Protein AF-A0AAJ0BRC6-F1 (afdb_monomer)

Organism: NCBI:txid1093897

Secondary structure (DSSP, 8-state):
-----------PPPPPP-------SS-HHHHHHHHHHGGGS---S--HHHHHHHHHHH-----TT-STTHHHHHHHHTT-------SSS---EEEE-GGGSSTT-TT-EEEEETTPPP-S-HHHHHHHHHHHHHHHHIIIIIS-S-TTTTSPPPEEEE--STT---EEEEPP-SSSSSGGGS-EEEE---SS--TT--SSSGGGGT--B--GGG-HHHHHHHHHHHHHHHHH---SSHHHHHHHHHHHHHHHHHHHHHHHT--TTTS--EESTTTB-GGGTT--SEESSSTT-S-EEGGGTSEE----SSGGG---SSSHHHHHHHHTHHHHHHHHHHHHHHT-SSTTTHHHHHHHHHHHHTT--TT--HHHHHHHHHHIIIIIS---HHHHHHHHHHHHHTT----GGGT-

Sequence (412 aa):
MNNTEDKNKTTQEPETPVGDHRCIFIPPQLLAAVAGSSSQQENHASAPDAVFQLQITNSTSAIDDREEISLSVKKALDSITHAQVPATGRNRQVYDLQFNKHPSAFPGVLVRSEGEPSCGDKTADALYDNMGVVYDFFEQAFGDANIFRDHHPPIGIVHYDFYYAGAWFHVPYPSDSPISRHQALICGDGWDNDPWNQGGALKTYGGCFGNFAASIEVVAHEMAHGFVNAVCGLGLGGEPGIIHEHLADVFGIMCEQFSKGQTVEEGDWLVGEDLVAPEWKGVAMRSFKAPGTAYLLKHIGIGDDPQVGHMKRFYSGTQDGGGVHINSGIPNRAFHLVATGLGDKFSWERAGRIWYAALTRGAVAPDCGLERWAMLTLRATKKTLKYGPVAVQVVWNAWKEVGIILPAEMVS

InterPro domains:
  IPR001570 Peptidase M4, C-terminal [PF02868] (234-404)
  IPR013856 Peptidase M4 domain [PF01447] (121-228)
  IPR023612 Peptidase M4 [PR00730] (220-236)
  IPR023612 Peptidase M4 [PR00730] (241-252)
  IPR023612 Peptidase M4 [PR00730] (324-340)
  IPR027268 Peptidase M4/M1, CTD superfamily [G3DSA:1.10.390.10] (236-404)
  IPR052759 Extracellular Metalloprotease M4 [PTHR43579] (56-405)

Solvent-accessible surface area (backbone atoms only — not comparable to full-atom values): 22729 Å² total; per-residue (Å²): 135,86,81,83,88,86,94,80,80,79,78,74,75,78,79,76,75,82,69,94,78,76,59,52,79,58,55,68,66,58,55,50,18,55,43,56,46,59,74,76,62,72,100,61,100,71,71,63,61,54,53,48,53,53,44,63,78,67,56,91,77,88,79,85,88,62,78,84,60,61,73,65,51,58,68,59,57,69,69,71,71,79,79,86,77,71,97,71,78,81,68,44,36,28,17,44,28,66,40,47,76,47,89,81,41,72,72,35,48,81,59,42,48,65,91,56,70,83,65,83,45,67,57,52,41,32,33,55,51,36,56,48,50,43,50,50,40,38,30,72,62,69,70,40,82,57,61,37,60,94,49,69,66,49,35,38,27,29,41,47,34,79,62,27,71,40,34,33,47,44,74,56,48,101,59,92,52,76,67,30,74,39,32,30,41,40,17,11,36,8,51,64,61,58,92,88,56,99,69,75,71,59,63,77,80,60,34,57,32,34,45,36,33,64,32,48,35,54,47,24,21,33,54,29,49,51,28,46,42,56,67,39,48,49,36,79,39,36,50,15,11,16,51,48,49,26,50,11,50,52,47,5,49,44,41,36,28,59,77,71,68,37,37,54,85,70,45,85,48,56,37,57,45,90,33,34,26,82,93,46,71,85,34,26,73,38,18,28,85,49,26,41,61,17,30,80,36,48,90,74,61,46,40,52,36,76,26,24,39,30,57,92,60,60,63,85,56,72,61,64,48,28,26,13,77,32,42,16,15,22,62,30,25,22,52,47,43,25,28,62,60,66,68,48,65,40,42,49,48,66,45,38,47,23,52,52,39,15,56,75,68,47,75,53,50,35,78,39,38,62,67,57,51,55,50,27,33,48,46,18,31,52,70,77,67,58,50,56,68,67,54,40,48,34,46,52,49,20,35,41,73,21,59,45,80,73,68,69,80,79,61,112

pLDDT: mean 76.82, std 24.53, range [24.05, 98.88]

Structure (mmCIF, N/CA/C/O backbone):
data_AF-A0AAJ0BRC6-F1
#
_entry.id   AF-A0AAJ0BRC6-F1
#
loop_
_atom_site.group_PDB
_atom_site.id
_atom_site.type_symbol
_atom_site.label_atom_id
_atom_site.label_alt_id
_atom_site.label_comp_id
_atom_site.label_asym_id
_atom_site.label_entity_id
_atom_site.label_seq_id
_atom_site.pdbx_PDB_ins_code
_atom_site.Cartn_x
_atom_site.Cartn_y
_atom_site.Cartn_z
_atom_site.occupancy
_atom_site.B_iso_or_equiv
_atom_site.auth_seq_id
_atom_site.auth_comp_id
_atom_site.auth_asym_id
_atom_site.auth_atom_id
_atom_site.pdbx_PDB_model_num
ATOM 1 N N . MET A 1 1 ? 52.469 -7.102 43.987 1.00 38.62 1 MET A N 1
ATOM 2 C CA . MET A 1 1 ? 52.133 -7.410 42.584 1.00 38.62 1 MET A CA 1
ATOM 3 C C . MET A 1 1 ? 50.678 -7.841 42.565 1.00 38.62 1 MET A C 1
ATOM 5 O O . MET A 1 1 ? 50.352 -8.868 43.142 1.00 38.62 1 MET A O 1
ATOM 9 N N . ASN A 1 2 ? 49.844 -6.948 42.030 1.00 29.97 2 ASN A N 1
ATOM 10 C CA . ASN A 1 2 ? 48.417 -7.077 41.695 1.00 29.97 2 ASN A CA 1
ATOM 11 C C . ASN A 1 2 ? 48.179 -8.303 40.781 1.00 29.97 2 ASN A C 1
ATOM 13 O O . ASN A 1 2 ? 49.133 -8.752 40.156 1.00 29.97 2 ASN A O 1
ATOM 17 N N . ASN A 1 3 ? 46.990 -8.859 40.550 1.00 28.52 3 ASN A N 1
ATOM 18 C CA . ASN A 1 3 ? 45.622 -8.620 41.007 1.00 28.52 3 ASN A CA 1
ATOM 19 C C . ASN A 1 3 ? 44.808 -9.897 40.707 1.00 28.52 3 ASN A C 1
ATOM 21 O O . ASN A 1 3 ? 45.199 -10.722 39.883 1.00 28.52 3 ASN A O 1
ATOM 25 N N . THR A 1 4 ? 43.674 -9.988 41.382 1.00 30.88 4 THR A N 1
ATOM 26 C CA . THR A 1 4 ? 42.517 -10.877 41.231 1.00 30.88 4 THR A CA 1
ATOM 27 C C . THR A 1 4 ? 41.826 -10.855 39.854 1.00 30.88 4 THR A C 1
ATOM 29 O O . THR A 1 4 ? 41.910 -9.862 39.142 1.00 30.88 4 THR A O 1
ATOM 32 N N . GLU A 1 5 ? 41.102 -11.959 39.591 1.00 32.69 5 GLU A N 1
ATOM 33 C CA . GLU A 1 5 ? 39.854 -12.127 38.804 1.00 32.69 5 GLU A CA 1
ATOM 34 C C . GLU A 1 5 ? 39.800 -11.722 37.314 1.00 32.69 5 GLU A C 1
ATOM 36 O O . GLU A 1 5 ? 39.987 -10.570 36.958 1.00 32.69 5 GLU A O 1
ATOM 41 N N . ASP A 1 6 ? 39.442 -12.677 36.439 1.00 28.42 6 ASP A N 1
ATOM 42 C CA . ASP A 1 6 ? 38.098 -12.685 35.827 1.00 28.42 6 ASP A CA 1
ATOM 43 C C . ASP A 1 6 ? 37.844 -13.969 35.006 1.00 28.42 6 ASP A C 1
ATOM 45 O O . ASP A 1 6 ? 38.426 -14.205 33.945 1.00 28.42 6 ASP A O 1
ATOM 49 N N . LYS A 1 7 ? 36.940 -14.820 35.507 1.00 31.33 7 LYS A N 1
ATOM 50 C CA . LYS A 1 7 ? 36.278 -15.888 34.745 1.00 31.33 7 LYS A CA 1
ATOM 51 C C . LYS A 1 7 ? 34.835 -15.451 34.510 1.00 31.33 7 LYS A C 1
ATOM 53 O O . LYS A 1 7 ? 33.973 -15.775 35.315 1.00 31.33 7 LYS A O 1
ATOM 58 N N . ASN A 1 8 ? 34.587 -14.730 33.421 1.00 31.11 8 ASN A N 1
ATOM 59 C CA . ASN A 1 8 ? 33.289 -14.694 32.742 1.00 31.11 8 ASN A CA 1
ATOM 60 C C . ASN A 1 8 ? 33.427 -13.948 31.409 1.00 31.11 8 ASN A C 1
ATOM 62 O O . ASN A 1 8 ? 33.223 -12.743 31.314 1.00 31.11 8 ASN A O 1
ATOM 66 N N . LYS A 1 9 ? 33.769 -14.682 30.349 1.00 28.02 9 LYS A N 1
ATOM 67 C CA . LYS A 1 9 ? 33.422 -14.283 28.983 1.00 28.02 9 LYS A CA 1
ATOM 68 C C . LYS A 1 9 ? 32.463 -15.328 28.448 1.00 28.02 9 LYS A C 1
ATOM 70 O O . LYS A 1 9 ? 32.879 -16.340 27.895 1.00 28.02 9 LYS A O 1
ATOM 75 N N . THR A 1 10 ? 31.180 -15.085 28.676 1.00 26.75 10 THR A N 1
ATOM 76 C CA . THR A 1 10 ? 30.102 -15.678 27.894 1.00 26.75 10 THR A CA 1
ATOM 77 C C . THR A 1 10 ? 30.359 -15.274 26.447 1.00 26.75 10 THR A C 1
ATOM 79 O O . THR A 1 10 ? 30.303 -14.094 26.108 1.00 26.75 10 THR A O 1
ATOM 82 N N . THR A 1 11 ? 30.748 -16.230 25.612 1.00 27.45 11 THR A N 1
ATOM 83 C CA . THR A 1 11 ? 30.767 -16.069 24.160 1.00 27.45 11 THR A CA 1
ATOM 84 C C . THR A 1 11 ? 29.338 -15.769 23.723 1.00 27.45 11 THR A C 1
ATOM 86 O O . THR A 1 11 ? 28.502 -16.669 23.721 1.00 27.45 11 THR A O 1
ATOM 89 N N . GLN A 1 12 ? 29.044 -14.499 23.433 1.00 26.03 12 GLN A N 1
ATOM 90 C CA . GLN A 1 12 ? 27.886 -14.150 22.620 1.00 26.03 12 GLN A CA 1
ATOM 91 C C . GLN A 1 12 ? 28.077 -14.860 21.281 1.00 26.03 12 GLN A C 1
ATOM 93 O O . GLN A 1 12 ? 29.095 -14.664 20.612 1.00 26.03 12 GLN A O 1
ATOM 98 N N . GLU A 1 13 ? 27.143 -15.747 20.952 1.00 24.70 13 GLU A N 1
ATOM 99 C CA . GLU A 1 13 ? 27.008 -16.256 19.594 1.00 24.70 13 GLU A CA 1
ATOM 100 C C . GLU A 1 13 ? 26.870 -15.051 18.651 1.00 24.70 13 GLU A C 1
ATOM 102 O O . GLU A 1 13 ? 26.180 -14.088 19.000 1.00 24.70 13 GLU A O 1
ATOM 107 N N . PRO A 1 14 ? 27.564 -15.048 17.503 1.00 26.09 14 PRO A N 1
ATOM 108 C CA . PRO A 1 14 ? 27.445 -13.959 16.550 1.00 26.09 14 PRO A CA 1
ATOM 109 C C . PRO A 1 14 ? 25.993 -13.880 16.076 1.00 26.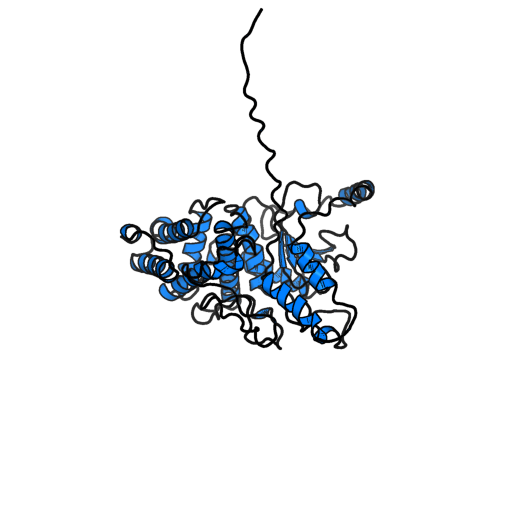09 14 PRO A C 1
ATOM 111 O O . PRO A 1 14 ? 25.428 -14.881 15.634 1.00 26.09 14 PRO A O 1
ATOM 114 N N . GLU A 1 15 ? 25.405 -12.688 16.191 1.00 25.25 15 GLU A N 1
ATOM 115 C CA . GLU A 1 15 ? 24.098 -12.375 15.622 1.00 25.25 15 GLU A CA 1
ATOM 116 C C . GLU A 1 15 ? 24.084 -12.812 14.154 1.00 25.25 15 GLU A C 1
ATOM 118 O O . GLU A 1 15 ? 24.940 -12.423 13.354 1.00 25.25 15 GLU A O 1
ATOM 123 N N . THR A 1 16 ? 23.132 -13.679 13.814 1.00 24.05 16 THR A N 1
ATOM 124 C CA . THR A 1 16 ? 22.845 -14.064 12.434 1.00 24.05 16 THR A CA 1
ATOM 125 C C . THR A 1 16 ? 22.637 -12.802 11.594 1.00 24.05 16 THR A C 1
ATOM 127 O O . THR A 1 16 ? 21.863 -11.940 12.017 1.00 24.05 16 THR A O 1
ATOM 130 N N . PRO A 1 17 ? 23.276 -12.677 10.415 1.00 24.81 17 PRO A N 1
ATOM 131 C CA . PRO A 1 17 ? 23.021 -11.561 9.516 1.00 24.81 17 PRO A CA 1
ATOM 132 C C . PRO A 1 17 ? 21.525 -11.490 9.209 1.00 24.81 17 PRO A C 1
ATOM 134 O O . PRO A 1 17 ? 20.910 -12.520 8.926 1.00 24.81 17 PRO A O 1
ATOM 137 N N . VAL A 1 18 ? 20.954 -10.285 9.272 1.00 30.22 18 VAL A N 1
ATOM 138 C CA . VAL A 1 18 ? 19.609 -9.989 8.764 1.00 30.22 18 VAL A CA 1
ATOM 139 C C . VAL A 1 18 ? 19.550 -10.536 7.338 1.00 30.22 18 VAL A C 1
ATOM 141 O O . VAL A 1 18 ? 20.338 -10.116 6.490 1.00 30.22 18 VAL A O 1
ATOM 144 N N . GLY A 1 19 ? 18.711 -11.549 7.111 1.00 29.03 19 GLY A N 1
ATOM 145 C CA . GLY A 1 19 ? 18.603 -12.203 5.813 1.00 29.03 19 GLY A CA 1
ATOM 146 C C . GLY A 1 19 ? 18.226 -11.193 4.733 1.00 29.03 19 GLY A C 1
ATOM 147 O O . GLY A 1 19 ? 17.592 -10.177 5.011 1.00 29.03 19 GLY A O 1
ATOM 148 N N . ASP A 1 20 ? 18.628 -11.471 3.495 1.00 36.22 20 ASP A N 1
ATOM 149 C CA . ASP A 1 20 ? 18.182 -10.734 2.312 1.00 36.22 20 ASP A CA 1
ATOM 150 C C . ASP A 1 20 ? 16.673 -10.983 2.116 1.00 36.22 20 ASP A C 1
ATOM 152 O O . ASP A 1 20 ? 16.245 -11.897 1.412 1.00 36.22 20 ASP A O 1
ATOM 156 N N . HIS A 1 21 ? 15.856 -10.247 2.869 1.00 44.22 21 HIS A N 1
ATOM 157 C CA . HIS A 1 21 ? 14.411 -10.416 2.966 1.00 44.22 21 HIS A CA 1
ATOM 158 C C . HIS A 1 21 ? 13.727 -9.482 1.970 1.00 44.22 21 HIS A C 1
ATOM 160 O O . HIS A 1 21 ? 13.309 -8.376 2.306 1.00 44.22 21 HIS A O 1
ATOM 166 N N . ARG A 1 22 ? 13.637 -9.936 0.719 1.00 58.59 22 ARG A N 1
ATOM 167 C CA . ARG A 1 22 ? 12.817 -9.298 -0.316 1.00 58.59 22 ARG A CA 1
ATOM 168 C C . ARG A 1 22 ? 11.353 -9.656 -0.071 1.00 58.59 22 ARG A C 1
ATOM 170 O O . ARG A 1 22 ? 11.006 -10.834 -0.146 1.00 58.59 22 ARG A O 1
ATOM 177 N N . CYS A 1 23 ? 10.518 -8.666 0.235 1.00 57.47 2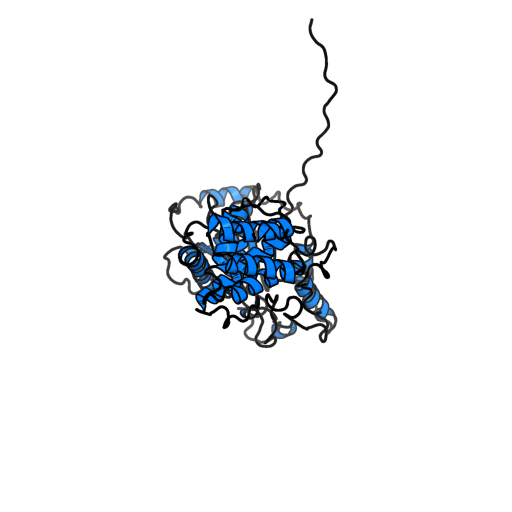3 CYS A N 1
ATOM 178 C CA . CYS A 1 23 ? 9.073 -8.841 0.144 1.00 57.47 23 CYS A CA 1
ATOM 179 C C . CYS A 1 23 ? 8.641 -8.626 -1.309 1.00 57.47 23 CYS A C 1
ATOM 181 O O . CYS A 1 23 ? 9.112 -7.681 -1.930 1.00 57.47 23 CYS A O 1
ATOM 183 N N . ILE A 1 24 ? 7.838 -9.532 -1.868 1.00 67.81 24 ILE A N 1
ATOM 184 C CA . ILE A 1 24 ? 7.427 -9.504 -3.277 1.00 67.81 24 ILE A CA 1
ATOM 185 C C . ILE A 1 24 ? 5.917 -9.305 -3.323 1.00 67.81 24 ILE A C 1
ATOM 187 O O . ILE A 1 24 ? 5.196 -10.103 -2.729 1.00 67.81 24 ILE A O 1
ATOM 191 N N . PHE A 1 25 ? 5.444 -8.320 -4.095 1.00 76.31 25 PHE A N 1
ATOM 192 C CA . PHE A 1 25 ? 4.017 -7.989 -4.217 1.00 76.31 25 PHE A CA 1
ATOM 193 C C . PHE A 1 25 ? 3.105 -9.205 -4.466 1.00 76.31 25 PHE A C 1
ATOM 195 O O . PHE A 1 25 ? 1.989 -9.296 -3.934 1.00 76.31 25 PHE A O 1
ATOM 202 N N . ILE A 1 26 ? 3.567 -10.137 -5.314 1.00 72.56 26 ILE A N 1
ATOM 203 C CA . ILE A 1 26 ? 2.852 -11.381 -5.607 1.00 72.56 26 ILE A CA 1
ATOM 204 C C . ILE A 1 26 ? 3.156 -12.421 -4.525 1.00 72.56 26 ILE A C 1
ATOM 206 O O . ILE A 1 26 ? 4.317 -12.806 -4.366 1.00 72.56 26 ILE A O 1
ATOM 210 N N . PRO A 1 27 ? 2.118 -12.984 -3.872 1.00 64.94 27 PRO A N 1
ATOM 211 C CA . PRO A 1 27 ? 2.301 -14.050 -2.898 1.00 64.94 27 PRO A CA 1
ATOM 212 C C . PRO A 1 27 ? 3.088 -15.238 -3.483 1.00 64.94 27 PRO A C 1
ATOM 214 O O . PRO A 1 27 ? 2.724 -15.745 -4.554 1.00 64.94 27 PRO A O 1
ATOM 217 N N . PRO A 1 28 ? 4.108 -15.767 -2.778 1.00 66.06 28 PRO A N 1
ATOM 218 C CA . PRO A 1 28 ? 4.937 -16.868 -3.276 1.00 66.06 28 PRO A CA 1
ATOM 219 C C . PRO A 1 28 ? 4.146 -18.118 -3.683 1.00 66.06 28 PRO A C 1
ATOM 221 O O . PRO A 1 28 ? 4.549 -18.844 -4.590 1.00 66.06 28 PRO A O 1
ATOM 224 N N . GLN A 1 29 ? 3.002 -18.378 -3.041 1.00 63.56 29 GLN A N 1
ATOM 225 C CA . GLN A 1 29 ? 2.139 -19.517 -3.365 1.00 63.56 29 GLN A CA 1
ATOM 226 C C . GLN A 1 29 ? 1.499 -19.375 -4.749 1.00 63.56 29 GLN A C 1
ATOM 228 O O . GLN A 1 29 ? 1.358 -20.376 -5.448 1.00 63.56 29 GLN A O 1
ATOM 233 N N . LEU A 1 30 ? 1.144 -18.153 -5.158 1.00 65.94 30 LEU A N 1
ATOM 234 C CA . LEU A 1 30 ? 0.564 -17.891 -6.473 1.00 65.94 30 LEU A CA 1
ATOM 235 C C . LEU A 1 30 ? 1.624 -18.059 -7.568 1.00 65.94 30 LEU A C 1
ATOM 237 O O . LEU A 1 30 ? 1.371 -18.732 -8.566 1.00 65.94 30 LEU A O 1
ATOM 241 N N . LEU A 1 31 ? 2.843 -17.557 -7.334 1.00 65.81 31 LEU A N 1
ATOM 242 C CA . LEU A 1 31 ? 3.991 -17.806 -8.216 1.00 65.81 31 LEU A CA 1
ATOM 243 C C . LEU A 1 31 ? 4.289 -19.309 -8.343 1.00 65.81 31 LEU A C 1
ATOM 245 O O . LEU A 1 31 ? 4.425 -19.820 -9.455 1.00 65.81 31 LEU A O 1
ATOM 249 N N . ALA A 1 32 ? 4.322 -20.036 -7.219 1.00 61.12 32 ALA A N 1
ATOM 250 C CA . ALA A 1 32 ? 4.544 -21.484 -7.192 1.00 61.12 32 ALA A CA 1
ATOM 251 C C . ALA A 1 32 ? 3.478 -22.259 -7.969 1.00 61.12 32 ALA A C 1
ATOM 253 O O . ALA A 1 32 ? 3.777 -23.223 -8.674 1.00 61.12 32 ALA A O 1
ATOM 254 N N . ALA A 1 33 ? 2.229 -21.838 -7.832 1.00 60.28 33 ALA A N 1
ATOM 255 C CA . ALA A 1 33 ? 1.100 -22.464 -8.475 1.00 60.28 33 ALA A CA 1
ATOM 256 C C . ALA A 1 33 ? 1.093 -22.258 -9.994 1.00 60.28 33 ALA A C 1
ATOM 258 O O . ALA A 1 33 ? 0.880 -23.215 -10.744 1.00 60.28 33 ALA A O 1
ATOM 259 N N . VAL A 1 34 ? 1.397 -21.041 -10.457 1.00 59.56 34 VAL A N 1
ATOM 260 C CA . VAL A 1 34 ? 1.564 -20.770 -11.890 1.00 59.56 34 VAL A CA 1
ATOM 261 C C . VAL A 1 34 ? 2.737 -21.582 -12.446 1.00 59.56 34 VAL A C 1
ATOM 263 O O . VAL A 1 34 ? 2.564 -22.294 -13.437 1.00 59.56 34 VAL A O 1
ATOM 266 N N . ALA A 1 35 ? 3.883 -21.589 -11.754 1.00 57.88 35 ALA A N 1
ATOM 267 C CA . ALA A 1 35 ? 5.049 -22.389 -12.129 1.00 57.88 35 ALA A CA 1
ATOM 268 C C . ALA A 1 35 ? 4.708 -23.887 -12.259 1.00 57.88 35 ALA A C 1
ATOM 270 O O . ALA A 1 35 ? 5.027 -24.523 -13.263 1.00 57.88 35 ALA A O 1
ATOM 271 N N . GLY A 1 36 ? 4.009 -24.453 -11.271 1.00 47.38 36 GLY A N 1
ATOM 272 C CA . GLY A 1 36 ? 3.630 -25.867 -11.244 1.00 47.38 36 GLY A CA 1
ATOM 273 C C . GLY A 1 36 ? 2.609 -26.269 -12.313 1.00 47.38 36 GLY A C 1
ATOM 274 O O . GLY A 1 36 ? 2.707 -27.371 -12.855 1.00 47.38 36 GLY A O 1
ATOM 275 N N . SER A 1 37 ? 1.664 -25.389 -12.662 1.00 45.56 37 SER A N 1
ATOM 276 C CA . SER A 1 37 ? 0.616 -25.672 -13.660 1.00 45.56 37 SER A CA 1
ATOM 277 C C . SER A 1 37 ? 1.165 -25.867 -15.084 1.00 45.56 37 SER A C 1
ATOM 279 O O . SER A 1 37 ? 0.683 -26.732 -15.817 1.00 45.56 37 SER A O 1
ATOM 281 N N . SER A 1 38 ? 2.250 -25.166 -15.433 1.00 42.81 38 SER A N 1
ATOM 282 C CA . SER A 1 38 ? 2.933 -25.295 -16.731 1.00 42.81 38 SER A CA 1
ATOM 283 C C . SER A 1 38 ? 3.557 -26.677 -16.976 1.00 42.81 38 SER A C 1
ATOM 285 O O . SER A 1 38 ? 3.756 -27.078 -18.118 1.00 42.81 38 SER A O 1
ATOM 287 N N . SER A 1 39 ? 3.810 -27.456 -15.918 1.00 34.75 39 SER A N 1
ATOM 288 C CA . SER A 1 39 ? 4.382 -28.804 -16.038 1.00 34.75 39 SER A CA 1
ATOM 289 C C . SER A 1 39 ? 3.381 -29.874 -16.499 1.00 34.75 39 SER A C 1
ATOM 291 O O . SER A 1 39 ? 3.796 -30.968 -16.881 1.00 34.75 39 SER A O 1
ATOM 293 N N . GLN A 1 40 ? 2.071 -29.584 -16.480 1.00 32.09 40 GLN A N 1
ATOM 294 C CA . GLN A 1 40 ? 1.029 -30.539 -16.884 1.00 32.09 40 GLN A CA 1
ATOM 295 C C . GLN A 1 40 ? 0.549 -30.368 -18.336 1.00 32.09 40 GLN A C 1
ATOM 297 O O . GLN A 1 40 ? -0.132 -31.258 -18.848 1.00 32.09 40 GLN A O 1
ATOM 302 N N . GLN A 1 41 ? 0.938 -29.291 -19.027 1.00 28.52 41 GLN A N 1
ATOM 303 C CA . GLN A 1 41 ? 0.679 -29.085 -20.457 1.00 28.52 41 GLN A CA 1
ATOM 304 C C . GLN A 1 41 ? 1.986 -29.217 -21.265 1.00 28.52 41 GLN A C 1
ATOM 306 O O . GLN A 1 41 ? 2.704 -28.256 -21.474 1.00 28.52 41 GLN A O 1
ATOM 311 N N . GLU A 1 42 ? 2.271 -30.453 -21.689 1.00 27.31 42 GLU A N 1
ATOM 312 C CA . GLU A 1 42 ? 3.143 -30.872 -22.809 1.00 27.31 42 GLU A CA 1
ATOM 313 C C . GLU A 1 42 ? 4.575 -30.287 -22.957 1.00 27.31 42 GLU A C 1
ATOM 315 O O . GLU A 1 42 ? 4.788 -29.167 -23.400 1.00 27.31 42 GLU A O 1
ATOM 320 N N . ASN A 1 43 ? 5.577 -31.155 -22.730 1.00 28.75 43 ASN A N 1
ATOM 321 C CA . ASN A 1 43 ? 6.853 -31.325 -23.464 1.00 28.75 43 ASN A CA 1
ATOM 322 C C . ASN A 1 43 ? 7.417 -30.160 -24.320 1.00 28.75 43 ASN A C 1
ATOM 324 O O . ASN A 1 43 ? 7.807 -30.376 -25.471 1.00 28.75 43 ASN A O 1
ATOM 328 N N . HIS A 1 44 ? 7.612 -28.970 -23.754 1.00 28.75 44 HIS A N 1
ATOM 329 C CA . HIS A 1 44 ? 8.470 -27.948 -24.356 1.00 28.75 44 HIS A CA 1
ATOM 330 C C . HIS A 1 44 ? 9.505 -27.435 -23.348 1.00 28.75 44 HIS A C 1
ATOM 332 O O . HIS A 1 44 ? 9.204 -27.074 -22.214 1.00 28.75 44 HIS A O 1
ATOM 338 N N . ALA A 1 45 ? 10.773 -27.482 -23.759 1.00 28.98 45 ALA A N 1
ATOM 339 C CA . ALA A 1 45 ? 11.950 -27.206 -22.947 1.00 28.98 45 ALA A CA 1
ATOM 340 C C . ALA A 1 45 ? 12.087 -25.709 -22.606 1.00 28.98 45 ALA A C 1
ATOM 342 O O . ALA A 1 45 ? 12.932 -25.030 -23.180 1.00 28.98 45 ALA A O 1
ATOM 343 N N . SER A 1 46 ? 11.253 -25.168 -21.711 1.00 36.34 46 SER A N 1
ATOM 344 C CA . SER A 1 46 ? 11.415 -23.807 -21.150 1.00 36.34 46 SER A CA 1
ATOM 345 C C . SER A 1 46 ? 10.735 -23.616 -19.776 1.00 36.34 46 SER A C 1
ATOM 347 O O . SER A 1 46 ? 10.336 -22.514 -19.429 1.00 36.34 46 SER A O 1
ATOM 349 N N . ALA A 1 47 ? 10.643 -24.674 -18.961 1.00 30.20 47 ALA A N 1
ATOM 350 C CA . ALA A 1 47 ? 10.265 -24.613 -17.540 1.00 30.20 47 ALA A CA 1
ATOM 351 C C . ALA A 1 47 ? 11.325 -24.105 -16.503 1.00 30.20 47 ALA A C 1
ATOM 353 O O . ALA A 1 47 ? 10.977 -24.076 -15.320 1.00 30.20 47 ALA A O 1
ATOM 354 N N . PRO A 1 48 ? 12.591 -23.732 -16.827 1.00 33.09 48 PRO A N 1
ATOM 355 C CA . PRO A 1 48 ? 13.566 -23.333 -15.797 1.00 33.09 48 PRO A CA 1
ATOM 356 C C . PRO A 1 48 ? 13.257 -22.030 -15.037 1.00 33.09 48 PRO A C 1
ATOM 358 O O . PRO A 1 48 ? 13.593 -21.942 -13.858 1.00 33.09 48 PRO A O 1
ATOM 361 N N . ASP A 1 49 ? 12.611 -21.035 -15.652 1.00 40.47 49 ASP A N 1
ATOM 362 C CA . ASP A 1 49 ? 12.654 -19.655 -15.128 1.00 40.47 49 ASP A CA 1
ATOM 363 C C . ASP A 1 49 ? 11.647 -19.374 -13.996 1.00 40.47 49 ASP A C 1
ATOM 365 O O . ASP A 1 49 ? 11.945 -18.643 -13.051 1.00 40.47 49 ASP A O 1
ATOM 369 N N . ALA A 1 50 ? 10.484 -20.033 -14.000 1.00 37.25 50 ALA A N 1
ATOM 370 C CA . ALA A 1 50 ? 9.536 -19.954 -12.882 1.00 37.25 50 ALA A CA 1
ATOM 371 C C . ALA A 1 50 ? 10.048 -20.717 -11.638 1.00 37.25 50 ALA A C 1
ATOM 373 O O . ALA A 1 50 ? 9.801 -20.318 -10.498 1.00 37.25 50 ALA A O 1
ATOM 374 N N . VAL A 1 51 ? 10.827 -21.786 -11.854 1.00 31.84 51 VAL A N 1
ATOM 375 C CA . VAL A 1 51 ? 11.550 -22.509 -10.794 1.00 31.84 51 VAL A CA 1
ATOM 376 C C . VAL A 1 51 ? 12.727 -21.674 -10.276 1.00 31.84 51 VAL A C 1
ATOM 378 O O . VAL A 1 51 ? 12.976 -21.674 -9.071 1.00 31.84 51 VAL A O 1
ATOM 381 N N . PHE A 1 52 ? 13.401 -20.913 -11.145 1.00 30.86 52 PHE A N 1
ATOM 382 C CA . PHE A 1 52 ? 14.470 -19.984 -10.772 1.00 30.86 52 PHE A CA 1
ATOM 383 C C . PHE A 1 52 ? 13.962 -18.846 -9.871 1.00 30.86 52 PHE A C 1
ATOM 385 O O . PHE A 1 52 ? 14.584 -18.558 -8.852 1.00 30.86 52 PHE A O 1
ATOM 392 N N . GLN A 1 53 ? 12.783 -18.277 -10.146 1.00 39.19 53 GLN A N 1
ATOM 393 C CA . GLN A 1 53 ? 12.150 -17.296 -9.249 1.00 39.19 53 GLN A CA 1
ATOM 394 C C . GLN A 1 53 ? 11.800 -17.894 -7.878 1.00 39.19 53 GLN A C 1
ATOM 396 O O . GLN A 1 53 ? 12.081 -17.290 -6.840 1.00 39.19 53 GLN A O 1
ATOM 401 N N . LEU A 1 54 ? 11.300 -19.137 -7.849 1.00 35.44 54 LEU A N 1
ATOM 402 C CA . LEU A 1 54 ? 11.104 -19.864 -6.594 1.00 35.44 54 LEU A CA 1
ATOM 403 C C . LEU A 1 54 ? 12.422 -20.097 -5.844 1.00 35.44 54 LEU A C 1
ATOM 405 O O . LEU A 1 54 ? 12.460 -20.027 -4.615 1.00 35.44 54 LEU A O 1
ATOM 409 N N . GLN A 1 55 ? 13.511 -20.377 -6.561 1.00 28.89 55 GLN A N 1
ATOM 410 C CA . GLN A 1 55 ? 14.839 -20.528 -5.971 1.00 28.89 55 GLN A CA 1
ATOM 411 C C . GLN A 1 55 ? 15.357 -19.199 -5.422 1.00 28.89 55 GLN A C 1
ATOM 413 O O . GLN A 1 55 ? 15.889 -19.203 -4.320 1.00 28.89 55 GLN A O 1
ATOM 418 N N . ILE A 1 56 ? 15.135 -18.065 -6.086 1.00 33.97 56 ILE A N 1
ATOM 419 C CA . ILE A 1 56 ? 15.501 -16.738 -5.571 1.00 33.97 56 ILE A CA 1
ATOM 420 C C . ILE A 1 56 ? 14.755 -16.418 -4.265 1.00 33.97 56 ILE A C 1
ATOM 422 O O . ILE A 1 56 ? 15.378 -15.925 -3.327 1.00 33.97 56 ILE A O 1
ATOM 426 N N . THR A 1 57 ? 13.467 -16.765 -4.157 1.00 35.31 57 THR A N 1
ATOM 427 C CA . THR A 1 57 ? 12.699 -16.593 -2.905 1.00 35.31 57 THR A CA 1
ATOM 428 C C . THR A 1 57 ? 13.113 -17.548 -1.778 1.00 35.31 57 THR A C 1
ATOM 430 O O . THR A 1 57 ? 12.874 -17.254 -0.611 1.00 35.31 57 THR A O 1
ATOM 433 N N . ASN A 1 58 ? 13.743 -18.684 -2.105 1.00 30.06 58 ASN A N 1
ATOM 434 C CA . ASN A 1 58 ? 14.102 -19.738 -1.146 1.00 30.06 58 ASN A CA 1
ATOM 435 C C . ASN A 1 58 ? 15.612 -19.846 -0.849 1.00 30.06 58 ASN A C 1
ATOM 437 O O . ASN A 1 58 ? 15.997 -20.617 0.030 1.00 30.06 58 ASN A O 1
ATOM 441 N N . SER A 1 59 ? 16.483 -19.128 -1.568 1.00 27.27 59 SER A N 1
ATOM 442 C CA . SER A 1 59 ? 17.939 -19.315 -1.476 1.00 27.27 59 SER A CA 1
ATOM 443 C C . SER A 1 59 ? 18.594 -18.288 -0.561 1.00 27.27 59 SER A C 1
ATOM 445 O O . SER A 1 59 ? 18.805 -17.140 -0.933 1.00 27.27 59 SER A O 1
ATOM 447 N N . THR A 1 60 ? 19.020 -18.748 0.612 1.00 28.53 60 THR A N 1
ATOM 448 C CA . THR A 1 60 ? 19.922 -18.041 1.533 1.00 28.53 60 THR A CA 1
ATOM 449 C C . THR A 1 60 ? 21.414 -18.251 1.223 1.00 28.53 60 THR A C 1
ATOM 451 O O . THR A 1 60 ? 22.257 -17.927 2.056 1.00 28.53 60 THR A O 1
ATOM 454 N N . SER A 1 61 ? 21.807 -18.779 0.055 1.00 32.62 61 SER A N 1
ATOM 455 C CA . SER A 1 61 ? 23.222 -19.117 -0.189 1.00 32.62 61 SER A CA 1
ATOM 456 C C . SER A 1 61 ? 23.636 -19.189 -1.666 1.00 32.62 61 SER A C 1
ATOM 458 O O . SER A 1 61 ? 23.373 -20.191 -2.327 1.00 32.62 61 SER A O 1
ATOM 460 N N . ALA A 1 62 ? 24.369 -18.181 -2.152 1.00 25.91 62 ALA A N 1
ATOM 461 C CA . ALA A 1 62 ? 25.312 -18.303 -3.275 1.00 25.91 62 ALA A CA 1
ATOM 462 C C . ALA A 1 62 ? 26.322 -17.132 -3.230 1.00 25.91 62 ALA A C 1
ATOM 464 O O . ALA A 1 62 ? 26.029 -16.035 -3.700 1.00 25.91 62 ALA A O 1
ATOM 465 N N . ILE A 1 63 ? 27.479 -17.338 -2.583 1.00 31.47 63 ILE A N 1
ATOM 466 C CA . ILE A 1 63 ? 28.486 -16.295 -2.278 1.00 31.47 63 ILE A CA 1
ATOM 467 C C . ILE A 1 63 ? 29.752 -16.369 -3.164 1.00 31.47 63 ILE A C 1
ATOM 469 O O . ILE A 1 63 ? 30.509 -15.402 -3.200 1.00 31.47 63 ILE A O 1
ATOM 473 N N . ASP A 1 64 ? 29.988 -17.426 -3.942 1.00 27.05 64 ASP A N 1
ATOM 474 C CA . ASP A 1 64 ? 31.376 -17.752 -4.324 1.00 27.05 64 ASP A CA 1
ATOM 475 C C . ASP A 1 64 ? 31.968 -17.108 -5.598 1.00 27.05 64 ASP A C 1
ATOM 477 O O . ASP A 1 64 ? 33.179 -17.187 -5.783 1.00 27.05 64 ASP A O 1
ATOM 481 N N . ASP A 1 65 ? 31.224 -16.366 -6.424 1.00 27.12 65 ASP A N 1
ATOM 482 C CA . ASP A 1 65 ? 31.770 -15.877 -7.714 1.00 27.12 65 ASP A CA 1
ATOM 483 C C . ASP A 1 65 ? 32.331 -14.426 -7.700 1.00 27.12 65 ASP A C 1
ATOM 485 O O . ASP A 1 65 ? 32.422 -13.768 -8.737 1.00 27.12 65 ASP A O 1
ATOM 489 N N . ARG A 1 66 ? 32.710 -13.867 -6.535 1.00 33.72 66 ARG A N 1
ATOM 490 C CA . ARG A 1 66 ? 32.953 -12.407 -6.366 1.00 33.72 66 ARG A CA 1
ATOM 491 C C . ARG A 1 66 ? 34.394 -11.869 -6.492 1.00 33.72 66 ARG A C 1
ATOM 493 O O . ARG A 1 66 ? 34.555 -10.649 -6.437 1.00 33.72 66 ARG A O 1
ATOM 500 N N . GLU A 1 67 ? 35.445 -12.672 -6.677 1.00 28.52 67 GLU A N 1
ATOM 501 C CA . GLU A 1 67 ? 36.825 -12.135 -6.579 1.00 28.52 67 GLU A CA 1
ATOM 502 C C . GLU A 1 67 ? 37.374 -11.414 -7.832 1.00 28.52 67 GLU A C 1
ATOM 504 O O . GLU A 1 67 ? 38.157 -10.474 -7.689 1.00 28.52 67 GLU A O 1
ATOM 509 N N . GLU A 1 68 ? 36.940 -11.733 -9.055 1.00 26.47 68 GLU A N 1
ATOM 510 C CA . GLU A 1 68 ? 37.503 -11.103 -10.274 1.00 26.47 68 GLU A CA 1
ATOM 511 C C . GLU A 1 68 ? 36.890 -9.725 -10.619 1.00 26.47 68 GLU A C 1
ATOM 513 O O . GLU A 1 68 ? 37.451 -8.946 -11.391 1.00 26.47 68 GLU A O 1
ATOM 518 N N . ILE A 1 69 ? 35.763 -9.372 -9.989 1.00 30.05 69 ILE A N 1
ATOM 519 C CA . ILE A 1 69 ? 34.953 -8.171 -10.277 1.00 30.05 69 ILE A CA 1
ATOM 520 C C . ILE A 1 69 ? 35.552 -6.888 -9.647 1.00 30.05 69 ILE A C 1
ATOM 522 O O . ILE A 1 69 ? 35.265 -5.769 -10.076 1.00 30.05 69 ILE A O 1
ATOM 526 N N . SER A 1 70 ? 36.447 -7.019 -8.664 1.00 32.12 70 SER A N 1
ATOM 527 C CA . SER A 1 70 ? 36.865 -5.927 -7.766 1.00 32.12 70 SER A CA 1
ATOM 528 C C . SER A 1 70 ? 37.703 -4.808 -8.417 1.00 32.12 70 SER A C 1
ATOM 530 O O . SER A 1 70 ? 37.587 -3.636 -8.042 1.00 32.12 70 SER A O 1
ATOM 532 N N . LEU A 1 71 ? 38.536 -5.107 -9.423 1.00 26.73 71 LEU A N 1
ATOM 533 C CA . LEU A 1 71 ? 39.491 -4.113 -9.946 1.00 26.73 71 LEU A CA 1
ATOM 534 C C . LEU A 1 71 ? 38.895 -3.165 -11.001 1.00 26.73 71 LEU A C 1
ATOM 536 O O . LEU A 1 71 ? 39.300 -2.005 -11.100 1.00 26.73 71 LEU A O 1
ATOM 540 N N . SER A 1 72 ? 37.922 -3.646 -11.772 1.00 32.97 72 SER A N 1
ATOM 541 C CA . SER A 1 72 ? 37.257 -2.901 -12.852 1.00 32.97 72 SER A CA 1
ATOM 542 C C . SER A 1 72 ? 36.191 -1.940 -12.311 1.00 32.97 72 SER A C 1
ATOM 544 O O . SER A 1 72 ? 35.987 -0.859 -12.861 1.00 32.97 72 SER A O 1
ATOM 546 N N . VAL A 1 73 ? 35.581 -2.303 -11.177 1.00 34.59 73 VAL A N 1
ATOM 547 C CA . VAL A 1 73 ? 34.551 -1.541 -10.452 1.00 34.59 73 VAL A CA 1
ATOM 548 C C . VAL A 1 73 ? 35.077 -0.199 -9.937 1.00 34.59 73 VAL A C 1
ATOM 550 O O . VAL A 1 73 ? 34.397 0.819 -10.062 1.00 34.59 73 VAL A O 1
ATOM 553 N N . LYS A 1 74 ? 36.321 -0.148 -9.446 1.00 30.22 74 LYS A N 1
ATOM 554 C CA . LYS A 1 74 ? 36.926 1.098 -8.939 1.00 30.22 74 LYS A CA 1
ATOM 555 C C . LYS A 1 74 ? 37.017 2.203 -9.993 1.00 30.22 74 LYS A C 1
ATOM 557 O O . LYS A 1 74 ? 36.773 3.358 -9.673 1.00 30.22 74 LYS A O 1
ATOM 562 N N . LYS A 1 75 ? 37.329 1.861 -11.249 1.00 32.25 75 LYS A N 1
ATOM 563 C CA . LYS A 1 75 ? 37.508 2.858 -12.320 1.00 32.25 75 LYS A CA 1
ATOM 564 C C . LYS A 1 75 ? 36.198 3.465 -12.824 1.00 32.25 75 LYS A C 1
ATOM 566 O O . LYS A 1 75 ? 36.224 4.595 -13.293 1.00 32.25 75 LYS A O 1
ATOM 571 N N . ALA A 1 76 ? 35.083 2.739 -12.735 1.00 34.97 76 ALA A N 1
ATOM 572 C CA . ALA A 1 76 ? 33.767 3.241 -13.142 1.00 34.97 76 ALA A CA 1
ATOM 573 C C . ALA A 1 76 ? 33.096 4.095 -12.045 1.00 34.97 76 ALA A C 1
ATOM 575 O O . ALA A 1 76 ? 32.355 5.030 -12.348 1.00 34.97 76 ALA A O 1
ATOM 576 N N . LEU A 1 77 ? 33.400 3.817 -10.772 1.00 33.62 77 LEU A N 1
ATOM 577 C CA . LEU A 1 77 ? 32.901 4.570 -9.615 1.00 33.62 77 LEU A CA 1
ATOM 578 C C . LEU A 1 77 ? 33.435 6.009 -9.551 1.00 33.62 77 LEU A C 1
ATOM 580 O O . LEU A 1 77 ? 32.691 6.909 -9.165 1.00 33.62 77 LEU A O 1
ATOM 584 N N . ASP A 1 78 ? 34.674 6.251 -9.988 1.00 31.19 78 ASP A N 1
ATOM 585 C CA . ASP A 1 78 ? 35.270 7.596 -9.978 1.00 31.19 78 ASP A CA 1
ATOM 586 C C . ASP A 1 78 ? 34.575 8.567 -10.961 1.00 31.19 78 ASP A C 1
ATOM 588 O O . ASP A 1 78 ? 34.597 9.783 -10.759 1.00 31.19 78 ASP A O 1
ATOM 592 N N . SER A 1 79 ? 33.881 8.047 -11.984 1.00 34.34 79 SER A N 1
ATOM 593 C CA . SER A 1 79 ? 33.105 8.848 -12.945 1.00 34.34 79 SER A CA 1
ATOM 594 C C . SER A 1 79 ? 31.678 9.206 -12.503 1.00 34.34 79 SER A C 1
ATOM 596 O O . SER A 1 79 ? 31.044 10.018 -13.170 1.00 34.34 79 SER A O 1
ATOM 598 N N . ILE A 1 80 ? 31.173 8.680 -11.377 1.00 38.91 80 ILE A N 1
ATOM 599 C CA . ILE A 1 80 ? 29.833 9.010 -10.826 1.00 38.91 80 ILE A CA 1
ATOM 600 C C . ILE A 1 80 ? 29.913 10.228 -9.879 1.00 38.91 80 ILE A C 1
ATOM 602 O O . ILE A 1 80 ? 29.094 10.444 -8.987 1.00 38.91 80 ILE A O 1
ATOM 606 N N . THR A 1 81 ? 30.917 11.084 -10.059 1.00 35.50 81 THR A N 1
ATOM 607 C CA . THR A 1 81 ? 30.999 12.346 -9.329 1.00 35.50 81 THR A CA 1
ATOM 608 C C . THR A 1 81 ? 30.235 13.445 -10.074 1.00 35.50 81 THR A C 1
ATOM 610 O O . THR A 1 81 ? 30.633 13.888 -11.144 1.00 35.50 81 THR A O 1
ATOM 613 N N . HIS A 1 82 ? 29.156 13.909 -9.428 1.00 36.38 82 HIS A N 1
ATOM 614 C CA . HIS A 1 82 ? 28.430 15.175 -9.645 1.00 36.38 82 HIS A CA 1
ATOM 615 C C . HIS A 1 82 ? 27.204 15.163 -10.575 1.00 36.38 82 HIS A C 1
ATOM 617 O O . HIS A 1 82 ? 27.187 15.813 -11.615 1.00 36.38 82 HIS A O 1
ATOM 623 N N . ALA A 1 83 ? 26.092 14.621 -10.074 1.00 33.25 83 ALA A N 1
ATOM 624 C CA . ALA A 1 83 ? 24.844 15.386 -10.094 1.00 33.25 83 ALA A CA 1
ATOM 625 C C . ALA A 1 83 ? 24.613 15.909 -8.668 1.00 33.25 83 ALA A C 1
ATOM 627 O O . ALA A 1 83 ? 24.568 15.130 -7.716 1.00 33.25 83 ALA A O 1
ATOM 628 N N . GLN A 1 84 ? 24.572 17.231 -8.488 1.00 33.28 84 GLN A N 1
ATOM 629 C CA . GLN A 1 84 ? 24.252 17.835 -7.195 1.00 33.28 84 GLN A CA 1
ATOM 630 C C . GLN A 1 84 ? 22.797 17.508 -6.855 1.00 33.28 84 GLN A C 1
ATOM 632 O O . GLN A 1 84 ? 21.889 18.097 -7.427 1.00 33.28 84 GLN A O 1
ATOM 637 N N . VAL A 1 85 ? 22.596 16.562 -5.937 1.00 41.84 85 VAL A N 1
ATOM 638 C CA . VAL A 1 85 ? 21.293 16.219 -5.359 1.00 41.84 85 VAL A CA 1
ATOM 639 C C . VAL A 1 85 ? 20.839 17.384 -4.475 1.00 41.84 85 VAL A C 1
ATOM 641 O O . VAL A 1 85 ? 21.488 17.652 -3.458 1.00 41.84 85 VAL A O 1
ATOM 644 N N . PRO A 1 86 ? 19.760 18.112 -4.808 1.00 34.91 86 PRO A N 1
ATOM 645 C CA . PRO A 1 86 ? 19.182 19.066 -3.878 1.00 34.91 86 PRO A CA 1
ATOM 646 C C . PRO A 1 86 ? 18.570 18.293 -2.705 1.00 34.91 86 PRO A C 1
ATOM 648 O O . PRO A 1 86 ? 17.788 17.368 -2.902 1.00 34.91 86 PRO A O 1
ATOM 651 N N . ALA A 1 87 ? 18.891 18.688 -1.473 1.00 39.47 87 ALA A N 1
ATOM 652 C CA . ALA A 1 87 ? 18.416 18.045 -0.243 1.00 39.47 87 ALA A CA 1
ATOM 653 C C . ALA A 1 87 ? 16.918 18.293 0.069 1.00 39.47 87 ALA A C 1
ATOM 655 O O . ALA A 1 87 ? 16.477 18.066 1.193 1.00 39.47 87 ALA A O 1
ATOM 656 N N . THR A 1 88 ? 16.137 18.808 -0.888 1.00 41.28 88 THR A N 1
ATOM 657 C CA . THR A 1 88 ? 14.735 19.206 -0.696 1.00 41.28 88 THR A CA 1
ATOM 658 C C . THR A 1 88 ? 13.913 18.946 -1.960 1.00 41.28 88 THR A C 1
ATOM 660 O O . THR A 1 88 ? 14.249 19.478 -3.018 1.00 41.28 88 THR A O 1
ATOM 663 N N . GLY A 1 89 ? 12.819 18.187 -1.841 1.00 57.22 89 GLY A N 1
ATOM 664 C CA . GLY A 1 89 ? 11.913 17.832 -2.942 1.00 57.22 89 GLY A CA 1
ATOM 665 C C . GLY A 1 89 ? 11.806 16.317 -3.155 1.00 57.22 89 GLY A C 1
ATOM 666 O O . GLY A 1 89 ? 12.560 15.552 -2.563 1.00 57.22 89 GLY A O 1
ATOM 667 N N . ARG A 1 90 ? 10.864 15.883 -4.003 1.00 76.81 90 ARG A N 1
ATOM 668 C CA . ARG A 1 90 ? 10.588 14.459 -4.297 1.00 76.81 90 ARG A CA 1
ATOM 669 C C . ARG A 1 90 ? 11.786 13.722 -4.916 1.00 76.81 90 ARG A C 1
ATOM 671 O O . ARG A 1 90 ? 11.901 12.519 -4.732 1.00 76.81 90 ARG A O 1
ATOM 678 N N . ASN A 1 91 ? 12.669 14.455 -5.605 1.00 84.25 91 ASN A N 1
ATOM 679 C CA . ASN A 1 91 ? 13.924 13.996 -6.218 1.00 84.25 91 ASN A CA 1
ATOM 680 C C . ASN A 1 91 ? 13.834 12.597 -6.858 1.00 84.25 91 ASN A C 1
ATOM 682 O O . ASN A 1 91 ? 14.649 11.718 -6.574 1.00 84.25 91 ASN A O 1
ATOM 686 N N . ARG A 1 92 ? 12.819 12.383 -7.700 1.00 92.12 92 ARG A N 1
ATOM 687 C CA . ARG A 1 92 ? 12.585 11.100 -8.366 1.00 92.12 92 ARG A CA 1
ATOM 688 C C . ARG A 1 92 ? 13.662 10.845 -9.409 1.00 92.12 92 ARG A C 1
ATOM 690 O O . ARG A 1 92 ? 14.011 11.732 -10.186 1.00 92.12 92 ARG A O 1
ATOM 697 N N . GLN A 1 93 ? 14.154 9.616 -9.448 1.00 93.25 93 GLN A N 1
ATOM 698 C CA . GLN A 1 93 ? 15.102 9.148 -10.452 1.00 93.25 93 GLN A CA 1
ATOM 699 C C . GLN A 1 93 ? 14.675 7.757 -10.895 1.00 93.25 93 GLN A C 1
ATOM 701 O O . GLN A 1 93 ? 14.443 6.905 -10.043 1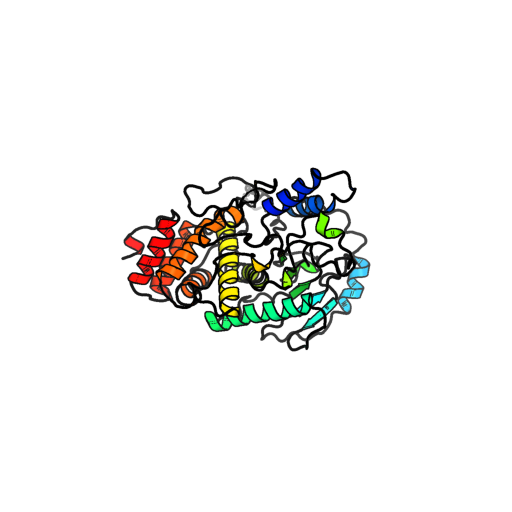.00 93.25 93 GLN A O 1
ATOM 706 N N . VAL A 1 94 ? 14.569 7.534 -12.202 1.00 95.06 94 VAL A N 1
ATOM 707 C CA . VAL A 1 94 ? 14.202 6.244 -12.789 1.00 95.06 94 VAL A CA 1
ATOM 708 C C . VAL A 1 94 ? 15.333 5.742 -13.674 1.00 95.06 94 VAL A C 1
ATOM 710 O O . VAL A 1 94 ? 15.822 6.458 -14.553 1.00 95.06 94 VAL A O 1
ATOM 713 N N . TYR A 1 95 ? 15.736 4.502 -13.423 1.00 93.00 95 TYR A N 1
ATOM 714 C CA . TYR A 1 95 ? 16.792 3.790 -14.121 1.00 93.00 95 TYR A CA 1
ATOM 715 C C . TYR A 1 95 ? 16.216 2.615 -14.916 1.00 93.00 95 TYR A C 1
ATOM 717 O O . TYR A 1 95 ? 15.332 1.905 -14.443 1.00 93.00 95 TYR A O 1
ATOM 725 N N . ASP A 1 96 ? 16.756 2.396 -16.109 1.00 91.62 96 ASP A N 1
ATOM 726 C CA . ASP A 1 96 ? 16.518 1.212 -16.933 1.00 91.62 96 ASP A CA 1
ATOM 727 C C . ASP A 1 96 ? 17.640 0.193 -16.681 1.00 91.62 96 ASP A C 1
ATOM 729 O O . ASP A 1 96 ? 18.808 0.456 -16.996 1.00 91.62 96 ASP A O 1
ATOM 733 N N . LEU A 1 97 ? 17.300 -0.963 -16.092 1.00 86.88 97 LEU A N 1
ATOM 734 C CA . LEU A 1 97 ? 18.262 -2.040 -15.819 1.00 86.88 97 LEU A CA 1
ATOM 735 C C . LEU A 1 97 ? 18.530 -2.929 -17.045 1.00 86.88 97 LEU A C 1
ATOM 737 O O . LEU A 1 97 ? 19.400 -3.802 -17.007 1.00 86.88 97 LEU A O 1
ATOM 741 N N . GLN A 1 98 ? 17.821 -2.695 -18.150 1.00 85.06 98 GLN A N 1
ATOM 742 C CA . GLN A 1 98 ? 18.018 -3.349 -19.438 1.00 85.06 98 GLN A CA 1
ATOM 743 C C . GLN A 1 98 ? 17.958 -4.875 -19.347 1.00 85.06 98 GLN A C 1
ATOM 745 O O . GLN A 1 98 ? 18.750 -5.574 -19.988 1.00 85.06 98 GLN A O 1
ATOM 750 N N . PHE A 1 99 ? 17.008 -5.390 -18.564 1.00 81.50 99 PHE A N 1
ATOM 751 C CA . PHE A 1 99 ? 16.768 -6.816 -18.342 1.00 81.50 99 PHE A CA 1
ATOM 752 C C . PHE A 1 99 ? 17.988 -7.546 -17.780 1.00 81.50 99 PHE A C 1
ATOM 754 O O . PHE A 1 99 ? 18.317 -8.649 -18.216 1.00 81.50 99 PHE A O 1
ATOM 761 N N . ASN A 1 100 ? 18.730 -6.877 -16.893 1.00 73.00 100 ASN A N 1
ATOM 762 C CA . ASN A 1 100 ? 19.924 -7.407 -16.238 1.00 73.00 100 ASN A CA 1
ATOM 763 C C . ASN A 1 100 ? 20.973 -7.996 -17.212 1.00 73.00 100 ASN A C 1
ATOM 765 O O . ASN A 1 100 ? 21.799 -8.828 -16.836 1.00 73.00 100 ASN A O 1
ATOM 769 N N . LYS A 1 101 ? 20.989 -7.545 -18.480 1.00 68.12 101 LYS A N 1
ATOM 770 C CA . LYS A 1 101 ? 21.922 -8.026 -19.523 1.00 68.12 101 LYS A CA 1
ATOM 771 C C . LYS A 1 101 ? 23.392 -7.857 -19.141 1.00 68.12 101 LYS A C 1
ATOM 773 O O . LYS A 1 101 ? 24.269 -8.518 -19.696 1.00 68.12 101 LYS A O 1
ATOM 778 N N . HIS A 1 102 ? 23.664 -6.958 -18.203 1.00 66.00 102 HIS A N 1
ATOM 779 C CA . HIS A 1 102 ? 24.985 -6.673 -17.685 1.00 66.00 102 HIS A CA 1
ATOM 780 C C . HIS A 1 102 ? 24.918 -6.720 -16.151 1.00 66.00 102 HIS A C 1
ATOM 782 O O . HIS A 1 102 ? 24.446 -5.764 -15.551 1.00 66.00 102 HIS A O 1
ATOM 788 N N . PRO A 1 103 ? 25.410 -7.784 -15.490 1.00 53.22 103 PRO A N 1
ATOM 789 C CA . PRO A 1 103 ? 25.309 -7.946 -14.030 1.00 53.22 103 PRO A CA 1
ATOM 790 C C . PRO A 1 103 ? 25.960 -6.818 -13.208 1.00 53.22 103 PRO A C 1
ATOM 792 O O . PRO A 1 103 ? 25.661 -6.639 -12.031 1.00 53.22 103 PRO A O 1
ATOM 795 N N . SER A 1 104 ? 26.853 -6.035 -13.822 1.00 60.34 104 SER A N 1
ATOM 796 C CA . SER A 1 104 ? 27.454 -4.829 -13.241 1.00 60.34 104 SER A CA 1
ATOM 797 C C . SER A 1 104 ? 26.644 -3.549 -13.478 1.00 60.34 104 SER A C 1
ATOM 799 O O . SER A 1 104 ? 27.119 -2.473 -13.128 1.00 60.34 104 SER A O 1
ATOM 801 N N . ALA A 1 105 ? 25.482 -3.626 -14.131 1.00 64.75 105 ALA A N 1
ATOM 802 C CA . ALA A 1 105 ? 24.726 -2.457 -14.565 1.00 64.75 105 ALA A CA 1
ATOM 803 C C . ALA A 1 105 ? 23.940 -1.789 -13.450 1.00 64.75 105 ALA A C 1
ATOM 805 O O . ALA A 1 105 ? 23.534 -0.660 -13.664 1.00 64.75 105 ALA A O 1
ATOM 806 N N . PHE A 1 106 ? 23.741 -2.415 -12.285 1.00 72.25 106 PHE A N 1
ATOM 807 C CA . PHE A 1 106 ? 22.956 -1.809 -11.207 1.00 72.25 106 PHE A CA 1
ATOM 808 C C . PHE A 1 106 ? 23.485 -0.405 -10.824 1.00 72.25 106 PHE A C 1
ATOM 810 O O . PHE A 1 106 ? 24.683 -0.276 -10.551 1.00 72.25 106 PHE A O 1
ATOM 817 N N . PRO A 1 107 ? 22.633 0.639 -10.733 1.00 79.31 107 PRO A N 1
ATOM 818 C CA . PRO A 1 107 ? 21.160 0.617 -10.812 1.00 79.31 107 PRO A CA 1
ATOM 819 C C . PRO A 1 107 ? 20.553 0.644 -12.225 1.00 79.31 107 PRO A C 1
ATOM 821 O O . PRO A 1 107 ? 19.344 0.534 -12.365 1.00 79.31 107 PRO A O 1
ATOM 824 N N . GLY A 1 108 ? 21.365 0.782 -13.262 1.00 85.88 108 GLY A N 1
ATOM 825 C CA . GLY A 1 108 ? 20.968 0.834 -14.663 1.00 85.88 108 GLY A CA 1
ATOM 826 C C . GLY A 1 108 ? 21.456 2.116 -15.325 1.00 85.88 108 GLY A C 1
ATOM 827 O O . GLY A 1 108 ? 22.300 2.845 -14.793 1.00 85.88 108 GLY A O 1
ATOM 828 N N . VAL A 1 109 ? 20.888 2.419 -16.486 1.00 89.81 109 VAL A N 1
ATOM 829 C CA . VAL A 1 109 ? 21.044 3.724 -17.136 1.00 89.81 109 VAL A CA 1
ATOM 830 C C . VAL A 1 109 ? 19.980 4.663 -16.578 1.00 89.81 109 VAL A C 1
ATOM 832 O O . VAL A 1 109 ? 18.802 4.330 -16.605 1.00 89.81 109 VAL A O 1
ATOM 835 N N . LEU A 1 110 ? 20.374 5.836 -16.074 1.00 92.56 110 LEU A N 1
ATOM 836 C CA . LEU A 1 110 ? 19.417 6.872 -15.676 1.00 92.56 110 LEU A CA 1
ATOM 837 C C . LEU A 1 110 ? 18.667 7.356 -16.922 1.00 92.56 110 LEU A C 1
ATOM 839 O O . LEU A 1 110 ? 19.291 7.904 -17.830 1.00 92.56 110 LEU A O 1
ATOM 843 N N . VAL A 1 111 ? 17.351 7.148 -16.959 1.00 95.00 111 VAL A N 1
ATOM 844 C CA . VAL A 1 111 ? 16.505 7.503 -18.111 1.00 95.00 111 VAL A CA 1
ATOM 845 C C . VAL A 1 111 ? 15.608 8.704 -17.840 1.00 95.00 111 VAL A C 1
ATOM 847 O O . VAL A 1 111 ? 15.229 9.389 -18.789 1.00 95.00 111 VAL A O 1
ATOM 850 N N . ARG A 1 112 ? 15.284 8.991 -16.570 1.00 95.06 112 ARG A N 1
ATOM 851 C CA . ARG A 1 112 ? 14.474 10.160 -16.198 1.00 95.06 112 ARG A CA 1
ATOM 852 C C . ARG A 1 112 ? 14.732 10.621 -14.765 1.00 95.06 112 ARG A C 1
ATOM 854 O O . ARG A 1 112 ? 14.757 9.807 -13.844 1.00 95.06 112 ARG A O 1
ATOM 861 N N . SER A 1 113 ? 14.869 11.927 -14.574 1.00 94.31 113 SER A N 1
ATOM 862 C CA . SER A 1 113 ? 15.092 12.581 -13.277 1.00 94.31 113 SER A CA 1
ATOM 863 C C . SER A 1 113 ? 14.014 13.617 -12.946 1.00 94.31 113 SER A C 1
ATOM 865 O O . SER A 1 113 ? 13.153 13.956 -13.761 1.00 94.31 113 SER A O 1
ATOM 867 N N . GLU A 1 114 ? 14.030 14.130 -11.716 1.00 93.44 114 GLU A N 1
ATOM 868 C CA . GLU A 1 114 ? 13.088 15.147 -11.246 1.00 93.44 114 GLU A CA 1
ATOM 869 C C . GLU A 1 114 ? 13.048 16.365 -12.190 1.00 93.44 114 GLU A C 1
ATOM 871 O O . GLU A 1 114 ? 14.070 16.989 -12.467 1.00 93.44 114 GLU A O 1
ATOM 876 N N . GLY A 1 115 ? 11.856 16.705 -12.687 1.00 91.12 115 GLY A N 1
ATOM 877 C CA . GLY A 1 115 ? 11.633 17.818 -13.615 1.00 91.12 115 GLY A CA 1
ATOM 878 C C . GLY A 1 115 ? 11.943 17.540 -15.093 1.00 91.12 115 GLY A C 1
ATOM 879 O O . GLY A 1 115 ? 11.625 18.387 -15.930 1.00 91.12 115 GLY A O 1
ATOM 880 N N . GLU A 1 116 ? 12.519 16.388 -15.444 1.00 92.31 116 GLU A N 1
ATOM 881 C CA . GLU A 1 116 ? 12.782 16.036 -16.843 1.00 92.31 116 GLU A CA 1
ATOM 882 C C . GLU A 1 116 ? 11.498 15.620 -17.589 1.00 92.31 116 GLU A C 1
ATOM 884 O O . GLU A 1 116 ? 10.585 15.024 -16.997 1.00 92.31 116 GLU A O 1
ATOM 889 N N . PRO A 1 117 ? 11.403 15.924 -18.901 1.00 93.81 117 PRO A N 1
ATOM 890 C CA . PRO A 1 117 ? 10.289 15.466 -19.726 1.00 93.81 117 PRO A CA 1
ATOM 891 C C . PRO A 1 117 ? 10.257 13.931 -19.830 1.00 93.81 117 PRO A C 1
ATOM 893 O O . PRO A 1 117 ? 11.206 13.248 -19.455 1.00 93.81 117 PRO A O 1
ATOM 896 N N . SER A 1 118 ? 9.154 13.398 -20.367 1.00 96.00 118 SER A N 1
ATOM 897 C CA . SER A 1 118 ? 9.022 11.973 -20.710 1.00 96.00 118 SER A CA 1
ATOM 898 C C . SER A 1 118 ? 10.231 11.482 -21.516 1.00 96.00 118 SER A C 1
ATOM 900 O O . SER A 1 118 ? 10.677 12.149 -22.456 1.00 96.00 118 SER A O 1
ATOM 902 N N . CYS A 1 119 ? 10.752 10.316 -21.132 1.00 92.44 119 CYS A N 1
ATOM 903 C CA . CYS A 1 119 ? 11.918 9.697 -21.766 1.00 92.44 119 CYS A CA 1
ATOM 904 C C . CYS A 1 119 ? 11.546 8.850 -22.997 1.00 92.44 119 CYS A C 1
ATOM 906 O O . CYS A 1 119 ? 12.423 8.428 -23.750 1.00 92.44 119 CYS A O 1
ATOM 908 N N . GLY A 1 120 ? 10.246 8.633 -23.232 1.00 93.31 120 GLY A N 1
ATOM 909 C CA . GLY A 1 120 ? 9.709 7.857 -24.350 1.00 93.31 120 GLY A CA 1
ATOM 910 C C . GLY A 1 120 ? 9.558 6.363 -24.055 1.00 93.31 120 GLY A C 1
ATOM 911 O O . GLY A 1 120 ? 8.864 5.670 -24.803 1.00 93.31 120 GLY A O 1
ATOM 912 N N . ASP A 1 121 ? 10.148 5.878 -22.962 1.00 92.25 121 ASP A N 1
ATOM 913 C CA . ASP A 1 121 ? 9.878 4.553 -22.420 1.00 92.25 121 ASP A CA 1
ATOM 914 C C . ASP A 1 121 ? 8.621 4.590 -21.541 1.00 92.25 121 ASP A C 1
ATOM 916 O O . ASP A 1 121 ? 8.566 5.284 -20.525 1.00 92.25 121 ASP A O 1
ATOM 920 N N . LYS A 1 122 ? 7.598 3.821 -21.927 1.00 92.38 122 LYS A N 1
ATOM 921 C CA . LYS A 1 122 ? 6.304 3.813 -21.234 1.00 92.38 122 LYS A CA 1
ATOM 922 C C . LYS A 1 122 ? 6.385 3.246 -19.818 1.00 92.38 122 LYS A C 1
ATOM 924 O O . LYS A 1 122 ? 5.646 3.721 -18.963 1.00 92.38 122 LYS A O 1
ATOM 929 N N . THR A 1 123 ? 7.228 2.242 -19.575 1.00 90.06 123 THR A N 1
ATOM 930 C CA . THR A 1 123 ? 7.395 1.640 -18.246 1.00 90.06 123 THR A CA 1
ATOM 931 C C . THR A 1 123 ? 8.098 2.633 -17.328 1.00 90.06 123 THR A C 1
ATOM 933 O O . THR A 1 123 ? 7.620 2.893 -16.224 1.00 90.06 123 THR A O 1
ATOM 936 N N . ALA A 1 124 ? 9.193 3.238 -17.799 1.00 94.31 124 ALA A N 1
ATOM 937 C CA . ALA A 1 124 ? 9.934 4.231 -17.025 1.00 94.31 124 ALA A CA 1
ATOM 938 C C . ALA A 1 124 ? 9.096 5.485 -16.739 1.00 94.31 124 ALA A C 1
ATOM 940 O O . ALA A 1 124 ? 9.100 5.995 -15.616 1.00 94.31 124 ALA A O 1
ATOM 941 N N . ASP A 1 125 ? 8.346 5.965 -17.734 1.00 95.44 125 ASP A N 1
ATOM 942 C CA . ASP A 1 125 ? 7.480 7.126 -17.567 1.00 95.44 125 ASP A CA 1
ATOM 943 C C . ASP A 1 125 ? 6.326 6.847 -16.598 1.00 95.44 125 ASP A C 1
ATOM 945 O O . ASP A 1 125 ? 6.053 7.682 -15.736 1.00 95.44 125 ASP A O 1
ATOM 949 N N . ALA A 1 126 ? 5.709 5.662 -16.677 1.00 95.56 126 ALA A N 1
ATOM 950 C CA . ALA A 1 126 ? 4.665 5.256 -15.742 1.00 95.56 126 ALA A CA 1
ATOM 951 C C . ALA A 1 126 ? 5.192 5.146 -14.305 1.00 95.56 126 ALA A C 1
ATOM 953 O O . ALA A 1 126 ? 4.548 5.659 -13.389 1.00 95.56 126 ALA A O 1
ATOM 954 N N . LEU A 1 127 ? 6.382 4.561 -14.101 1.00 96.62 127 LEU A N 1
ATOM 955 C CA . LEU A 1 127 ? 6.997 4.496 -12.774 1.00 96.62 127 LEU A CA 1
ATOM 956 C C . LEU A 1 127 ? 7.219 5.897 -12.200 1.00 96.62 127 LEU A C 1
ATOM 958 O O . LEU A 1 127 ? 6.843 6.176 -11.063 1.00 96.62 127 LEU A O 1
ATOM 962 N N . TYR A 1 128 ? 7.811 6.789 -12.996 1.00 97.38 128 TYR A N 1
ATOM 963 C CA . TYR A 1 128 ? 8.108 8.159 -12.586 1.00 97.38 128 TYR A CA 1
ATOM 964 C C . TYR A 1 128 ? 6.849 8.934 -12.169 1.00 97.38 128 TYR A C 1
ATOM 966 O O . TYR A 1 128 ? 6.844 9.651 -11.155 1.00 97.38 128 TYR A O 1
ATOM 974 N N . ASP A 1 129 ? 5.787 8.807 -12.964 1.00 97.12 129 ASP A N 1
ATOM 975 C CA . ASP A 1 129 ? 4.523 9.494 -12.733 1.00 97.12 129 ASP A CA 1
ATOM 976 C C . ASP A 1 129 ? 3.813 8.907 -11.498 1.00 97.12 129 ASP A C 1
ATOM 978 O O . ASP A 1 129 ? 3.426 9.666 -10.605 1.00 97.12 129 ASP A O 1
ATOM 982 N N . ASN A 1 130 ? 3.755 7.574 -11.365 1.00 97.44 130 ASN A N 1
ATOM 983 C CA . ASN A 1 130 ? 3.164 6.890 -10.210 1.00 97.44 130 ASN A CA 1
ATOM 984 C C . ASN A 1 130 ? 3.908 7.197 -8.901 1.00 97.44 130 ASN A C 1
ATOM 986 O O . ASN A 1 130 ? 3.268 7.512 -7.899 1.00 97.44 130 ASN A O 1
ATOM 990 N N . MET A 1 131 ? 5.247 7.223 -8.901 1.00 96.69 131 MET A N 1
ATOM 991 C CA . MET A 1 131 ? 6.024 7.690 -7.741 1.00 96.69 131 MET A CA 1
ATOM 992 C C . MET A 1 131 ? 5.622 9.117 -7.343 1.00 96.69 131 MET A C 1
ATOM 994 O O . MET A 1 131 ? 5.521 9.439 -6.160 1.00 96.69 131 MET A O 1
ATOM 998 N N . GLY A 1 132 ? 5.367 9.982 -8.331 1.00 96.19 132 GLY A N 1
ATOM 999 C CA . GLY A 1 132 ? 4.864 11.337 -8.114 1.00 96.19 132 GLY A CA 1
ATOM 1000 C C . GLY A 1 132 ? 3.523 11.362 -7.385 1.00 96.19 132 GLY A C 1
ATOM 1001 O O . GLY A 1 132 ? 3.392 12.094 -6.402 1.00 96.19 132 GLY A O 1
ATOM 1002 N N . VAL A 1 133 ? 2.578 10.528 -7.824 1.00 97.19 133 VAL A N 1
ATOM 1003 C CA . VAL A 1 133 ? 1.248 10.388 -7.212 1.00 97.19 133 VAL A CA 1
ATOM 1004 C C . VAL A 1 133 ? 1.345 9.914 -5.762 1.00 97.19 133 VAL A C 1
ATOM 1006 O O . VAL A 1 133 ? 0.619 10.428 -4.913 1.00 97.19 133 VAL A O 1
ATOM 1009 N N . VAL A 1 134 ? 2.273 9.007 -5.437 1.00 97.38 134 VAL A N 1
ATOM 1010 C CA . VAL A 1 134 ? 2.498 8.572 -4.047 1.00 97.38 134 VAL A CA 1
ATOM 1011 C C . VAL A 1 134 ? 2.918 9.748 -3.168 1.00 97.38 134 VAL A C 1
ATOM 1013 O O . VAL A 1 134 ? 2.336 9.965 -2.104 1.00 97.38 134 VAL A O 1
ATOM 1016 N N . TYR A 1 135 ? 3.882 10.559 -3.611 1.00 95.69 135 TYR A N 1
ATOM 1017 C CA . TYR A 1 135 ? 4.266 11.758 -2.864 1.00 95.69 135 TYR A CA 1
ATOM 1018 C C . TYR A 1 135 ? 3.108 12.756 -2.725 1.00 95.69 135 TYR A C 1
ATOM 1020 O O . TYR A 1 135 ? 2.896 13.282 -1.632 1.00 95.69 135 TYR A O 1
ATOM 1028 N N . ASP A 1 136 ? 2.349 12.997 -3.801 1.00 96.31 136 ASP A N 1
ATOM 1029 C CA . ASP A 1 136 ? 1.155 13.852 -3.769 1.00 96.31 136 ASP A CA 1
ATOM 1030 C C . ASP A 1 136 ? 0.137 13.362 -2.743 1.00 96.31 136 ASP A C 1
ATOM 1032 O O . ASP A 1 136 ? -0.395 14.157 -1.969 1.00 96.31 136 ASP A O 1
ATOM 1036 N N . PHE A 1 137 ? -0.110 12.055 -2.709 1.00 98.06 137 PHE A N 1
ATOM 1037 C CA . PHE A 1 137 ? -1.036 11.440 -1.777 1.00 98.06 137 PHE A CA 1
ATOM 1038 C C . PHE A 1 137 ? -0.622 11.697 -0.324 1.00 98.06 137 PHE A C 1
ATOM 1040 O O . PHE A 1 137 ? -1.422 12.222 0.451 1.00 98.06 137 PHE A O 1
ATOM 1047 N N . PHE A 1 138 ? 0.621 11.398 0.062 1.00 97.50 138 PHE A N 1
ATOM 1048 C CA . PHE A 1 138 ? 1.072 11.611 1.443 1.00 97.50 138 PHE A CA 1
ATOM 1049 C C . PHE A 1 138 ? 1.078 13.092 1.846 1.00 97.50 138 PHE A C 1
ATOM 1051 O O . PHE A 1 138 ? 0.662 13.442 2.959 1.00 97.50 138 PHE A O 1
ATOM 1058 N N . GLU A 1 139 ? 1.484 13.976 0.937 1.00 95.81 139 GLU A N 1
ATOM 1059 C CA . GLU A 1 139 ? 1.488 15.417 1.168 1.00 95.81 139 GLU A CA 1
ATOM 1060 C C . GLU A 1 139 ? 0.061 15.961 1.336 1.00 95.81 139 GLU A C 1
ATOM 1062 O O . GLU A 1 139 ? -0.232 16.646 2.316 1.00 95.81 139 GLU A O 1
ATOM 1067 N N . GLN A 1 140 ? -0.863 15.614 0.439 1.00 97.00 140 GLN A N 1
ATOM 1068 C CA . GLN A 1 140 ? -2.225 16.152 0.447 1.00 97.00 140 GLN A CA 1
ATOM 1069 C C . GLN A 1 140 ? -3.118 15.491 1.507 1.00 97.00 140 GLN A C 1
ATOM 1071 O O . GLN A 1 140 ? -3.8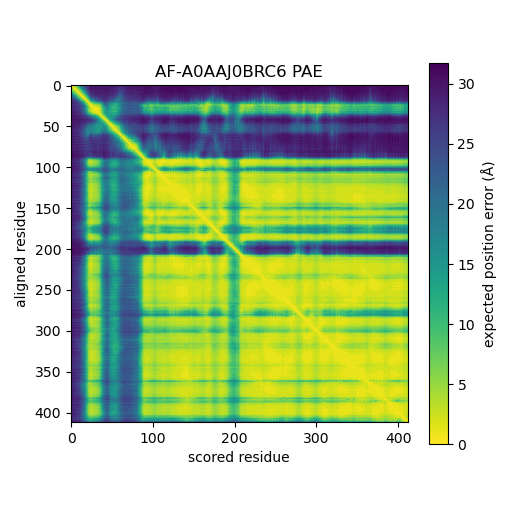90 16.174 2.187 1.00 97.00 140 GLN A O 1
ATOM 1076 N N . ALA A 1 141 ? -3.010 14.173 1.696 1.00 97.38 141 ALA A N 1
ATOM 1077 C CA . ALA A 1 141 ? -3.817 13.445 2.671 1.00 97.38 141 ALA A CA 1
ATOM 1078 C C . ALA A 1 141 ? -3.312 13.648 4.105 1.00 97.38 141 ALA A C 1
ATOM 1080 O O . ALA A 1 141 ? -4.111 13.869 5.023 1.00 97.38 141 ALA A O 1
ATOM 1081 N N . PHE A 1 142 ? -1.995 13.612 4.323 1.00 96.75 142 PHE A N 1
ATOM 1082 C CA . PHE A 1 142 ? -1.414 13.576 5.669 1.00 96.75 142 PHE A CA 1
ATOM 1083 C C . PHE A 1 142 ? -0.569 14.798 6.027 1.00 96.75 142 PHE A C 1
ATOM 1085 O O . PHE A 1 142 ? -0.258 14.977 7.208 1.00 96.75 142 PHE A O 1
ATOM 1092 N N . GLY A 1 143 ? -0.265 15.674 5.066 1.00 95.88 143 GLY A N 1
ATOM 1093 C CA . GLY A 1 143 ? 0.657 16.790 5.273 1.00 95.88 143 GLY A CA 1
ATOM 1094 C C . GLY A 1 143 ? 2.108 16.331 5.414 1.00 95.88 143 GLY A C 1
ATOM 1095 O O . GLY A 1 143 ? 2.888 17.021 6.069 1.00 95.88 143 GLY A O 1
ATOM 1096 N N . ASP A 1 144 ? 2.454 15.153 4.882 1.00 93.44 144 ASP A N 1
ATOM 1097 C CA . ASP A 1 144 ? 3.788 14.564 4.995 1.00 93.44 144 ASP A CA 1
ATOM 1098 C C . ASP A 1 144 ? 4.516 14.579 3.651 1.00 93.44 144 ASP A C 1
ATOM 1100 O O . ASP A 1 144 ? 4.356 13.686 2.826 1.00 93.44 144 ASP A O 1
ATOM 1104 N N . ALA A 1 145 ? 5.339 15.605 3.442 1.00 89.12 145 ALA A N 1
ATOM 1105 C CA . ALA A 1 145 ? 6.201 15.710 2.268 1.00 89.12 145 ALA A CA 1
ATOM 1106 C C . ALA A 1 145 ? 7.538 14.952 2.424 1.00 89.12 145 ALA A C 1
ATOM 1108 O O . ALA A 1 145 ? 8.344 14.956 1.496 1.00 89.12 145 ALA A O 1
ATOM 1109 N N . ASN A 1 146 ? 7.809 14.328 3.582 1.00 87.88 146 ASN A N 1
ATOM 1110 C CA . ASN A 1 146 ? 9.074 13.644 3.863 1.00 87.88 146 ASN A CA 1
ATOM 1111 C C . ASN A 1 146 ? 8.867 12.203 4.358 1.00 87.88 146 ASN A C 1
ATOM 1113 O O . ASN A 1 146 ? 9.324 11.829 5.443 1.00 87.88 146 ASN A O 1
ATOM 1117 N N . ILE A 1 147 ? 8.191 11.377 3.561 1.00 89.69 147 ILE A N 1
ATOM 1118 C CA . ILE A 1 147 ? 7.837 10.002 3.946 1.00 89.69 147 ILE A CA 1
ATOM 1119 C C . ILE A 1 147 ? 9.062 9.118 4.234 1.00 89.69 147 ILE A C 1
ATOM 1121 O O . ILE A 1 147 ? 9.016 8.288 5.130 1.00 89.69 147 ILE A O 1
ATOM 1125 N N . PHE A 1 148 ? 10.208 9.351 3.596 1.00 87.81 148 PHE A N 1
ATOM 1126 C CA . PHE A 1 148 ? 11.417 8.547 3.835 1.00 87.81 148 PHE A CA 1
ATOM 1127 C C . PHE A 1 148 ? 12.297 9.063 4.989 1.00 87.81 148 PHE A C 1
ATOM 1129 O O . PHE A 1 148 ? 13.316 8.454 5.306 1.00 87.81 148 PHE A O 1
ATOM 1136 N N . ARG A 1 149 ? 11.864 10.117 5.699 1.00 85.56 149 ARG A N 1
ATOM 1137 C CA . ARG A 1 149 ? 12.539 10.667 6.889 1.00 85.56 149 ARG A CA 1
ATOM 1138 C C . ARG A 1 149 ? 13.975 11.106 6.573 1.00 85.56 149 ARG A C 1
ATOM 1140 O O . ARG A 1 149 ? 14.163 11.952 5.707 1.00 85.56 149 ARG A O 1
ATOM 1147 N N . ASP A 1 150 ? 14.960 10.579 7.297 1.00 77.50 150 ASP A N 1
ATOM 1148 C CA . ASP A 1 150 ? 16.383 10.863 7.074 1.00 77.50 150 ASP A CA 1
ATOM 1149 C C . ASP A 1 150 ? 17.009 9.904 6.047 1.00 77.50 150 ASP A C 1
ATOM 1151 O O . ASP A 1 150 ? 18.190 10.025 5.716 1.00 77.50 150 ASP A O 1
ATOM 1155 N N . HIS A 1 151 ? 16.238 8.939 5.534 1.00 75.44 151 HIS A N 1
ATOM 1156 C CA . HIS A 1 151 ? 16.696 8.079 4.456 1.00 75.44 151 HIS A CA 1
ATOM 1157 C C . HIS A 1 151 ? 16.585 8.795 3.108 1.00 75.44 151 HIS A C 1
ATOM 1159 O O . HIS A 1 151 ? 15.694 9.614 2.877 1.00 75.44 151 HIS A O 1
ATOM 1165 N N . HIS A 1 152 ? 17.488 8.450 2.192 1.00 77.38 152 HIS A N 1
ATOM 1166 C CA . HIS A 1 152 ? 17.408 8.931 0.819 1.00 77.38 152 HIS A CA 1
ATOM 1167 C C . HIS A 1 152 ? 16.109 8.449 0.154 1.00 77.38 152 HIS A C 1
ATOM 1169 O O . HIS A 1 152 ? 15.747 7.284 0.342 1.00 77.38 152 HIS A O 1
ATOM 1175 N N . PRO A 1 153 ? 15.442 9.308 -0.644 1.00 84.25 153 PRO A N 1
ATOM 1176 C CA . PRO A 1 153 ? 14.351 8.889 -1.515 1.00 84.25 153 PRO A CA 1
ATOM 1177 C C . PRO A 1 153 ? 14.733 7.657 -2.346 1.00 84.25 153 PRO A C 1
ATOM 1179 O O . PRO A 1 153 ? 15.894 7.552 -2.764 1.00 84.25 153 PRO A O 1
ATOM 1182 N N . PRO A 1 154 ? 13.790 6.737 -2.607 1.00 88.50 154 PRO A N 1
ATOM 1183 C CA . PRO A 1 154 ? 14.070 5.583 -3.432 1.00 88.50 154 PRO A CA 1
ATOM 1184 C C . PRO A 1 154 ? 14.319 5.994 -4.880 1.00 88.50 154 PRO A C 1
ATOM 1186 O O . PRO A 1 154 ? 13.618 6.845 -5.432 1.00 88.50 154 PRO A O 1
ATOM 1189 N N . ILE A 1 155 ? 15.278 5.328 -5.514 1.00 90.94 155 ILE A N 1
ATOM 1190 C CA . ILE A 1 155 ? 15.365 5.305 -6.974 1.00 90.94 155 ILE A CA 1
ATOM 1191 C C . ILE A 1 155 ? 14.341 4.305 -7.525 1.00 90.94 155 ILE A C 1
ATOM 1193 O O . ILE A 1 155 ? 14.077 3.275 -6.910 1.00 90.94 155 ILE A O 1
ATOM 1197 N N . GLY A 1 156 ? 13.760 4.592 -8.682 1.00 93.69 156 GLY A N 1
ATOM 1198 C CA . GLY A 1 156 ? 12.953 3.646 -9.444 1.00 93.69 156 GLY A CA 1
ATOM 1199 C C . GLY A 1 156 ? 13.825 2.858 -10.415 1.00 93.69 156 GLY A C 1
ATOM 1200 O O . GLY A 1 156 ? 14.712 3.428 -11.049 1.00 93.69 156 GLY A O 1
ATOM 1201 N N . ILE A 1 157 ? 13.581 1.559 -10.542 1.00 92.19 157 ILE A N 1
ATOM 1202 C CA . ILE A 1 157 ? 14.279 0.668 -11.470 1.00 92.19 157 ILE A CA 1
ATOM 1203 C C . ILE A 1 157 ? 13.235 -0.119 -12.256 1.00 92.19 157 ILE A C 1
ATOM 1205 O O . ILE A 1 157 ? 12.426 -0.840 -11.672 1.00 92.19 157 ILE A O 1
ATOM 1209 N N . VAL A 1 158 ? 13.275 0.013 -13.579 1.00 91.38 158 VAL A N 1
ATOM 1210 C CA . VAL A 1 158 ? 12.410 -0.706 -14.523 1.00 91.38 158 VAL A CA 1
ATOM 1211 C C . VAL A 1 158 ? 13.206 -1.726 -15.328 1.00 91.38 158 VAL A C 1
ATOM 1213 O O . VAL A 1 158 ? 14.441 -1.724 -15.294 1.00 91.38 158 VAL A O 1
ATOM 1216 N N . HIS A 1 159 ? 12.497 -2.600 -16.049 1.00 86.06 159 HIS A N 1
ATOM 1217 C CA . HIS A 1 159 ? 13.096 -3.656 -16.868 1.00 86.06 159 HIS A CA 1
ATOM 1218 C C . HIS A 1 159 ? 14.078 -4.506 -16.058 1.00 86.06 159 HIS A C 1
ATOM 1220 O O . HIS A 1 159 ? 15.198 -4.768 -16.498 1.00 86.06 159 HIS A O 1
ATOM 1226 N N . TYR A 1 160 ? 13.682 -4.877 -14.833 1.00 82.69 160 TYR A N 1
ATOM 1227 C CA . TYR A 1 160 ? 14.576 -5.544 -13.891 1.00 82.69 160 TYR A CA 1
ATOM 1228 C C . TYR A 1 160 ? 15.176 -6.831 -14.471 1.00 82.69 160 TYR A C 1
ATOM 1230 O O . TYR A 1 160 ? 16.392 -7.002 -14.467 1.00 82.69 160 TYR A O 1
ATOM 1238 N N . ASP A 1 161 ? 14.333 -7.708 -15.010 1.00 75.94 161 ASP A N 1
ATOM 1239 C CA . ASP A 1 161 ? 14.742 -8.944 -15.673 1.00 75.94 161 ASP A CA 1
ATOM 1240 C C . ASP A 1 161 ? 13.685 -9.348 -16.712 1.00 75.94 161 ASP A C 1
ATOM 1242 O O . ASP A 1 161 ? 12.558 -8.838 -16.709 1.00 75.94 161 ASP A O 1
ATOM 1246 N N . PHE A 1 162 ? 14.043 -10.255 -17.615 1.00 72.06 162 PHE A N 1
ATOM 1247 C CA . PHE A 1 162 ? 13.116 -10.798 -18.601 1.00 72.06 162 PHE A CA 1
ATOM 1248 C C . PHE A 1 162 ? 11.973 -11.539 -17.910 1.00 72.06 162 PHE A C 1
ATOM 1250 O O . PHE A 1 162 ? 12.204 -12.399 -17.062 1.00 72.06 162 PHE A O 1
ATOM 1257 N N . TYR A 1 163 ? 10.733 -11.230 -18.300 1.00 69.44 163 TYR A N 1
ATOM 1258 C CA . TYR A 1 163 ? 9.534 -11.919 -17.803 1.00 69.44 163 TYR A CA 1
ATOM 1259 C C . TYR A 1 163 ? 9.396 -11.891 -16.278 1.00 69.44 163 TYR A C 1
ATOM 1261 O O . TYR A 1 163 ? 8.787 -12.783 -15.679 1.00 69.44 163 TYR A O 1
ATOM 1269 N N . TYR A 1 164 ? 9.977 -10.880 -15.631 1.00 74.94 164 TYR A N 1
ATOM 1270 C CA . TYR A 1 164 ? 9.903 -10.762 -14.190 1.00 74.94 164 TYR A CA 1
ATOM 1271 C C . TYR A 1 164 ? 8.493 -10.327 -13.778 1.00 74.94 164 TYR A C 1
ATOM 1273 O O . TYR A 1 164 ? 8.097 -9.176 -13.966 1.00 74.94 164 TYR A O 1
ATOM 1281 N N . ALA A 1 165 ? 7.719 -11.271 -13.242 1.00 75.62 165 ALA A N 1
ATOM 1282 C CA . ALA A 1 165 ? 6.385 -11.033 -12.708 1.00 75.62 165 ALA A CA 1
ATOM 1283 C C . ALA A 1 165 ? 6.471 -10.688 -11.217 1.00 75.62 165 ALA A C 1
ATOM 1285 O O . ALA A 1 165 ? 6.143 -11.502 -10.354 1.00 75.62 165 ALA A O 1
ATOM 1286 N N . GLY A 1 166 ? 6.951 -9.483 -10.920 1.00 80.56 166 GLY A N 1
ATOM 1287 C CA . GLY A 1 166 ? 7.003 -8.983 -9.557 1.00 80.56 166 GLY A CA 1
ATOM 1288 C C . GLY A 1 166 ? 7.447 -7.531 -9.462 1.00 80.56 166 GLY A C 1
ATOM 1289 O O . GLY A 1 166 ? 8.018 -6.951 -10.389 1.00 80.56 166 GLY A O 1
ATOM 1290 N N . ALA A 1 167 ? 7.224 -6.972 -8.283 1.00 87.44 167 ALA A N 1
ATOM 1291 C CA . ALA A 1 167 ? 7.886 -5.775 -7.800 1.00 87.44 167 ALA A CA 1
ATOM 1292 C C . ALA A 1 167 ? 8.311 -6.008 -6.349 1.00 87.44 167 ALA A C 1
ATOM 1294 O O . ALA A 1 167 ? 7.774 -6.903 -5.688 1.00 87.44 167 ALA A O 1
ATOM 1295 N N . TRP A 1 168 ? 9.318 -5.261 -5.909 1.00 86.62 168 TRP A N 1
ATOM 1296 C CA . TRP A 1 168 ? 9.730 -5.225 -4.511 1.00 86.62 168 TRP A CA 1
ATOM 1297 C C . TRP A 1 168 ? 10.405 -3.898 -4.164 1.00 86.62 168 TRP A C 1
ATOM 1299 O O . TRP A 1 168 ? 11.021 -3.237 -5.013 1.00 86.62 168 TRP A O 1
ATOM 1309 N N . PHE A 1 169 ? 10.383 -3.564 -2.879 1.00 87.75 169 PHE A N 1
ATOM 1310 C CA . PHE A 1 169 ? 11.164 -2.477 -2.311 1.00 87.75 169 PHE A CA 1
ATOM 1311 C C . PHE A 1 169 ? 12.462 -2.979 -1.676 1.00 87.75 169 PHE A C 1
ATOM 1313 O O . PHE A 1 169 ? 12.478 -3.831 -0.788 1.00 87.75 169 PHE A O 1
ATOM 1320 N N . HIS A 1 170 ? 13.580 -2.407 -2.103 1.00 83.88 170 HIS A N 1
ATOM 1321 C CA . HIS A 1 170 ? 14.884 -2.648 -1.516 1.00 83.88 170 HIS A CA 1
ATOM 1322 C C . HIS A 1 170 ? 15.192 -1.613 -0.429 1.00 83.88 170 HIS A C 1
ATOM 1324 O O . HIS A 1 170 ? 15.224 -0.406 -0.683 1.00 83.88 170 HIS A O 1
ATOM 1330 N N . VAL A 1 171 ? 15.477 -2.106 0.778 1.00 78.50 171 VAL A N 1
ATOM 1331 C CA . VAL A 1 171 ? 16.008 -1.312 1.889 1.00 78.50 171 VAL A CA 1
ATOM 1332 C C . VAL A 1 171 ? 17.531 -1.510 1.972 1.00 78.50 171 VAL A C 1
ATOM 1334 O O . VAL A 1 171 ? 17.984 -2.657 1.982 1.00 78.50 171 VAL A O 1
ATOM 1337 N N . PRO A 1 172 ? 18.327 -0.425 2.082 1.00 74.38 172 PRO A N 1
ATOM 1338 C CA . PRO A 1 172 ? 19.773 -0.500 2.261 1.00 74.38 172 PRO A CA 1
ATOM 1339 C C . PRO A 1 172 ? 20.188 -1.395 3.429 1.00 74.38 172 PRO A C 1
ATOM 1341 O O . PRO A 1 172 ? 19.593 -1.347 4.506 1.00 74.38 172 PRO A O 1
ATOM 1344 N N . TYR A 1 173 ? 21.282 -2.131 3.249 1.00 71.19 173 TYR A N 1
ATOM 1345 C CA . TYR A 1 173 ? 21.921 -2.916 4.304 1.00 71.19 173 TYR A CA 1
ATOM 1346 C C . TYR A 1 173 ? 23.449 -2.761 4.237 1.00 71.19 173 TYR A C 1
ATOM 1348 O O . TYR A 1 173 ? 23.988 -2.465 3.169 1.00 71.19 173 TYR A O 1
ATOM 1356 N N . PRO A 1 174 ? 24.194 -2.934 5.346 1.00 72.31 174 PRO A N 1
ATOM 1357 C CA . PRO A 1 174 ? 25.649 -2.792 5.332 1.00 72.31 174 PRO A CA 1
ATOM 1358 C C . PRO A 1 174 ? 26.314 -3.819 4.400 1.00 72.31 174 PRO A C 1
ATOM 1360 O O . PRO A 1 174 ? 26.466 -4.990 4.741 1.00 72.31 174 PRO A O 1
ATOM 1363 N N . SER A 1 175 ? 26.698 -3.383 3.200 1.00 72.00 175 SER A N 1
ATOM 1364 C CA . SER A 1 175 ? 27.405 -4.193 2.207 1.00 72.00 175 SER A CA 1
ATOM 1365 C C . SER A 1 175 ? 28.153 -3.302 1.212 1.00 72.00 175 SER A C 1
ATOM 1367 O O . SER A 1 175 ? 27.821 -2.130 1.018 1.00 72.00 175 SER A O 1
ATOM 1369 N N . ASP A 1 176 ? 29.176 -3.870 0.573 1.00 70.38 176 ASP A N 1
ATOM 1370 C CA . ASP A 1 176 ? 29.937 -3.218 -0.495 1.00 70.38 176 ASP A CA 1
ATOM 1371 C C . ASP A 1 176 ? 29.206 -3.232 -1.848 1.00 70.38 176 ASP A C 1
ATOM 1373 O O . ASP A 1 176 ? 29.674 -2.616 -2.808 1.00 70.38 176 ASP A O 1
ATOM 1377 N N . SER A 1 177 ? 28.059 -3.915 -1.932 1.00 64.62 177 SER A N 1
ATOM 1378 C CA . SER A 1 177 ? 27.248 -3.989 -3.144 1.00 64.62 177 SER A CA 1
ATOM 1379 C C . SER A 1 177 ? 26.690 -2.612 -3.545 1.00 64.62 177 SER A C 1
ATOM 1381 O O . SER A 1 177 ? 26.220 -1.866 -2.689 1.00 64.62 177 SER A O 1
ATOM 1383 N N . PRO A 1 178 ? 26.664 -2.246 -4.840 1.00 62.56 178 PRO A N 1
ATOM 1384 C CA . PRO A 1 178 ? 26.028 -1.005 -5.285 1.00 62.56 178 PRO A CA 1
ATOM 1385 C C . PRO A 1 178 ? 24.542 -0.895 -4.900 1.00 62.56 178 PRO A C 1
ATOM 1387 O O . PRO A 1 178 ? 24.084 0.203 -4.573 1.00 62.56 178 PRO A O 1
ATOM 1390 N N . ILE A 1 179 ? 23.811 -2.022 -4.889 1.00 64.62 179 ILE A N 1
ATOM 1391 C CA . ILE A 1 179 ? 22.388 -2.054 -4.512 1.00 64.62 179 ILE A CA 1
ATOM 1392 C C . ILE A 1 179 ? 22.172 -1.676 -3.052 1.00 64.62 179 ILE A C 1
ATOM 1394 O O . ILE A 1 179 ? 21.294 -0.878 -2.756 1.00 64.62 179 ILE A O 1
ATOM 1398 N N . SER A 1 180 ? 23.066 -2.099 -2.160 1.00 66.44 180 SER A N 1
ATOM 1399 C CA . SER A 1 180 ? 22.877 -1.997 -0.715 1.00 66.44 180 SER A CA 1
ATOM 1400 C C . SER A 1 180 ? 23.023 -0.579 -0.152 1.00 66.44 180 SER A C 1
ATOM 1402 O O . SER A 1 180 ? 22.933 -0.388 1.058 1.00 66.44 180 SER A O 1
ATOM 1404 N N . ARG A 1 181 ? 23.281 0.417 -1.009 1.00 70.00 181 ARG A N 1
ATOM 1405 C CA . ARG A 1 181 ? 23.482 1.826 -0.635 1.00 70.00 181 ARG A CA 1
ATOM 1406 C C . ARG A 1 181 ? 22.261 2.709 -0.881 1.00 70.00 181 ARG A C 1
ATOM 1408 O O . ARG A 1 181 ? 22.229 3.820 -0.360 1.00 70.00 181 ARG A O 1
ATOM 1415 N N . HIS A 1 182 ? 21.284 2.246 -1.658 1.00 73.38 182 HIS A N 1
ATOM 1416 C CA . HIS A 1 182 ? 20.138 3.056 -2.072 1.00 73.38 182 HIS A CA 1
ATOM 1417 C C . HIS A 1 182 ? 18.843 2.368 -1.679 1.00 73.38 182 HIS A C 1
ATOM 1419 O O . HIS A 1 182 ? 18.739 1.153 -1.780 1.00 73.38 182 HIS A O 1
ATOM 1425 N N . GLN A 1 183 ? 17.845 3.137 -1.248 1.00 84.69 183 GLN A N 1
ATOM 1426 C CA . GLN A 1 183 ? 16.483 2.627 -1.331 1.00 84.69 183 GLN A CA 1
ATOM 1427 C C . GLN A 1 183 ? 16.126 2.508 -2.808 1.00 84.69 183 GLN A C 1
ATOM 1429 O O . GLN A 1 183 ? 16.476 3.393 -3.592 1.00 84.69 183 GLN A O 1
ATOM 1434 N N . ALA A 1 184 ? 15.465 1.426 -3.197 1.00 87.50 184 ALA A N 1
ATOM 1435 C CA . ALA A 1 184 ? 15.074 1.251 -4.585 1.00 87.50 184 ALA A CA 1
ATOM 1436 C C . ALA A 1 184 ? 13.719 0.560 -4.699 1.00 87.50 184 ALA A C 1
ATOM 1438 O O . ALA A 1 184 ? 13.467 -0.435 -4.030 1.00 87.50 184 ALA A O 1
ATOM 1439 N N . LEU A 1 185 ? 12.870 1.089 -5.571 1.00 91.25 185 LEU A N 1
ATOM 1440 C CA . LEU A 1 185 ? 11.679 0.421 -6.065 1.00 91.25 185 LEU A CA 1
ATOM 1441 C C . LEU A 1 185 ? 12.058 -0.317 -7.345 1.00 91.25 185 LEU A C 1
ATOM 1443 O O . LEU A 1 185 ? 12.468 0.317 -8.315 1.00 91.25 185 LEU A O 1
ATOM 1447 N N . ILE A 1 186 ? 11.943 -1.640 -7.342 1.00 88.25 186 ILE A N 1
ATOM 1448 C CA . ILE A 1 186 ? 12.305 -2.485 -8.476 1.00 88.25 186 ILE A CA 1
ATOM 1449 C C . ILE A 1 186 ? 11.038 -3.081 -9.074 1.00 88.25 186 ILE A C 1
ATOM 1451 O O . ILE A 1 186 ? 10.296 -3.775 -8.381 1.00 88.25 186 ILE A O 1
ATOM 1455 N N . CYS A 1 187 ? 10.817 -2.841 -10.364 1.00 89.75 187 CYS A N 1
ATOM 1456 C CA . CYS A 1 187 ? 9.639 -3.301 -11.088 1.00 89.75 187 CYS A CA 1
ATOM 1457 C C . CYS A 1 187 ? 10.030 -4.173 -12.285 1.00 89.75 187 CYS A C 1
ATOM 1459 O O . CYS A 1 187 ? 10.873 -3.805 -13.110 1.00 89.75 187 CYS A O 1
ATOM 1461 N N . GLY A 1 188 ? 9.382 -5.329 -12.387 1.00 85.38 188 GLY A N 1
ATOM 1462 C CA . GLY A 1 188 ? 9.381 -6.144 -13.591 1.00 85.38 188 GLY A CA 1
ATOM 1463 C C . GLY A 1 188 ? 8.295 -5.733 -14.577 1.00 85.38 188 GLY A C 1
ATOM 1464 O O . GLY A 1 188 ? 7.301 -5.094 -14.223 1.00 85.38 188 GLY A O 1
ATOM 1465 N N . ASP A 1 189 ? 8.472 -6.151 -15.825 1.00 81.00 189 ASP A N 1
ATOM 1466 C CA . ASP A 1 189 ? 7.521 -5.857 -16.900 1.00 81.00 189 ASP A CA 1
ATOM 1467 C C . ASP A 1 189 ? 6.337 -6.837 -16.944 1.00 81.00 189 ASP A C 1
ATOM 1469 O O . ASP A 1 189 ? 5.403 -6.640 -17.724 1.00 81.00 189 ASP A O 1
ATOM 1473 N N . GLY A 1 190 ? 6.355 -7.882 -16.111 1.00 74.94 190 GLY A N 1
ATOM 1474 C CA . GLY A 1 190 ? 5.381 -8.966 -16.165 1.00 74.94 190 GLY A CA 1
ATOM 1475 C C . GLY A 1 190 ? 5.603 -9.907 -17.348 1.00 74.94 190 GLY A C 1
ATOM 1476 O O . GLY A 1 190 ? 6.646 -9.897 -18.004 1.00 74.94 190 GLY A O 1
ATOM 1477 N N . TRP A 1 191 ? 4.617 -10.764 -17.607 1.00 67.56 191 TRP A N 1
ATOM 1478 C CA . TRP A 1 191 ? 4.693 -11.784 -18.662 1.00 67.56 191 TRP A CA 1
ATOM 1479 C C . TRP A 1 191 ? 4.135 -11.314 -20.007 1.00 67.56 191 TRP A C 1
ATOM 1481 O O . TRP A 1 191 ? 4.511 -11.862 -21.042 1.00 67.56 191 TRP A O 1
ATOM 1491 N N . ASP A 1 192 ? 3.297 -10.277 -20.004 1.00 59.06 192 ASP A N 1
ATOM 1492 C CA . ASP A 1 192 ? 2.579 -9.822 -21.202 1.00 59.06 192 ASP A CA 1
ATOM 1493 C C . ASP A 1 192 ? 3.311 -8.760 -22.028 1.00 59.06 192 ASP A C 1
ATOM 1495 O O . ASP A 1 192 ? 2.913 -8.473 -23.158 1.00 59.06 192 ASP A O 1
ATOM 1499 N N . ASN A 1 193 ? 4.383 -8.174 -21.496 1.00 53.44 193 ASN A N 1
ATOM 1500 C CA . ASN A 1 193 ? 5.070 -7.042 -22.118 1.00 53.44 193 ASN A CA 1
ATOM 1501 C C . ASN A 1 193 ? 6.396 -7.441 -22.772 1.00 53.44 193 ASN A C 1
ATOM 1503 O O . ASN A 1 193 ? 7.419 -6.826 -22.497 1.00 53.44 193 ASN A O 1
ATOM 1507 N N . ASP A 1 194 ? 6.397 -8.449 -23.649 1.00 53.47 194 ASP A N 1
ATOM 1508 C CA . ASP A 1 194 ? 7.582 -8.774 -24.455 1.00 53.47 194 ASP A CA 1
ATOM 1509 C C . ASP A 1 194 ? 7.771 -7.755 -25.605 1.00 53.47 194 ASP A C 1
ATOM 1511 O O . ASP A 1 194 ? 6.991 -7.766 -26.566 1.00 53.47 194 ASP A O 1
ATOM 1515 N N . PRO A 1 195 ? 8.814 -6.897 -25.587 1.00 50.44 195 PRO A N 1
ATOM 1516 C CA . PRO A 1 195 ? 9.082 -5.982 -26.695 1.00 50.44 195 PRO A CA 1
ATOM 1517 C C . PRO A 1 195 ? 9.642 -6.689 -27.946 1.00 50.44 195 PRO A C 1
ATOM 1519 O O . PRO A 1 195 ? 9.692 -6.084 -29.020 1.00 50.44 195 PRO A O 1
ATOM 1522 N N . TRP A 1 196 ? 10.051 -7.959 -27.844 1.00 48.59 196 TRP A N 1
ATOM 1523 C CA . TRP A 1 196 ? 10.699 -8.738 -28.905 1.00 48.59 196 TRP A CA 1
ATOM 1524 C C . TRP A 1 196 ? 9.763 -9.725 -29.612 1.00 48.59 196 TRP A C 1
ATOM 1526 O O . TRP A 1 196 ? 10.140 -10.273 -30.651 1.00 48.59 196 TRP A O 1
ATOM 1536 N N . ASN A 1 197 ? 8.536 -9.920 -29.119 1.00 47.97 197 ASN A N 1
ATOM 1537 C CA . ASN A 1 197 ? 7.594 -10.887 -29.679 1.00 47.97 197 ASN A CA 1
ATOM 1538 C C . ASN A 1 197 ? 6.225 -10.265 -29.978 1.00 47.97 197 ASN A C 1
ATOM 1540 O O . ASN A 1 197 ? 5.261 -10.402 -29.232 1.00 47.97 197 ASN A O 1
ATOM 1544 N N . GLN A 1 198 ? 6.104 -9.659 -31.163 1.00 45.53 198 GLN A N 1
ATOM 1545 C CA . GLN A 1 198 ? 4.811 -9.220 -31.716 1.00 45.53 198 GLN A CA 1
ATOM 1546 C C . GLN A 1 198 ? 3.931 -10.391 -32.216 1.00 45.53 198 GLN A C 1
ATOM 1548 O O . GLN A 1 198 ? 2.921 -10.171 -32.884 1.00 45.53 198 GLN A O 1
ATOM 1553 N N . GLY A 1 199 ? 4.312 -11.643 -31.927 1.00 44.69 199 GLY A N 1
ATOM 1554 C CA . GLY A 1 199 ? 3.753 -12.858 -32.514 1.00 44.69 199 GLY A CA 1
ATOM 1555 C C . GLY A 1 199 ? 3.495 -13.981 -31.507 1.00 44.69 199 GLY A C 1
ATOM 1556 O O . GLY A 1 199 ? 3.968 -15.094 -31.693 1.00 44.69 199 GLY A O 1
ATOM 1557 N N . GLY A 1 200 ? 2.711 -13.716 -30.460 1.00 43.41 200 GLY A N 1
ATOM 1558 C CA . GLY A 1 200 ? 1.779 -14.693 -29.870 1.00 43.41 200 GLY A CA 1
ATOM 1559 C C . GLY A 1 200 ? 2.315 -15.928 -29.123 1.00 43.41 200 GLY A C 1
ATOM 1560 O O . GLY A 1 200 ? 1.491 -16.666 -28.592 1.00 43.41 200 GLY A O 1
ATOM 1561 N N . ALA A 1 201 ? 3.625 -16.175 -29.028 1.00 38.47 201 ALA A N 1
ATOM 1562 C CA . ALA A 1 201 ? 4.132 -17.428 -28.441 1.00 38.47 201 ALA A CA 1
ATOM 1563 C C . ALA A 1 201 ? 4.185 -17.462 -26.893 1.00 38.47 201 ALA A C 1
ATOM 1565 O O . ALA A 1 201 ? 4.217 -18.548 -26.318 1.00 38.47 201 ALA A O 1
ATOM 1566 N N . LEU A 1 202 ? 4.143 -16.315 -26.200 1.00 43.22 202 LEU A N 1
ATOM 1567 C CA . LEU A 1 202 ? 4.159 -16.252 -24.722 1.00 43.22 202 LEU A CA 1
ATOM 1568 C C . LEU A 1 202 ? 2.776 -16.206 -24.063 1.00 43.22 202 LEU A C 1
ATOM 1570 O O . LEU A 1 202 ? 2.671 -16.424 -22.859 1.00 43.22 202 LEU A O 1
ATOM 1574 N N . LYS A 1 203 ? 1.700 -16.097 -24.858 1.00 44.00 203 LYS A N 1
ATOM 1575 C CA . LYS A 1 203 ? 0.333 -16.385 -24.382 1.00 44.00 203 LYS A CA 1
ATOM 1576 C C . LYS A 1 203 ? 0.193 -17.807 -23.811 1.00 44.00 203 LYS A C 1
ATOM 1578 O O . LYS A 1 203 ? -0.759 -18.095 -23.095 1.00 44.00 203 LYS A O 1
ATOM 1583 N N . THR A 1 204 ? 1.142 -18.691 -24.119 1.00 40.22 204 THR A N 1
ATOM 1584 C CA . THR A 1 204 ? 1.144 -20.116 -23.766 1.00 40.22 204 THR A CA 1
ATOM 1585 C C . THR A 1 204 ? 1.467 -20.394 -22.289 1.00 40.22 204 THR A C 1
ATOM 1587 O O . THR A 1 204 ? 1.082 -21.447 -21.798 1.00 40.22 204 THR A O 1
ATOM 1590 N N . TYR A 1 205 ? 2.091 -19.457 -21.555 1.00 40.47 205 TYR A N 1
ATOM 1591 C CA . TYR A 1 205 ? 2.310 -19.563 -20.094 1.00 40.47 205 TYR A CA 1
ATOM 1592 C C . TYR A 1 205 ? 1.262 -18.803 -19.264 1.00 40.47 205 TYR A C 1
ATOM 1594 O O . TYR A 1 205 ? 1.444 -18.573 -18.072 1.00 40.47 205 TYR A O 1
ATOM 1602 N N . GLY A 1 206 ? 0.148 -18.417 -19.891 1.00 45.66 206 GLY A N 1
ATOM 1603 C CA . GLY A 1 206 ? -1.014 -17.865 -19.201 1.00 45.66 206 GLY A CA 1
ATOM 1604 C C . GLY A 1 206 ? -1.014 -16.355 -19.000 1.00 45.66 206 GLY A C 1
ATOM 1605 O O . GLY A 1 206 ? -2.056 -15.870 -18.573 1.00 45.66 206 GLY A O 1
ATOM 1606 N N . GLY A 1 207 ? 0.077 -15.642 -19.335 1.00 54.88 207 GLY A N 1
ATOM 1607 C CA . GLY A 1 207 ? 0.107 -14.176 -19.418 1.00 54.88 207 GLY A CA 1
ATOM 1608 C C . GLY A 1 207 ? -0.678 -13.514 -18.293 1.00 54.88 207 GLY A C 1
ATOM 1609 O O . GLY A 1 207 ? -1.701 -12.904 -18.542 1.00 54.88 207 GLY A O 1
ATOM 1610 N N . CYS A 1 208 ? -0.350 -13.835 -17.038 1.00 64.00 208 CYS A N 1
ATOM 1611 C CA . CYS A 1 208 ? -1.263 -13.540 -15.930 1.00 64.00 208 CYS A CA 1
ATOM 1612 C C . CYS A 1 208 ? -1.107 -12.116 -15.393 1.00 64.00 208 CYS A C 1
ATOM 1614 O O . CYS A 1 208 ? -2.046 -11.603 -14.790 1.00 64.00 208 CYS A O 1
ATOM 1616 N N . PHE A 1 209 ? 0.069 -11.506 -15.579 1.00 72.94 209 PHE A N 1
ATOM 1617 C CA . PHE A 1 209 ? 0.438 -10.230 -14.971 1.00 72.94 209 PHE A CA 1
ATOM 1618 C C . PHE A 1 209 ? 1.049 -9.276 -15.995 1.00 72.94 209 PHE A C 1
ATOM 1620 O O . PHE A 1 209 ? 1.982 -9.638 -16.724 1.00 72.94 209 PHE A O 1
ATOM 1627 N N . GLY A 1 210 ? 0.532 -8.050 -15.993 1.00 77.81 210 GLY A N 1
ATOM 1628 C CA . GLY A 1 210 ? 1.017 -6.929 -16.780 1.00 77.81 210 GLY A CA 1
ATOM 1629 C C . GLY A 1 210 ? 2.198 -6.201 -16.134 1.00 77.81 210 GLY A C 1
ATOM 1630 O O . GLY A 1 210 ? 2.962 -6.755 -15.347 1.00 77.81 210 GLY A O 1
ATOM 1631 N N . ASN A 1 211 ? 2.350 -4.928 -16.494 1.00 84.75 211 ASN A N 1
ATOM 1632 C CA . ASN A 1 211 ? 3.476 -4.096 -16.082 1.00 84.75 211 ASN A CA 1
ATOM 1633 C C . ASN A 1 211 ? 3.317 -3.609 -14.633 1.00 84.75 211 ASN A C 1
ATOM 1635 O O . ASN A 1 211 ? 2.409 -2.830 -14.341 1.00 84.75 211 ASN A O 1
ATOM 1639 N N . PHE A 1 212 ? 4.239 -3.989 -13.748 1.00 89.06 212 PHE A N 1
ATOM 1640 C CA . PHE A 1 212 ? 4.173 -3.631 -12.329 1.00 89.06 212 PHE A CA 1
ATOM 1641 C C . PHE A 1 212 ? 4.443 -2.147 -12.074 1.00 89.06 212 PHE A C 1
ATOM 1643 O O . PHE A 1 212 ? 3.875 -1.578 -11.148 1.00 89.06 212 PHE A O 1
ATOM 1650 N N . ALA A 1 213 ? 5.255 -1.497 -12.911 1.00 90.81 213 ALA A N 1
ATOM 1651 C CA . ALA A 1 213 ? 5.495 -0.058 -12.815 1.00 90.81 213 ALA A CA 1
ATOM 1652 C C . ALA A 1 213 ? 4.267 0.778 -13.215 1.00 90.81 213 ALA A C 1
ATOM 1654 O O . ALA A 1 213 ? 4.151 1.941 -12.824 1.00 90.81 213 ALA A O 1
ATOM 1655 N N . ALA A 1 214 ? 3.353 0.198 -14.002 1.00 89.94 214 ALA A N 1
ATOM 1656 C CA . ALA A 1 214 ? 2.160 0.884 -14.486 1.00 89.94 214 ALA A CA 1
ATOM 1657 C C . ALA A 1 214 ? 0.998 0.878 -13.481 1.00 89.94 214 ALA A C 1
ATOM 1659 O O . ALA A 1 214 ? 0.116 1.730 -13.588 1.00 89.94 214 ALA A O 1
ATOM 1660 N N . SER A 1 215 ? 1.001 -0.024 -12.495 1.00 92.00 215 SER A N 1
ATOM 1661 C CA . SER A 1 215 ? -0.003 -0.032 -11.430 1.00 92.00 215 SER A CA 1
ATOM 1662 C C . SER A 1 215 ? 0.377 0.958 -10.328 1.00 92.00 215 SER A C 1
ATOM 1664 O O . SER A 1 215 ? 1.374 0.776 -9.627 1.00 92.00 215 SER A O 1
ATOM 1666 N N . ILE A 1 216 ? -0.439 2.006 -10.156 1.00 94.69 216 ILE A N 1
ATOM 1667 C CA . ILE A 1 216 ? -0.271 2.965 -9.055 1.00 94.69 216 ILE A CA 1
ATOM 1668 C C . ILE A 1 216 ? -0.338 2.268 -7.696 1.00 94.69 216 ILE A C 1
ATOM 1670 O O . ILE A 1 216 ? 0.412 2.619 -6.791 1.00 94.69 216 ILE A O 1
ATOM 1674 N N . GLU A 1 217 ? -1.195 1.258 -7.565 1.00 93.81 217 GLU A N 1
ATOM 1675 C CA . GLU A 1 217 ? -1.364 0.526 -6.319 1.00 93.81 217 GLU A CA 1
ATOM 1676 C C . GLU A 1 217 ? -0.104 -0.275 -5.962 1.00 93.81 217 GLU A C 1
ATOM 1678 O O . GLU A 1 217 ? 0.369 -0.1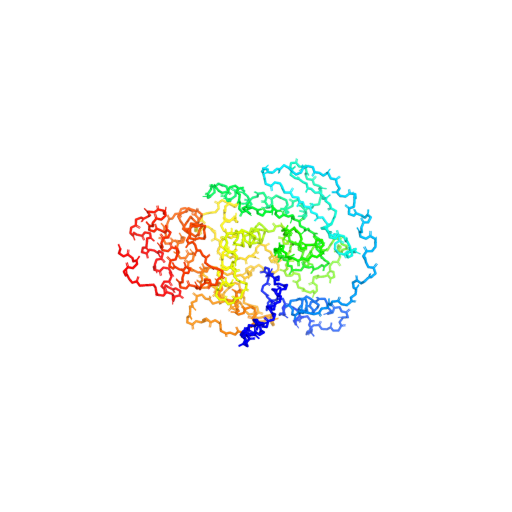87 -4.830 1.00 93.81 217 GLU A O 1
ATOM 1683 N N . VAL A 1 218 ? 0.503 -0.968 -6.936 1.00 92.44 218 VAL A N 1
ATOM 1684 C CA . VAL A 1 218 ? 1.785 -1.670 -6.749 1.00 92.44 218 VAL A CA 1
ATOM 1685 C C . VAL A 1 218 ? 2.876 -0.678 -6.355 1.00 92.44 218 VAL A C 1
ATOM 1687 O O . VAL A 1 218 ? 3.556 -0.872 -5.352 1.00 92.44 218 VAL A O 1
ATOM 1690 N N . VAL A 1 219 ? 3.029 0.423 -7.096 1.00 95.88 219 VAL A N 1
ATOM 1691 C CA . VAL A 1 219 ? 4.055 1.438 -6.801 1.00 95.88 219 VAL A CA 1
ATOM 1692 C C . VAL A 1 219 ? 3.864 2.035 -5.401 1.00 95.88 219 VAL A C 1
ATOM 1694 O O . VAL A 1 219 ? 4.837 2.209 -4.664 1.00 95.88 219 VAL A O 1
ATOM 1697 N N . ALA A 1 220 ? 2.621 2.313 -5.007 1.00 96.94 220 ALA A N 1
ATOM 1698 C CA . ALA A 1 220 ? 2.283 2.829 -3.687 1.00 96.94 220 ALA A CA 1
ATOM 1699 C C . ALA A 1 220 ? 2.533 1.809 -2.566 1.00 96.94 220 ALA A C 1
ATOM 1701 O O . ALA A 1 220 ? 3.090 2.189 -1.535 1.00 96.94 220 ALA A O 1
ATOM 1702 N N . HIS A 1 221 ? 2.177 0.538 -2.773 1.00 96.25 221 HIS A N 1
ATOM 1703 C CA . HIS A 1 221 ? 2.458 -0.562 -1.849 1.00 96.25 221 HIS A CA 1
ATOM 1704 C C . HIS A 1 221 ? 3.966 -0.690 -1.605 1.00 96.25 221 HIS A C 1
ATOM 1706 O O . HIS A 1 221 ? 4.428 -0.637 -0.465 1.00 96.25 221 HIS A O 1
ATOM 1712 N N . GLU A 1 222 ? 4.760 -0.743 -2.673 1.00 94.12 222 GLU A N 1
ATOM 1713 C CA . GLU A 1 222 ? 6.203 -0.905 -2.538 1.00 94.12 222 GLU A CA 1
ATOM 1714 C C . GLU A 1 222 ? 6.871 0.319 -1.896 1.00 94.12 222 GLU A C 1
ATOM 1716 O O . GLU A 1 222 ? 7.680 0.190 -0.978 1.00 94.12 222 GLU A O 1
ATOM 1721 N N . MET A 1 223 ? 6.502 1.542 -2.290 1.00 95.31 223 MET A N 1
ATOM 1722 C CA . MET A 1 223 ? 7.007 2.747 -1.617 1.00 95.31 223 MET A CA 1
ATOM 1723 C C . MET A 1 223 ? 6.598 2.803 -0.138 1.00 95.31 223 MET A C 1
ATOM 1725 O O . MET A 1 223 ? 7.341 3.342 0.692 1.00 95.31 223 MET A O 1
ATOM 1729 N N . ALA A 1 224 ? 5.445 2.232 0.217 1.00 95.56 224 ALA A N 1
ATOM 1730 C CA . ALA A 1 224 ? 4.994 2.157 1.595 1.00 95.56 224 ALA A CA 1
ATOM 1731 C C . ALA A 1 224 ? 5.858 1.223 2.459 1.00 95.56 224 ALA A C 1
ATOM 1733 O O . ALA A 1 224 ? 6.025 1.527 3.641 1.00 95.56 224 ALA A O 1
ATOM 1734 N N . HIS A 1 225 ? 6.507 0.188 1.908 1.00 93.12 225 HIS A N 1
ATOM 1735 C CA . HIS A 1 225 ? 7.540 -0.557 2.645 1.00 93.12 225 HIS A CA 1
ATOM 1736 C C . HIS A 1 225 ? 8.676 0.358 3.105 1.00 93.12 225 HIS A C 1
ATOM 1738 O O . HIS A 1 225 ? 9.060 0.353 4.278 1.00 93.12 225 HIS A O 1
ATOM 1744 N N . GLY A 1 226 ? 9.179 1.207 2.204 1.00 90.69 226 GLY A N 1
ATOM 1745 C CA . GLY A 1 226 ? 10.205 2.195 2.534 1.00 90.69 226 GLY A CA 1
ATOM 1746 C C . GLY A 1 226 ? 9.753 3.173 3.617 1.00 90.69 226 GLY A C 1
ATOM 1747 O O . GLY A 1 226 ? 10.508 3.454 4.550 1.00 90.69 226 GLY A O 1
ATOM 1748 N N . PHE A 1 227 ? 8.502 3.636 3.543 1.00 93.69 227 PHE A N 1
ATOM 1749 C CA . PHE A 1 227 ? 7.894 4.494 4.562 1.00 93.69 227 PHE A CA 1
ATOM 1750 C C . PHE A 1 227 ? 7.795 3.805 5.932 1.00 93.69 227 PHE A C 1
ATOM 1752 O O . PHE A 1 227 ? 8.245 4.351 6.941 1.00 93.69 227 PHE A O 1
ATOM 1759 N N . VAL A 1 228 ? 7.231 2.597 5.986 1.00 93.19 228 VAL A N 1
ATOM 1760 C CA . VAL A 1 228 ? 7.060 1.828 7.229 1.00 93.19 228 VAL A CA 1
ATOM 1761 C C . VAL A 1 228 ? 8.416 1.530 7.864 1.00 93.19 228 VAL A C 1
ATOM 1763 O O . VAL A 1 228 ? 8.593 1.735 9.072 1.00 93.19 228 VAL A O 1
ATOM 1766 N N . ASN A 1 229 ? 9.394 1.129 7.050 1.00 90.00 229 ASN A N 1
ATOM 1767 C CA . ASN A 1 229 ? 10.760 0.906 7.497 1.00 90.00 229 ASN A CA 1
ATOM 1768 C C . ASN A 1 229 ? 11.387 2.186 8.074 1.00 90.00 229 ASN A C 1
ATOM 1770 O O . ASN A 1 229 ? 11.905 2.153 9.188 1.00 90.00 229 ASN A O 1
ATOM 1774 N N . ALA A 1 230 ? 11.269 3.319 7.373 1.00 89.25 230 ALA A N 1
ATOM 1775 C CA . ALA A 1 230 ? 11.792 4.610 7.825 1.00 89.25 230 ALA A CA 1
ATOM 1776 C C . ALA A 1 230 ? 11.157 5.104 9.138 1.00 89.25 230 ALA A C 1
ATOM 1778 O O . ALA A 1 230 ? 11.788 5.839 9.897 1.00 89.25 230 ALA A O 1
ATOM 1779 N N . VAL A 1 231 ? 9.903 4.731 9.416 1.00 91.44 231 VAL A N 1
ATOM 1780 C CA . VAL A 1 231 ? 9.197 5.157 10.633 1.00 91.44 231 VAL A CA 1
ATOM 1781 C C . VAL A 1 231 ? 9.482 4.254 11.830 1.00 91.44 231 VAL A C 1
ATOM 1783 O O . VAL A 1 231 ? 9.635 4.763 12.941 1.00 91.44 231 VAL A O 1
ATOM 1786 N N . CYS A 1 232 ? 9.488 2.933 11.645 1.00 88.62 232 CYS A N 1
ATOM 1787 C CA . CYS A 1 232 ? 9.496 2.006 12.782 1.00 88.62 232 CYS A CA 1
ATOM 1788 C C . CYS A 1 232 ? 10.277 0.704 12.585 1.00 88.62 232 CYS A C 1
ATOM 1790 O O . CYS A 1 232 ? 10.445 -0.020 13.564 1.00 88.62 232 CYS A O 1
ATOM 1792 N N . GLY A 1 233 ? 10.764 0.408 11.375 1.00 87.81 233 GLY A N 1
ATOM 1793 C CA . GLY A 1 233 ? 11.584 -0.781 11.119 1.00 87.81 233 GLY A CA 1
ATOM 1794 C C . GLY A 1 233 ? 10.923 -2.094 11.555 1.00 87.81 233 GLY A C 1
ATOM 1795 O O . GLY A 1 233 ? 11.583 -2.918 12.184 1.00 87.81 233 GLY A O 1
ATOM 1796 N N . LEU A 1 234 ? 9.618 -2.263 11.293 1.00 88.38 234 LEU A N 1
ATOM 1797 C CA . LEU A 1 234 ? 8.893 -3.501 11.606 1.00 88.38 234 LEU A CA 1
ATOM 1798 C C . LEU A 1 234 ? 9.608 -4.717 11.012 1.00 88.38 234 LEU A C 1
ATOM 1800 O O . LEU A 1 234 ? 9.967 -4.716 9.833 1.00 88.38 234 LEU A O 1
ATOM 1804 N N . GLY A 1 235 ? 9.763 -5.766 11.823 1.00 84.62 235 GLY A N 1
ATOM 1805 C CA . GLY A 1 235 ? 10.298 -7.041 11.358 1.00 84.62 235 GLY A CA 1
ATOM 1806 C C . GLY A 1 235 ? 9.483 -7.603 10.189 1.00 84.62 235 GLY A C 1
ATOM 1807 O O . GLY A 1 235 ? 8.275 -7.408 10.117 1.00 84.62 235 GLY A O 1
ATOM 1808 N N . LEU A 1 236 ? 10.141 -8.325 9.282 1.00 83.19 236 LEU A N 1
ATOM 1809 C CA . LEU A 1 236 ? 9.540 -8.844 8.041 1.00 83.19 236 LEU A CA 1
ATOM 1810 C C . LEU A 1 236 ? 8.938 -10.254 8.183 1.00 83.19 236 LEU A C 1
ATOM 1812 O O . LEU A 1 236 ? 8.654 -10.919 7.193 1.00 83.19 236 LEU A O 1
ATOM 1816 N N . GLY A 1 237 ? 8.759 -10.740 9.412 1.00 86.75 237 GLY A N 1
ATOM 1817 C CA . GLY A 1 237 ? 8.207 -12.064 9.687 1.00 86.75 237 GLY A CA 1
ATOM 1818 C C . GLY A 1 237 ? 7.286 -12.068 10.900 1.00 86.75 237 GLY A C 1
ATOM 1819 O O . GLY A 1 237 ? 7.348 -11.173 11.744 1.00 86.75 237 GLY A O 1
ATOM 1820 N N . GLY A 1 238 ? 6.424 -13.080 10.986 1.00 91.69 238 GLY A N 1
ATOM 1821 C CA . GLY A 1 238 ? 5.410 -13.211 12.031 1.00 91.69 238 GLY A CA 1
ATOM 1822 C C . GLY A 1 238 ? 4.430 -12.034 12.049 1.00 91.69 238 GLY A C 1
ATOM 1823 O O . GLY A 1 238 ? 4.162 -11.412 11.026 1.00 91.69 238 GLY A O 1
ATOM 1824 N N . GLU A 1 239 ? 3.891 -11.707 13.225 1.00 96.25 239 GLU A N 1
ATOM 1825 C CA . GLU A 1 239 ? 2.952 -10.584 13.381 1.00 96.25 239 GLU A CA 1
ATOM 1826 C C . GLU A 1 239 ? 3.501 -9.206 12.966 1.00 96.25 239 GLU A C 1
ATOM 1828 O O . GLU A 1 239 ? 2.746 -8.469 12.328 1.00 96.25 239 GLU A O 1
ATOM 1833 N N . PRO A 1 240 ? 4.774 -8.850 13.233 1.00 95.44 240 PRO A N 1
ATOM 1834 C CA . PRO A 1 240 ? 5.354 -7.619 12.697 1.00 95.44 240 PRO A CA 1
ATOM 1835 C C . PRO A 1 240 ? 5.305 -7.559 11.169 1.00 95.44 240 PRO A C 1
ATOM 1837 O O . PRO A 1 240 ? 4.898 -6.539 10.614 1.00 95.44 240 PRO A O 1
ATOM 1840 N N . GLY A 1 241 ? 5.624 -8.674 10.500 1.00 93.19 241 GLY A N 1
ATOM 1841 C CA . GLY A 1 241 ? 5.569 -8.776 9.041 1.00 93.19 241 GLY A CA 1
ATOM 1842 C C . GLY A 1 241 ? 4.141 -8.679 8.509 1.00 93.19 241 GLY A C 1
ATOM 1843 O O . GLY A 1 241 ? 3.895 -7.991 7.527 1.00 93.19 241 GLY A O 1
ATOM 1844 N N . ILE A 1 242 ? 3.170 -9.268 9.217 1.00 96.94 242 ILE A N 1
ATOM 1845 C CA . ILE A 1 242 ? 1.739 -9.128 8.900 1.00 96.94 242 ILE A CA 1
ATOM 1846 C C . ILE A 1 242 ? 1.311 -7.654 8.925 1.00 96.94 242 ILE A C 1
ATOM 1848 O O . ILE A 1 242 ? 0.553 -7.214 8.062 1.00 96.94 242 ILE A O 1
ATOM 1852 N N . ILE A 1 243 ? 1.771 -6.884 9.918 1.00 98.06 243 ILE A N 1
ATOM 1853 C CA . ILE A 1 243 ? 1.465 -5.450 10.024 1.00 98.06 243 ILE A CA 1
ATOM 1854 C C . ILE A 1 243 ? 2.196 -4.658 8.940 1.00 98.06 243 ILE A C 1
ATOM 1856 O O . ILE A 1 243 ? 1.629 -3.700 8.417 1.00 98.06 243 ILE A O 1
ATOM 1860 N N . HIS A 1 244 ? 3.424 -5.048 8.601 1.00 95.12 244 HIS A N 1
ATOM 1861 C CA . HIS A 1 244 ? 4.193 -4.424 7.532 1.00 95.12 244 HIS A CA 1
ATOM 1862 C C . HIS A 1 244 ? 3.456 -4.550 6.188 1.00 95.12 244 HIS A C 1
ATOM 1864 O O . HIS A 1 244 ? 3.134 -3.524 5.590 1.00 95.12 244 HIS A O 1
ATOM 1870 N N . GLU A 1 245 ? 3.084 -5.769 5.787 1.00 95.44 245 GLU A N 1
ATOM 1871 C CA . GLU A 1 245 ? 2.290 -6.031 4.575 1.00 95.44 245 GLU A CA 1
ATOM 1872 C C . GLU A 1 245 ? 0.958 -5.290 4.580 1.00 95.44 245 GLU A C 1
ATOM 1874 O O . GLU A 1 245 ? 0.578 -4.624 3.621 1.00 95.44 245 GLU A O 1
ATOM 1879 N N . HIS A 1 246 ? 0.251 -5.358 5.706 1.00 98.06 246 HIS A N 1
ATOM 1880 C CA . HIS A 1 246 ? -1.012 -4.661 5.884 1.00 98.06 246 HIS A CA 1
ATOM 1881 C C . HIS A 1 246 ? -0.894 -3.149 5.665 1.00 98.06 246 HIS A C 1
ATOM 1883 O O . HIS A 1 246 ? -1.764 -2.537 5.051 1.00 98.06 246 HIS A O 1
ATOM 1889 N N . LEU A 1 247 ? 0.154 -2.521 6.202 1.00 98.44 247 LEU A N 1
ATOM 1890 C CA . LEU A 1 247 ? 0.374 -1.090 6.031 1.00 98.44 247 LEU A CA 1
ATOM 1891 C C . LEU A 1 247 ? 0.704 -0.752 4.577 1.00 98.44 247 LEU A C 1
ATOM 1893 O O . LEU A 1 247 ? 0.186 0.247 4.079 1.00 98.44 247 LEU A O 1
ATOM 1897 N N . ALA A 1 248 ? 1.505 -1.582 3.905 1.00 97.06 248 ALA A N 1
ATOM 1898 C CA . ALA A 1 248 ? 1.800 -1.428 2.486 1.00 97.06 248 ALA A CA 1
ATOM 1899 C C . ALA A 1 248 ? 0.519 -1.495 1.637 1.00 97.06 248 ALA A C 1
ATOM 1901 O O . ALA A 1 248 ? 0.222 -0.561 0.895 1.00 97.06 248 ALA A O 1
ATOM 1902 N N . ASP A 1 249 ? -0.316 -2.513 1.855 1.00 98.19 249 ASP A N 1
ATOM 1903 C CA . ASP A 1 249 ? -1.631 -2.654 1.223 1.00 98.19 249 ASP A CA 1
ATOM 1904 C C . ASP A 1 249 ? -2.568 -1.459 1.516 1.00 98.19 249 ASP A C 1
ATOM 1906 O O . ASP A 1 249 ? -3.229 -0.938 0.619 1.00 98.19 249 ASP A O 1
ATOM 1910 N N . VAL A 1 250 ? -2.628 -0.988 2.770 1.00 98.75 250 VAL A N 1
ATOM 1911 C CA . VAL A 1 250 ? -3.484 0.145 3.171 1.00 98.75 250 VAL A CA 1
ATOM 1912 C C . VAL A 1 250 ? -3.098 1.425 2.433 1.00 98.75 250 VAL A C 1
ATOM 1914 O O . VAL A 1 250 ? -3.977 2.137 1.944 1.00 98.75 250 VAL A O 1
ATOM 1917 N N . PHE A 1 251 ? -1.803 1.744 2.359 1.00 98.50 251 PHE A N 1
ATOM 1918 C CA . PHE A 1 251 ? -1.346 2.923 1.623 1.00 98.50 251 PHE A CA 1
ATOM 1919 C C . PHE A 1 251 ? -1.489 2.742 0.107 1.00 98.50 251 PHE A C 1
ATOM 1921 O O . PHE A 1 251 ? -1.827 3.720 -0.558 1.00 98.50 251 PHE A O 1
ATOM 1928 N N . GLY A 1 252 ? -1.328 1.516 -0.404 1.00 97.44 252 GLY A N 1
ATOM 1929 C CA . GLY A 1 252 ? -1.604 1.137 -1.792 1.00 97.44 252 GLY A CA 1
ATOM 1930 C C . GLY A 1 252 ? -3.025 1.495 -2.226 1.00 97.44 252 GLY A C 1
ATOM 1931 O O . GLY A 1 252 ? -3.210 2.405 -3.037 1.00 97.44 252 GLY A O 1
ATOM 1932 N N . ILE A 1 253 ? -4.027 0.873 -1.595 1.00 97.44 253 ILE A N 1
ATOM 1933 C CA . ILE A 1 253 ? -5.451 1.113 -1.888 1.00 97.44 253 ILE A CA 1
ATOM 1934 C C . ILE A 1 253 ? -5.834 2.583 -1.703 1.00 97.44 253 ILE A C 1
ATOM 1936 O O . ILE A 1 253 ? -6.571 3.146 -2.512 1.00 97.44 253 ILE A O 1
ATOM 1940 N N . MET A 1 254 ? -5.365 3.244 -0.636 1.00 98.50 254 MET A N 1
ATOM 1941 C CA . MET A 1 254 ? -5.703 4.658 -0.439 1.00 98.50 254 MET A CA 1
ATOM 1942 C C . MET A 1 254 ? -5.118 5.545 -1.542 1.00 98.50 254 MET A C 1
ATOM 1944 O O . MET A 1 254 ? -5.780 6.495 -1.958 1.00 98.50 254 MET A O 1
ATOM 1948 N N . CYS A 1 255 ? -3.899 5.260 -2.007 1.00 98.25 255 CYS A N 1
ATOM 1949 C CA . CYS A 1 255 ? -3.253 6.018 -3.075 1.00 98.25 255 CYS A CA 1
ATOM 1950 C C . CYS A 1 255 ? -3.946 5.791 -4.422 1.00 98.25 255 CYS A C 1
ATOM 1952 O O . CYS A 1 255 ? -4.175 6.742 -5.172 1.00 98.25 255 CYS A O 1
ATOM 1954 N N . GLU A 1 256 ? -4.363 4.558 -4.697 1.00 96.88 256 GLU A N 1
ATOM 1955 C CA . GLU A 1 256 ? -5.173 4.248 -5.865 1.00 96.88 256 GLU A CA 1
ATOM 1956 C C . GLU A 1 256 ? -6.502 5.013 -5.848 1.00 96.88 256 GLU A C 1
ATOM 1958 O O . GLU A 1 256 ? -6.787 5.758 -6.792 1.00 96.88 256 GLU A O 1
ATOM 1963 N N . GLN A 1 257 ? -7.278 4.887 -4.763 1.00 98.06 257 GLN A N 1
ATOM 1964 C CA . GLN A 1 257 ? -8.553 5.587 -4.603 1.00 98.06 257 GLN A CA 1
ATOM 1965 C C . GLN A 1 257 ? -8.362 7.105 -4.710 1.00 98.06 257 GLN A C 1
ATOM 1967 O O . GLN A 1 257 ? -9.184 7.794 -5.314 1.00 98.06 257 GLN A O 1
ATOM 1972 N N . PHE A 1 258 ? -7.257 7.635 -4.177 1.00 98.50 258 PHE A N 1
ATOM 1973 C CA . PHE A 1 258 ? -6.880 9.039 -4.316 1.00 98.50 258 PHE A CA 1
ATOM 1974 C C . PHE A 1 258 ? -6.633 9.426 -5.776 1.00 98.50 258 PHE A C 1
ATOM 1976 O O . PHE A 1 258 ? -7.188 10.424 -6.237 1.00 98.50 258 PHE A O 1
ATOM 1983 N N . SER A 1 259 ? -5.866 8.629 -6.525 1.00 97.69 259 SER A N 1
ATOM 1984 C CA . SER A 1 259 ? -5.561 8.919 -7.931 1.00 97.69 259 SER A CA 1
ATOM 1985 C C . SER A 1 259 ? -6.802 8.831 -8.830 1.00 97.69 259 SER A C 1
ATOM 1987 O O . SER A 1 259 ? -6.972 9.646 -9.738 1.00 97.69 259 SER A O 1
ATOM 1989 N N . LYS A 1 260 ? -7.708 7.887 -8.535 1.00 96.62 260 LYS A N 1
ATOM 1990 C CA . LYS A 1 260 ? -8.974 7.673 -9.251 1.00 96.62 260 LYS A CA 1
ATOM 1991 C C . LYS A 1 260 ? -10.106 8.587 -8.748 1.00 96.62 260 LYS A C 1
ATOM 1993 O O . LYS A 1 260 ? -11.169 8.635 -9.364 1.00 96.62 260 LYS A O 1
ATOM 1998 N N . GLY A 1 261 ? -9.903 9.319 -7.648 1.00 97.50 261 GLY A N 1
ATOM 1999 C CA . GLY A 1 261 ? -10.919 10.167 -7.014 1.00 97.50 261 GLY A CA 1
ATOM 2000 C C . GLY A 1 261 ? -12.111 9.397 -6.429 1.00 97.50 261 GLY A C 1
ATOM 2001 O O . GLY A 1 261 ? -13.199 9.964 -6.323 1.00 97.50 261 GLY A O 1
ATOM 2002 N N . GLN A 1 262 ? -11.915 8.127 -6.072 1.00 98.19 262 GLN A N 1
ATOM 2003 C CA . GLN A 1 262 ? -12.959 7.208 -5.615 1.00 98.19 262 GLN A CA 1
ATOM 2004 C C . GLN A 1 262 ? -13.318 7.428 -4.145 1.00 98.19 262 GLN A C 1
ATOM 2006 O O . GLN A 1 262 ? -12.443 7.628 -3.298 1.00 98.19 262 GLN A O 1
ATOM 2011 N N . THR A 1 263 ? -14.610 7.349 -3.822 1.00 98.62 263 THR A N 1
ATOM 2012 C CA . THR A 1 263 ? -15.067 7.280 -2.426 1.00 98.62 263 THR A CA 1
ATOM 2013 C C . THR A 1 263 ? -14.829 5.902 -1.806 1.00 98.62 263 THR A C 1
ATOM 2015 O O . THR A 1 263 ? -14.523 4.926 -2.493 1.00 98.62 263 THR A O 1
ATOM 2018 N N . VAL A 1 264 ? -15.030 5.802 -0.488 1.00 98.12 264 VAL A N 1
ATOM 2019 C CA . VAL A 1 264 ? -15.012 4.527 0.253 1.00 98.12 264 VAL A CA 1
ATOM 2020 C C . VAL A 1 264 ? -15.958 3.486 -0.364 1.00 98.12 264 VAL A C 1
ATOM 2022 O O . VAL A 1 264 ? -15.649 2.296 -0.354 1.00 98.12 264 VAL A O 1
ATOM 2025 N N . GLU A 1 265 ? -17.109 3.910 -0.881 1.00 97.00 265 GLU A N 1
ATOM 2026 C CA . GLU A 1 265 ? -18.120 3.042 -1.493 1.00 97.00 265 GLU A CA 1
ATOM 2027 C C . GLU A 1 265 ? -17.815 2.675 -2.948 1.00 97.00 265 GLU A C 1
ATOM 2029 O O . GLU A 1 265 ? -18.283 1.636 -3.413 1.00 97.00 265 GLU A O 1
ATOM 2034 N N . GLU A 1 266 ? -17.087 3.532 -3.667 1.00 97.25 266 GLU A N 1
ATOM 2035 C CA . GLU A 1 266 ? -16.746 3.342 -5.082 1.00 97.25 266 GLU A CA 1
ATOM 2036 C C . GLU A 1 266 ? -15.503 2.471 -5.282 1.00 97.25 266 GLU A C 1
ATOM 2038 O O . GLU A 1 266 ? -15.410 1.794 -6.304 1.00 97.25 266 GLU A O 1
ATOM 2043 N N . GLY A 1 267 ? -14.565 2.480 -4.328 1.00 94.25 267 GLY A N 1
ATOM 2044 C CA . GLY A 1 267 ? -13.400 1.595 -4.352 1.00 94.25 267 GLY A CA 1
ATOM 2045 C C . GLY A 1 267 ? -13.808 0.119 -4.305 1.00 94.25 267 GLY A C 1
ATOM 2046 O O . GLY A 1 267 ? -14.713 -0.267 -3.560 1.00 94.25 267 GLY A O 1
ATOM 2047 N N . ASP A 1 268 ? -13.140 -0.727 -5.086 1.00 93.19 268 ASP A N 1
ATOM 2048 C CA . ASP A 1 268 ? -13.409 -2.172 -5.124 1.00 93.19 268 ASP A CA 1
ATOM 2049 C C . ASP A 1 268 ? -12.875 -2.923 -3.891 1.00 93.19 268 ASP A C 1
ATOM 2051 O O . ASP A 1 268 ? -13.413 -3.981 -3.540 1.00 93.19 268 ASP A O 1
ATOM 2055 N N . TRP A 1 269 ? -11.891 -2.339 -3.195 1.00 97.00 269 TRP A N 1
ATOM 2056 C CA . TRP A 1 269 ? -11.194 -2.932 -2.053 1.00 97.00 269 TRP A CA 1
ATOM 2057 C C . TRP A 1 269 ? -10.464 -4.236 -2.411 1.00 97.00 269 TRP A C 1
ATOM 2059 O O . TRP A 1 269 ? -10.367 -5.158 -1.584 1.00 97.00 269 TRP A O 1
ATOM 2069 N N . LEU A 1 270 ? -9.996 -4.315 -3.654 1.00 95.31 270 LEU A N 1
ATOM 2070 C CA . LEU A 1 270 ? -9.120 -5.345 -4.185 1.00 95.31 270 LEU A CA 1
ATOM 2071 C C . LEU A 1 270 ? -7.684 -4.819 -4.235 1.00 95.31 270 LEU A C 1
ATOM 2073 O O . LEU A 1 270 ? -7.458 -3.626 -4.098 1.00 95.31 270 LEU A O 1
ATOM 2077 N N . VAL A 1 271 ? -6.734 -5.748 -4.311 1.00 92.12 271 VAL A N 1
ATOM 2078 C CA . VAL A 1 271 ? -5.313 -5.435 -4.476 1.00 92.12 271 VAL A CA 1
ATOM 2079 C C . VAL A 1 271 ? -4.790 -6.174 -5.693 1.00 92.12 271 VAL A C 1
ATOM 2081 O O . VAL A 1 271 ? -4.861 -7.406 -5.736 1.00 92.12 271 VAL A O 1
ATOM 2084 N N . GLY A 1 272 ? -4.233 -5.457 -6.658 1.00 87.44 272 GLY A N 1
ATOM 2085 C CA . GLY A 1 272 ? -3.599 -5.969 -7.866 1.00 87.44 272 GLY A CA 1
ATOM 2086 C C . GLY A 1 272 ? -4.569 -6.404 -8.965 1.00 87.44 272 GLY A C 1
ATOM 2087 O O . GLY A 1 272 ? -4.167 -7.148 -9.857 1.00 87.44 272 GLY A O 1
ATOM 2088 N N . GLU A 1 273 ? -5.834 -5.993 -8.932 1.00 86.31 273 GLU A N 1
ATOM 2089 C CA . GLU A 1 273 ? -6.822 -6.285 -9.981 1.00 86.31 273 GLU A CA 1
ATOM 2090 C C . GLU A 1 273 ? -6.499 -5.590 -11.312 1.00 86.31 273 GLU A C 1
ATOM 2092 O O . GLU A 1 273 ? -6.741 -6.161 -12.372 1.00 86.31 273 GLU A O 1
ATOM 2097 N N . ASP A 1 274 ? -5.873 -4.412 -11.279 1.00 82.44 274 ASP A N 1
ATOM 2098 C CA . ASP A 1 274 ? -5.386 -3.729 -12.485 1.00 82.44 274 ASP A CA 1
ATOM 2099 C C . ASP A 1 274 ? -4.093 -4.354 -13.053 1.00 82.44 274 ASP A C 1
ATOM 2101 O O . ASP A 1 274 ? -3.674 -4.034 -14.169 1.00 82.44 274 ASP A O 1
ATOM 2105 N N . LEU A 1 275 ? -3.449 -5.255 -12.301 1.00 80.75 275 LEU A N 1
ATOM 2106 C CA . LEU A 1 275 ? -2.232 -5.948 -12.726 1.00 80.75 275 LEU A CA 1
ATOM 2107 C C . LEU A 1 275 ? -2.536 -7.239 -13.495 1.00 80.75 275 LEU A C 1
ATOM 2109 O O . LEU A 1 275 ? -1.682 -7.702 -14.254 1.00 80.75 275 LEU A O 1
ATOM 2113 N N . VAL A 1 276 ? -3.716 -7.840 -13.309 1.00 74.12 276 VAL A N 1
ATOM 2114 C CA . VAL A 1 276 ? -4.042 -9.087 -14.005 1.00 74.12 276 VAL A CA 1
ATOM 2115 C C . VAL A 1 276 ? -4.383 -8.845 -15.466 1.00 74.12 276 VAL A C 1
ATOM 2117 O O . VAL A 1 276 ? -5.014 -7.853 -15.833 1.00 74.12 276 VAL A O 1
ATOM 2120 N N . ALA A 1 277 ? -3.994 -9.784 -16.320 1.00 65.81 277 ALA A N 1
ATOM 2121 C CA . ALA A 1 277 ? -4.316 -9.684 -17.733 1.00 65.81 277 ALA A CA 1
ATOM 2122 C C . ALA A 1 277 ? -5.831 -9.762 -17.991 1.00 65.81 277 ALA A C 1
ATOM 2124 O O . ALA A 1 277 ? -6.571 -10.357 -17.197 1.00 65.81 277 ALA A O 1
ATOM 2125 N N . PRO A 1 278 ? -6.323 -9.219 -19.122 1.00 64.75 278 PRO A N 1
ATOM 2126 C CA . PRO A 1 278 ? -7.751 -9.191 -19.447 1.00 64.75 278 PRO A CA 1
ATOM 2127 C C . PRO A 1 278 ? -8.450 -10.557 -19.382 1.00 64.75 278 PRO A C 1
ATOM 2129 O O . PRO A 1 278 ? -9.635 -10.636 -19.053 1.00 64.75 278 PRO A O 1
ATOM 2132 N N . GLU A 1 279 ? -7.729 -11.635 -19.689 1.00 63.88 279 GLU A N 1
ATOM 2133 C CA . GLU A 1 279 ? -8.191 -13.022 -19.630 1.00 63.88 279 GLU A CA 1
ATOM 2134 C C . GLU A 1 279 ? -8.509 -13.499 -18.197 1.00 63.88 279 GLU A C 1
ATOM 2136 O O . GLU A 1 279 ? -9.297 -14.428 -18.021 1.00 63.88 279 GLU A O 1
ATOM 2141 N N . TRP A 1 280 ? -7.973 -12.820 -17.181 1.00 67.19 280 TRP A N 1
ATOM 2142 C CA . TRP A 1 280 ? -8.159 -13.091 -15.753 1.00 67.19 280 TRP A CA 1
ATOM 2143 C C . TRP A 1 280 ? -9.093 -12.074 -15.082 1.00 67.19 280 TRP A C 1
ATOM 2145 O O . TRP A 1 280 ? -9.057 -11.881 -13.870 1.00 67.19 280 TRP A O 1
ATOM 2155 N N . LYS A 1 281 ? -9.965 -11.414 -15.856 1.00 65.25 281 LYS A N 1
ATOM 2156 C CA . LYS A 1 281 ? -10.899 -10.405 -15.337 1.00 65.25 281 LYS A CA 1
ATOM 2157 C C . LYS A 1 281 ? -11.686 -10.912 -14.119 1.00 65.25 281 LYS A C 1
ATOM 2159 O O . LYS A 1 281 ? -12.400 -11.911 -14.198 1.00 65.25 281 LYS A O 1
ATOM 2164 N N . GLY A 1 282 ? -11.623 -10.153 -13.025 1.00 66.25 282 GLY A N 1
ATOM 2165 C CA . GLY A 1 282 ? -12.264 -10.491 -11.748 1.00 66.25 282 GLY A CA 1
ATOM 2166 C C . GLY A 1 282 ? -11.356 -11.236 -10.766 1.00 66.25 282 GLY A C 1
ATOM 2167 O O . GLY A 1 282 ? -11.827 -11.615 -9.697 1.00 66.25 282 GLY A O 1
ATOM 2168 N N . VAL A 1 283 ? -10.086 -11.437 -11.121 1.00 78.06 283 VAL A N 1
ATOM 2169 C CA . VAL A 1 283 ? -9.020 -11.905 -10.231 1.00 78.06 283 VAL A CA 1
ATOM 2170 C C . VAL A 1 283 ? -8.280 -10.698 -9.667 1.00 78.06 283 VAL A C 1
ATOM 2172 O O . VAL A 1 283 ? -7.958 -9.765 -10.393 1.00 78.06 283 VAL A O 1
ATOM 2175 N N . ALA A 1 284 ? -7.994 -10.745 -8.374 1.00 87.12 284 ALA A N 1
ATOM 2176 C CA . ALA A 1 284 ? -7.079 -9.848 -7.683 1.00 87.12 284 ALA A CA 1
ATOM 2177 C C . ALA A 1 284 ? -6.122 -10.685 -6.826 1.00 87.12 284 ALA A C 1
ATOM 2179 O O . ALA A 1 284 ? -6.319 -11.891 -6.675 1.00 87.12 284 ALA A O 1
ATOM 2180 N N . MET A 1 285 ? -5.100 -10.070 -6.239 1.00 86.75 285 MET A N 1
ATOM 2181 C CA . MET A 1 285 ? -4.149 -10.761 -5.367 1.00 86.75 285 MET A CA 1
ATOM 2182 C C . MET A 1 285 ? -4.720 -10.912 -3.966 1.00 86.75 285 MET A C 1
ATOM 2184 O O . MET A 1 285 ? -4.535 -11.953 -3.335 1.00 86.75 285 MET A O 1
ATOM 2188 N N . ARG A 1 286 ? -5.390 -9.864 -3.474 1.00 93.50 286 ARG A N 1
ATOM 2189 C CA . ARG A 1 286 ? -5.939 -9.782 -2.115 1.00 93.50 286 ARG A CA 1
ATOM 2190 C C . ARG A 1 286 ? -7.275 -9.041 -2.123 1.00 93.50 286 ARG A C 1
ATOM 2192 O O . ARG A 1 286 ? -7.600 -8.320 -3.064 1.00 93.50 286 ARG A O 1
ATOM 2199 N N . SER A 1 287 ? -8.068 -9.233 -1.071 1.00 96.25 287 SER A N 1
ATOM 2200 C CA . SER A 1 287 ? -9.315 -8.490 -0.860 1.00 96.25 287 SER A CA 1
ATOM 2201 C C . SER A 1 287 ? -9.395 -7.996 0.573 1.00 96.25 287 SER A C 1
ATOM 2203 O O . SER A 1 287 ? -9.337 -8.781 1.517 1.00 96.25 287 SER A O 1
ATOM 2205 N N . PHE A 1 288 ? -9.610 -6.695 0.751 1.00 98.38 288 PHE A N 1
ATOM 2206 C CA . PHE A 1 288 ? -9.871 -6.115 2.069 1.00 98.38 288 PHE A CA 1
ATOM 2207 C C . PHE A 1 288 ? -11.270 -6.477 2.567 1.00 98.38 288 PHE A C 1
ATOM 2209 O O . PHE A 1 288 ? -11.482 -6.700 3.758 1.00 98.38 288 PHE A O 1
ATOM 2216 N N . LYS A 1 289 ? -12.248 -6.544 1.660 1.00 96.69 289 LYS A N 1
ATOM 2217 C CA . LYS A 1 289 ? -13.654 -6.794 2.007 1.00 96.69 289 LYS A CA 1
ATOM 2218 C C . LYS A 1 289 ? -13.897 -8.224 2.446 1.00 96.69 289 LYS A C 1
ATOM 2220 O O . LYS A 1 289 ? -14.608 -8.464 3.427 1.00 96.69 289 LYS A O 1
ATOM 2225 N N . ALA A 1 290 ? -13.303 -9.163 1.724 1.00 96.75 290 ALA A N 1
ATOM 2226 C CA . ALA A 1 290 ? -13.444 -10.583 1.975 1.00 96.75 290 ALA A CA 1
ATOM 2227 C C . ALA A 1 290 ? -12.111 -11.301 1.700 1.00 96.75 290 ALA A C 1
ATOM 2229 O O . ALA A 1 290 ? -11.971 -11.954 0.670 1.00 96.75 290 ALA A O 1
ATOM 2230 N N . PRO A 1 291 ? -11.125 -11.208 2.614 1.00 97.69 291 PRO A N 1
ATOM 2231 C CA . PRO A 1 291 ? -9.872 -11.942 2.459 1.00 97.69 291 PRO A CA 1
ATOM 2232 C C . PRO A 1 291 ? -10.135 -13.445 2.289 1.00 97.69 291 PRO A C 1
ATOM 2234 O O . PRO A 1 291 ? -10.915 -14.026 3.059 1.00 97.69 291 PRO A O 1
ATOM 2237 N N . GLY A 1 292 ? -9.501 -14.058 1.289 1.00 95.19 292 GLY A N 1
ATOM 2238 C CA . GLY A 1 292 ? -9.743 -15.441 0.875 1.00 95.19 292 GLY A CA 1
ATOM 2239 C C . GLY A 1 292 ? -10.708 -15.577 -0.309 1.00 95.19 292 GLY A C 1
ATOM 2240 O O . GLY A 1 292 ? -11.160 -16.684 -0.600 1.00 95.19 292 GLY A O 1
ATOM 2241 N N . THR A 1 293 ? -11.087 -14.471 -0.960 1.00 94.00 293 THR A N 1
ATOM 2242 C CA . THR A 1 293 ? -11.982 -14.475 -2.130 1.00 94.00 293 THR A CA 1
ATOM 2243 C C . THR A 1 293 ? -11.453 -13.675 -3.316 1.00 94.00 293 THR A C 1
ATOM 2245 O O . THR A 1 293 ? -12.205 -13.477 -4.268 1.00 94.00 293 THR A O 1
ATOM 2248 N N . ALA A 1 294 ? -10.210 -13.186 -3.273 1.00 90.56 294 ALA A N 1
ATOM 2249 C CA . ALA A 1 294 ? -9.643 -12.383 -4.359 1.00 90.56 294 ALA A CA 1
ATOM 2250 C C . ALA A 1 294 ? -9.518 -13.179 -5.669 1.00 90.56 294 ALA A C 1
ATOM 2252 O O . ALA A 1 294 ? -9.645 -12.625 -6.759 1.00 90.56 294 ALA A O 1
ATOM 2253 N N . TYR A 1 295 ? -9.329 -14.497 -5.560 1.00 85.56 295 TYR A N 1
ATOM 2254 C CA . TYR A 1 295 ? -9.286 -15.411 -6.692 1.00 85.56 295 TYR A CA 1
ATOM 2255 C C . TYR A 1 295 ? -9.719 -16.828 -6.306 1.00 85.56 295 TYR A C 1
ATOM 2257 O O . TYR A 1 295 ? -9.490 -17.284 -5.186 1.00 85.56 295 TYR A O 1
ATOM 2265 N N . LEU A 1 296 ? -10.342 -17.533 -7.256 1.00 85.19 296 LEU A N 1
ATOM 2266 C CA . LEU A 1 296 ? -10.821 -18.914 -7.103 1.00 85.19 296 LEU A CA 1
ATOM 2267 C C . LEU A 1 296 ? -10.318 -19.788 -8.263 1.00 85.19 296 LEU A C 1
ATOM 2269 O O . LEU A 1 296 ? -11.075 -20.163 -9.164 1.00 85.19 296 LEU A O 1
ATOM 2273 N N . LEU A 1 297 ? -9.017 -20.076 -8.284 1.00 76.44 297 LEU A N 1
ATOM 2274 C CA . LEU A 1 297 ? -8.318 -20.696 -9.416 1.00 76.44 297 LEU A CA 1
ATOM 2275 C C . LEU A 1 297 ? -7.967 -22.168 -9.167 1.00 76.44 297 LEU A C 1
ATOM 2277 O O . LEU A 1 297 ? -7.253 -22.798 -9.951 1.00 76.44 297 LEU A O 1
ATOM 2281 N N . LYS A 1 298 ? -8.511 -22.783 -8.110 1.00 79.12 298 LYS A N 1
ATOM 2282 C CA . LYS A 1 298 ? -8.330 -24.218 -7.843 1.00 79.12 298 LYS A CA 1
ATOM 2283 C C . LYS A 1 298 ? -8.827 -25.106 -8.983 1.00 79.12 298 LYS A C 1
ATOM 2285 O O . LYS A 1 298 ? -8.258 -26.167 -9.222 1.00 79.12 298 LYS A O 1
ATOM 2290 N N . HIS A 1 299 ? -9.860 -24.672 -9.702 1.00 73.19 299 HIS A N 1
ATOM 2291 C CA . HIS A 1 299 ? -10.445 -25.421 -10.816 1.00 73.19 299 HIS A CA 1
ATOM 2292 C C . HIS A 1 299 ? -9.499 -25.581 -12.022 1.00 73.19 299 HIS A C 1
ATOM 2294 O O . HIS A 1 299 ? -9.691 -26.503 -12.810 1.00 73.19 299 HIS A O 1
ATOM 2300 N N . ILE A 1 300 ? -8.463 -24.741 -12.126 1.00 63.97 300 ILE A N 1
ATOM 2301 C CA . ILE A 1 300 ? -7.390 -24.829 -13.132 1.00 63.97 300 ILE A CA 1
ATOM 2302 C C . ILE A 1 300 ? -6.030 -25.203 -12.519 1.00 63.97 300 ILE A C 1
ATOM 2304 O O . ILE A 1 300 ? -4.993 -25.036 -13.150 1.00 63.97 300 ILE A O 1
ATOM 2308 N N . GLY A 1 301 ? -6.016 -25.716 -11.284 1.00 65.12 301 GLY A N 1
ATOM 2309 C CA . GLY A 1 301 ? -4.807 -26.246 -10.647 1.00 65.12 301 GLY A CA 1
ATOM 2310 C C . GLY A 1 301 ? -3.878 -25.213 -10.002 1.00 65.12 301 GLY A C 1
ATOM 2311 O O . GLY A 1 301 ? -2.840 -25.614 -9.484 1.00 65.12 301 GLY A O 1
ATOM 2312 N N . ILE A 1 302 ? -4.247 -23.925 -9.973 1.00 69.00 302 ILE A N 1
ATOM 2313 C CA . ILE A 1 302 ? -3.437 -22.863 -9.347 1.00 69.00 302 ILE A CA 1
ATOM 2314 C C . ILE A 1 302 ? -3.747 -22.729 -7.840 1.00 69.00 302 ILE A C 1
ATOM 2316 O O . ILE A 1 302 ? -2.877 -22.463 -7.021 1.00 69.00 302 ILE A O 1
ATOM 2320 N N . GLY A 1 303 ? -4.986 -22.996 -7.434 1.00 77.25 303 GLY A N 1
ATOM 2321 C CA . GLY A 1 303 ? -5.429 -22.820 -6.045 1.00 77.25 303 GLY A CA 1
ATOM 2322 C C . GLY A 1 303 ? -6.244 -21.545 -5.847 1.00 77.25 303 GLY A C 1
ATOM 2323 O O . GLY A 1 303 ? -6.415 -20.751 -6.765 1.00 77.25 303 GLY A O 1
ATOM 2324 N N . ASP A 1 304 ? -6.819 -21.399 -4.661 1.00 87.19 304 ASP A N 1
ATOM 2325 C CA . ASP A 1 304 ? -7.665 -20.257 -4.302 1.00 87.19 304 ASP A CA 1
ATOM 2326 C C . ASP A 1 304 ? -6.897 -19.314 -3.371 1.00 87.19 304 ASP A C 1
ATOM 2328 O O . ASP A 1 304 ? -5.894 -19.720 -2.778 1.00 87.19 304 ASP A O 1
ATOM 2332 N N . ASP A 1 305 ? -7.391 -18.085 -3.223 1.00 90.94 305 ASP A N 1
ATOM 2333 C CA . ASP A 1 305 ? -6.838 -17.086 -2.308 1.00 90.94 305 ASP A CA 1
ATOM 2334 C C . ASP A 1 305 ? -6.693 -17.660 -0.880 1.00 90.94 305 ASP A C 1
ATOM 2336 O O . ASP A 1 305 ? -7.698 -18.004 -0.243 1.00 90.94 305 ASP A O 1
ATOM 2340 N N . PRO A 1 306 ? -5.456 -17.796 -0.355 1.00 92.06 306 PRO A N 1
ATOM 2341 C CA . PRO A 1 306 ? -5.221 -18.389 0.952 1.00 92.06 306 PRO A CA 1
ATOM 2342 C C . PRO A 1 306 ? -5.497 -17.417 2.103 1.00 92.06 306 PRO A C 1
ATOM 2344 O O . PRO A 1 306 ? -5.460 -17.859 3.256 1.00 92.06 306 PRO A O 1
ATOM 2347 N N . GLN A 1 307 ? -5.735 -16.124 1.836 1.00 96.00 307 GLN A N 1
ATOM 2348 C CA . GLN A 1 307 ? -5.854 -15.117 2.881 1.00 96.00 307 GLN A CA 1
ATOM 2349 C C . GLN A 1 307 ? -6.960 -15.430 3.887 1.00 96.00 307 GLN A C 1
ATOM 2351 O O . GLN A 1 307 ? -8.001 -16.030 3.596 1.00 96.00 307 GLN A O 1
ATOM 2356 N N . VAL A 1 308 ? -6.742 -14.970 5.116 1.00 97.75 308 VAL A N 1
ATOM 2357 C CA . VAL A 1 308 ? -7.703 -15.118 6.206 1.00 97.75 308 VAL A CA 1
ATOM 2358 C C . VAL A 1 308 ? -8.101 -13.754 6.749 1.00 97.75 308 VAL A C 1
ATOM 2360 O O . VAL A 1 308 ? -7.266 -12.892 6.971 1.00 97.75 308 VAL A O 1
ATOM 2363 N N . GLY A 1 309 ? -9.403 -13.551 6.972 1.00 98.12 309 GLY A N 1
ATOM 2364 C CA . GLY A 1 309 ? -9.955 -12.282 7.471 1.00 98.12 309 GLY A CA 1
ATOM 2365 C C . GLY A 1 309 ? -10.340 -12.280 8.954 1.00 98.12 309 GLY A C 1
ATOM 2366 O O . GLY A 1 309 ? -11.027 -11.366 9.408 1.00 98.12 309 GLY A O 1
ATOM 2367 N N . HIS A 1 310 ? -9.989 -13.327 9.709 1.00 98.62 310 HIS A N 1
ATOM 2368 C CA . HIS A 1 310 ? -10.292 -13.416 11.141 1.00 98.62 310 HIS A CA 1
ATOM 2369 C C . HIS A 1 310 ? -9.273 -14.294 11.885 1.00 98.62 310 HIS A C 1
ATOM 2371 O O . HIS A 1 310 ? -8.959 -15.395 11.435 1.00 98.62 310 HIS A O 1
ATOM 2377 N N . MET A 1 311 ? -8.882 -13.885 13.099 1.00 98.31 311 MET A N 1
ATOM 2378 C CA . MET A 1 311 ? -7.978 -14.616 14.010 1.00 98.31 311 MET A CA 1
ATOM 2379 C C . MET A 1 311 ? -8.327 -16.099 14.256 1.00 98.31 311 MET A C 1
ATOM 2381 O O . MET A 1 311 ? -7.448 -16.894 14.560 1.00 98.31 311 MET A O 1
ATOM 2385 N N . LYS A 1 312 ? -9.589 -16.530 14.102 1.00 98.06 312 LYS A N 1
ATOM 2386 C CA . LYS A 1 312 ? -9.977 -17.950 14.245 1.00 98.06 312 LYS A CA 1
ATOM 2387 C C . LYS A 1 312 ? -9.391 -18.848 13.156 1.00 98.06 312 LYS A C 1
ATOM 2389 O O . LYS A 1 312 ? -9.351 -20.060 13.327 1.00 98.06 312 LYS A O 1
ATOM 2394 N N . ARG A 1 313 ? -9.010 -18.255 12.026 1.00 97.56 313 ARG A N 1
ATOM 2395 C CA . ARG A 1 313 ? -8.386 -18.929 10.887 1.00 97.56 313 ARG A CA 1
ATOM 2396 C C . ARG A 1 313 ? -6.911 -18.546 10.753 1.00 97.56 313 ARG A C 1
ATOM 2398 O O . ARG A 1 313 ? -6.347 -18.793 9.699 1.00 97.56 313 ARG A O 1
ATOM 2405 N N . PHE A 1 314 ? -6.315 -17.941 11.784 1.00 97.75 314 PHE A N 1
ATOM 2406 C CA . PHE A 1 314 ? -4.926 -17.495 11.755 1.00 97.75 314 PHE A CA 1
ATOM 2407 C C . PHE A 1 314 ? -4.002 -18.630 11.304 1.00 97.75 314 PHE A C 1
ATOM 2409 O O . PHE A 1 314 ? -4.035 -19.733 11.856 1.00 97.75 314 PHE A O 1
ATOM 2416 N N . TYR A 1 315 ? -3.197 -18.360 10.284 1.00 96.50 315 TYR A N 1
ATOM 2417 C CA . TYR A 1 315 ? -2.208 -19.297 9.787 1.00 96.50 315 TYR A CA 1
ATOM 2418 C C . TYR A 1 315 ? -0.969 -19.262 10.685 1.00 96.50 315 TYR A C 1
ATOM 2420 O O . TYR A 1 315 ? -0.359 -18.214 10.862 1.00 96.50 315 TYR A O 1
ATOM 2428 N N . SER A 1 316 ? -0.589 -20.415 11.237 1.00 94.81 316 SER A N 1
ATOM 2429 C CA . SER A 1 316 ? 0.520 -20.556 12.192 1.00 94.81 316 SER A CA 1
ATOM 2430 C C . SER A 1 316 ? 1.696 -21.379 11.649 1.00 94.81 316 SER A C 1
ATOM 2432 O O . SER A 1 316 ? 2.469 -21.938 12.428 1.00 94.81 316 SER A O 1
ATOM 2434 N N . GLY A 1 317 ? 1.781 -21.557 10.328 1.00 90.69 317 GLY A N 1
ATOM 2435 C CA . GLY A 1 317 ? 2.893 -22.264 9.691 1.00 90.69 317 GLY A CA 1
ATOM 2436 C C . GLY A 1 317 ? 4.111 -21.362 9.478 1.00 90.69 317 GLY A C 1
ATOM 2437 O O . GLY A 1 317 ? 4.084 -20.176 9.785 1.00 90.69 317 GLY A O 1
ATOM 2438 N N . THR A 1 318 ? 5.191 -21.926 8.938 1.00 86.25 318 THR A N 1
ATOM 2439 C CA . THR A 1 318 ? 6.473 -21.219 8.743 1.00 86.25 318 THR A CA 1
ATOM 2440 C C . THR A 1 318 ? 6.666 -20.643 7.344 1.00 86.25 318 THR A C 1
ATOM 2442 O O . THR A 1 318 ? 7.552 -19.817 7.144 1.00 86.25 318 THR A O 1
ATOM 2445 N N . GLN A 1 319 ? 5.864 -21.077 6.366 1.00 83.94 319 GLN A N 1
ATOM 2446 C CA . GLN A 1 319 ? 5.927 -20.535 5.004 1.00 83.94 319 GLN A CA 1
ATOM 2447 C C . GLN A 1 319 ? 5.617 -19.038 5.007 1.00 83.94 319 GLN A C 1
ATOM 2449 O O . GLN A 1 319 ? 4.931 -18.560 5.913 1.00 83.94 319 GLN A O 1
ATOM 2454 N N . ASP A 1 320 ? 6.076 -18.328 3.975 1.00 81.56 320 ASP A N 1
ATOM 2455 C CA . ASP A 1 320 ? 5.730 -16.918 3.771 1.00 81.56 320 ASP A CA 1
ATOM 2456 C C . ASP A 1 320 ? 6.095 -16.037 4.981 1.00 81.56 320 ASP A C 1
ATOM 2458 O O . ASP A 1 320 ? 5.275 -15.291 5.506 1.00 81.56 320 ASP A O 1
ATOM 2462 N N . GLY A 1 321 ? 7.294 -16.243 5.539 1.00 83.00 321 GLY A N 1
ATOM 2463 C CA . GLY A 1 321 ? 7.758 -15.504 6.718 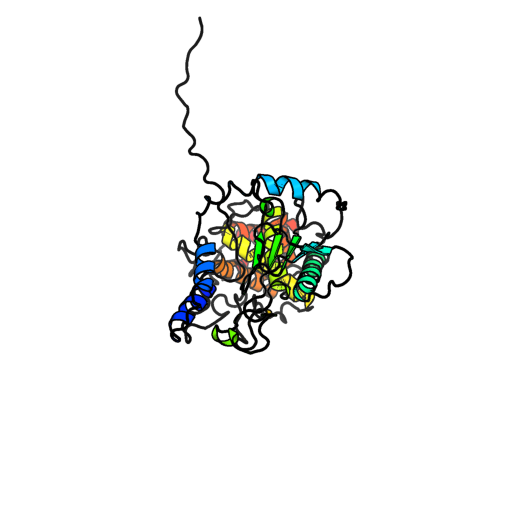1.00 83.00 321 GLY A CA 1
ATOM 2464 C C . GLY A 1 321 ? 6.887 -15.686 7.969 1.00 83.00 321 GLY A C 1
ATOM 2465 O O . GLY A 1 321 ? 6.897 -14.826 8.842 1.00 83.00 321 GLY A O 1
ATOM 2466 N N . GLY A 1 322 ? 6.114 -16.773 8.076 1.00 87.69 322 GLY A N 1
ATOM 2467 C CA . GLY A 1 322 ? 5.078 -16.923 9.108 1.00 87.69 322 GLY A CA 1
ATOM 2468 C C . GLY A 1 322 ? 3.677 -16.490 8.651 1.00 87.69 322 GLY A C 1
ATOM 2469 O O . GLY A 1 3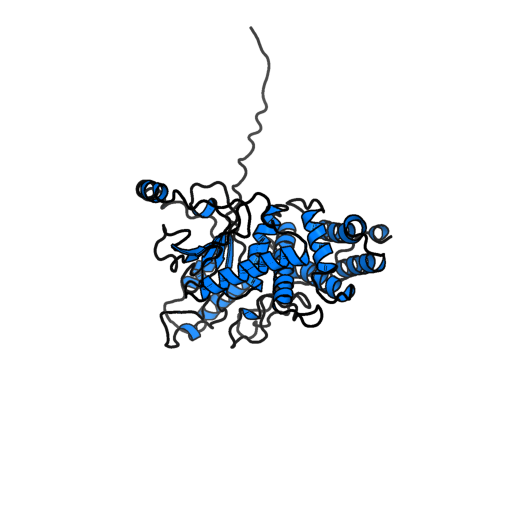22 ? 2.837 -16.142 9.481 1.00 87.69 322 GLY A O 1
ATOM 2470 N N . GLY A 1 323 ? 3.423 -16.509 7.340 1.00 89.19 323 GLY A N 1
ATOM 2471 C CA . GLY A 1 323 ? 2.157 -16.144 6.708 1.00 89.19 323 GLY A CA 1
ATOM 2472 C C . GLY A 1 323 ? 1.889 -14.650 6.692 1.00 89.19 323 GLY A C 1
ATOM 2473 O O . GLY A 1 323 ? 0.765 -14.255 7.003 1.00 89.19 323 GLY A O 1
ATOM 2474 N N . VAL A 1 324 ? 2.892 -13.829 6.378 1.00 91.94 324 VAL A N 1
ATOM 2475 C CA . VAL A 1 324 ? 2.753 -12.366 6.374 1.00 91.94 324 VAL A CA 1
ATOM 2476 C C . VAL A 1 324 ? 1.690 -11.902 5.375 1.00 91.94 324 VAL A C 1
ATOM 2478 O O . VAL A 1 324 ? 0.784 -11.169 5.770 1.00 91.94 324 VAL A O 1
ATOM 2481 N N . HIS A 1 325 ? 1.682 -12.441 4.151 1.00 91.38 325 HIS A N 1
ATOM 2482 C CA . HIS A 1 325 ? 0.679 -12.117 3.132 1.00 91.38 325 HIS A CA 1
ATOM 2483 C C . HIS A 1 325 ? -0.654 -12.839 3.376 1.00 91.38 325 HIS A C 1
ATOM 2485 O O . HIS A 1 325 ? -1.720 -12.340 3.015 1.00 91.38 325 HIS A O 1
ATOM 2491 N N . ILE A 1 326 ? -0.619 -14.022 4.001 1.00 93.19 326 ILE A N 1
ATOM 2492 C CA . ILE A 1 326 ? -1.823 -14.811 4.318 1.00 93.19 326 ILE A CA 1
ATOM 2493 C C . ILE A 1 326 ? -2.647 -14.124 5.415 1.00 93.19 326 ILE A C 1
ATOM 2495 O O . ILE A 1 326 ? -3.865 -13.960 5.301 1.00 93.19 326 ILE A O 1
ATOM 2499 N N . ASN A 1 327 ? -1.985 -13.742 6.504 1.00 97.62 327 ASN A N 1
ATOM 2500 C CA . ASN A 1 327 ? -2.633 -13.190 7.684 1.00 97.62 327 ASN A CA 1
ATOM 2501 C C . ASN A 1 327 ? -2.841 -11.668 7.592 1.00 97.62 327 ASN A C 1
ATOM 2503 O O . ASN A 1 327 ? -3.620 -11.149 8.394 1.00 97.62 327 ASN A O 1
ATOM 2507 N N . SER A 1 328 ? -2.232 -10.952 6.629 1.00 97.75 328 SER A N 1
ATOM 2508 C CA . SER A 1 328 ? -2.482 -9.510 6.401 1.00 97.75 328 SER A CA 1
ATOM 2509 C C . SER A 1 328 ? -3.946 -9.208 6.070 1.00 97.75 328 SER A C 1
ATOM 2511 O O . SER A 1 328 ? -4.447 -8.131 6.393 1.00 97.75 328 SER A O 1
ATOM 2513 N N . GLY A 1 329 ? -4.693 -10.201 5.575 1.00 98.50 329 GLY A N 1
ATOM 2514 C CA . GLY A 1 329 ? -6.146 -10.136 5.422 1.00 98.50 329 GLY A CA 1
ATOM 2515 C C . GLY A 1 329 ? -6.900 -9.749 6.707 1.00 98.50 329 GLY A C 1
ATOM 2516 O O . GLY A 1 329 ? -7.918 -9.059 6.640 1.00 98.50 329 GLY A O 1
ATOM 2517 N N . ILE A 1 330 ? -6.405 -10.132 7.891 1.00 98.88 330 ILE A N 1
ATOM 2518 C CA . ILE A 1 330 ? -7.039 -9.834 9.188 1.00 98.88 330 ILE A CA 1
ATOM 2519 C C . ILE A 1 330 ? -7.062 -8.317 9.439 1.00 98.88 330 ILE A C 1
ATOM 2521 O O . ILE A 1 330 ? -8.155 -7.754 9.569 1.00 98.88 330 ILE A O 1
ATOM 2525 N N . PRO A 1 331 ? -5.911 -7.622 9.508 1.00 98.81 331 PRO A N 1
ATOM 2526 C CA . PRO A 1 331 ? -5.910 -6.178 9.674 1.00 98.81 331 PRO A CA 1
ATOM 2527 C C . PRO A 1 331 ? -6.393 -5.422 8.418 1.00 98.81 331 PRO A C 1
ATOM 2529 O O . PRO A 1 331 ? -7.009 -4.369 8.584 1.00 98.81 331 PRO A O 1
ATOM 2532 N N . ASN A 1 332 ? -6.245 -5.956 7.194 1.00 98.88 332 ASN A N 1
ATOM 2533 C CA . ASN A 1 332 ? -6.836 -5.362 5.978 1.00 98.88 332 ASN A CA 1
ATOM 2534 C C . ASN A 1 332 ? -8.363 -5.245 6.111 1.00 98.88 332 ASN A C 1
ATOM 2536 O O . ASN A 1 332 ? -8.935 -4.161 5.961 1.00 98.88 332 ASN A O 1
ATOM 2540 N N . ARG A 1 333 ? -9.030 -6.335 6.515 1.00 98.81 333 ARG A N 1
ATOM 2541 C CA . ARG A 1 333 ? -10.475 -6.325 6.784 1.00 98.81 333 ARG A CA 1
ATOM 2542 C C . ARG A 1 333 ? -10.849 -5.357 7.901 1.00 98.81 333 ARG A C 1
ATOM 2544 O O . ARG A 1 333 ? -11.867 -4.675 7.790 1.00 98.81 333 ARG A O 1
ATOM 2551 N N . ALA A 1 334 ? -10.036 -5.247 8.952 1.00 98.88 334 ALA A N 1
ATOM 2552 C CA . ALA A 1 334 ? -10.272 -4.265 10.009 1.00 98.88 334 ALA A CA 1
ATOM 2553 C C . ALA A 1 334 ? -10.217 -2.823 9.474 1.00 98.88 334 ALA A C 1
ATOM 2555 O O . ALA A 1 334 ? -11.099 -2.031 9.802 1.00 98.88 334 ALA A O 1
ATOM 2556 N N . PHE A 1 335 ? -9.243 -2.484 8.621 1.00 98.88 335 PHE A N 1
ATOM 2557 C CA . PHE A 1 335 ? -9.152 -1.150 8.019 1.00 98.88 335 PHE A CA 1
ATOM 2558 C C . PHE A 1 335 ? -10.373 -0.816 7.160 1.00 98.88 335 PHE A C 1
ATOM 2560 O O . PHE A 1 335 ? -10.970 0.243 7.357 1.00 98.88 335 PHE A O 1
ATOM 2567 N N . HIS A 1 336 ? -10.811 -1.727 6.283 1.00 98.81 336 HIS A N 1
ATOM 2568 C CA . HIS A 1 336 ? -12.033 -1.512 5.501 1.00 98.81 336 HIS A CA 1
ATOM 2569 C C . HIS A 1 336 ? -13.246 -1.291 6.414 1.00 98.81 336 HIS A C 1
ATOM 2571 O O . HIS A 1 336 ? -14.010 -0.347 6.201 1.00 98.81 336 HIS A O 1
ATOM 2577 N N . LEU A 1 337 ? -13.429 -2.116 7.449 1.00 98.88 337 LEU A N 1
ATOM 2578 C CA . LEU A 1 337 ? -14.541 -1.954 8.390 1.00 98.88 337 LEU A CA 1
ATOM 2579 C C . LEU A 1 337 ? -14.509 -0.586 9.087 1.00 98.88 337 LEU A C 1
ATOM 2581 O O . LEU A 1 337 ? -15.567 0.006 9.306 1.00 98.88 337 LEU A O 1
ATOM 2585 N N . VAL A 1 338 ? -13.321 -0.059 9.401 1.00 98.81 338 VAL A N 1
ATOM 2586 C CA . VAL A 1 338 ? -13.179 1.304 9.930 1.00 98.81 338 VAL A CA 1
ATOM 2587 C C . VAL A 1 338 ? -13.522 2.353 8.877 1.00 98.81 338 VAL A C 1
ATOM 2589 O O . VAL A 1 338 ? -14.316 3.242 9.176 1.00 98.81 338 VAL A O 1
ATOM 2592 N N . ALA A 1 339 ? -12.969 2.258 7.667 1.00 98.69 339 ALA A N 1
ATOM 2593 C CA . ALA A 1 339 ? -13.228 3.211 6.588 1.00 98.69 339 ALA A CA 1
ATOM 2594 C C . ALA A 1 339 ? -14.729 3.332 6.292 1.00 98.69 339 ALA A C 1
ATOM 2596 O O . ALA A 1 339 ? -15.282 4.429 6.322 1.00 98.69 339 ALA A O 1
ATOM 2597 N N . THR A 1 340 ? -15.416 2.199 6.135 1.00 98.44 340 THR A N 1
ATOM 2598 C CA . THR A 1 340 ? -16.869 2.159 5.928 1.00 98.44 340 THR A CA 1
ATOM 2599 C C . THR A 1 340 ? -17.646 2.599 7.166 1.00 98.44 340 THR A C 1
ATOM 2601 O O . THR A 1 340 ? -18.615 3.345 7.061 1.00 98.44 340 THR A O 1
ATOM 2604 N N . GLY A 1 341 ? -17.239 2.159 8.359 1.00 98.25 341 GLY A N 1
ATOM 2605 C CA . GLY A 1 341 ? -17.966 2.440 9.597 1.00 98.25 341 GLY A CA 1
ATOM 2606 C C . GLY A 1 341 ? -17.893 3.899 10.051 1.00 98.25 341 GLY A C 1
ATOM 2607 O O . GLY A 1 341 ? -18.788 4.361 10.759 1.00 98.25 341 GLY A O 1
ATOM 2608 N N . LEU A 1 342 ? -16.844 4.634 9.668 1.00 97.94 342 LEU A N 1
ATOM 2609 C CA . LEU A 1 342 ? -16.713 6.057 9.987 1.00 97.94 342 LEU A CA 1
ATOM 2610 C C . LEU A 1 342 ? -17.604 6.938 9.103 1.00 97.94 342 LEU A C 1
ATOM 2612 O O . LEU A 1 342 ? -17.996 8.014 9.565 1.00 97.94 342 LEU A O 1
ATOM 2616 N N . GLY A 1 343 ? -17.958 6.478 7.898 1.00 96.38 343 GLY A N 1
ATOM 2617 C CA . GLY A 1 343 ? -18.848 7.187 6.971 1.00 96.38 343 GLY A CA 1
ATOM 2618 C C . GLY A 1 343 ? -18.251 8.472 6.392 1.00 96.38 343 GLY A C 1
ATOM 2619 O O . GLY A 1 343 ? -18.985 9.402 6.067 1.00 96.38 343 GLY A O 1
ATOM 2620 N N . ASP A 1 344 ? -16.923 8.553 6.349 1.00 97.81 344 ASP A N 1
ATOM 2621 C CA . ASP A 1 344 ? -16.200 9.601 5.631 1.00 97.81 344 ASP A CA 1
ATOM 2622 C C . ASP A 1 344 ? -16.280 9.366 4.121 1.00 97.81 344 ASP A C 1
ATOM 2624 O O . ASP A 1 344 ? -16.459 8.230 3.682 1.00 97.81 344 ASP A O 1
ATOM 2628 N N . LYS A 1 345 ? -16.128 10.426 3.319 1.00 98.25 345 LYS A N 1
ATOM 2629 C CA . LYS A 1 345 ? -16.223 10.291 1.860 1.00 98.25 345 LYS A CA 1
ATOM 2630 C C . LYS A 1 345 ? -15.015 9.538 1.313 1.00 98.25 345 LYS A C 1
ATOM 2632 O O . LYS A 1 345 ? -15.162 8.693 0.436 1.00 98.25 345 LYS A O 1
ATOM 2637 N N . PHE A 1 346 ? -13.826 9.853 1.816 1.00 98.69 346 PHE A N 1
ATOM 2638 C CA . PHE A 1 346 ? -12.584 9.260 1.336 1.00 98.69 346 PHE A CA 1
ATOM 2639 C C . PHE A 1 346 ? -11.885 8.470 2.440 1.00 98.69 346 PHE A C 1
ATOM 2641 O O . PHE A 1 346 ? -11.834 8.895 3.596 1.00 98.69 346 PHE A O 1
ATOM 2648 N N . SER A 1 347 ? -11.300 7.326 2.085 1.00 98.56 347 SER A N 1
ATOM 2649 C CA . SER A 1 347 ? -10.637 6.424 3.037 1.00 98.56 347 SER A CA 1
ATOM 2650 C C . SER A 1 347 ? -9.460 7.089 3.760 1.00 98.56 347 SER A C 1
ATOM 2652 O O . SER A 1 347 ? -9.216 6.808 4.934 1.00 98.56 347 SER A O 1
ATOM 2654 N N . TRP A 1 348 ? -8.781 8.039 3.113 1.00 98.38 348 TRP A N 1
ATOM 2655 C CA . TRP A 1 348 ? -7.672 8.807 3.683 1.00 98.38 348 TRP A CA 1
ATOM 2656 C C . TRP A 1 348 ? -8.094 9.982 4.584 1.00 98.38 348 TRP A C 1
ATOM 2658 O O . TRP A 1 348 ? -7.235 10.719 5.075 1.00 98.38 348 TRP A O 1
ATOM 2668 N N . GLU A 1 349 ? -9.396 10.158 4.854 1.00 97.62 349 GLU A N 1
ATOM 2669 C CA . GLU A 1 349 ? -9.895 11.095 5.869 1.00 97.62 349 GLU A CA 1
ATOM 2670 C C . GLU A 1 349 ? -9.649 10.541 7.281 1.00 97.62 349 GLU A C 1
ATOM 2672 O O . GLU A 1 349 ? -8.495 10.420 7.695 1.00 97.62 349 GLU A O 1
ATOM 2677 N N . ARG A 1 350 ? -10.671 10.226 8.092 1.00 98.00 350 ARG A N 1
ATOM 2678 C CA . ARG A 1 350 ? -10.387 9.809 9.476 1.00 98.00 350 ARG A CA 1
ATOM 2679 C C . ARG A 1 350 ? -9.746 8.426 9.535 1.00 98.00 350 ARG A C 1
ATOM 2681 O O . ARG A 1 350 ? -8.826 8.265 10.330 1.00 98.00 350 ARG A O 1
ATOM 2688 N N . ALA A 1 351 ? -10.166 7.455 8.719 1.00 98.50 351 ALA A N 1
ATOM 2689 C CA . ALA A 1 351 ? -9.597 6.101 8.750 1.00 98.50 351 ALA A CA 1
ATOM 2690 C C . ALA A 1 351 ? -8.092 6.101 8.431 1.00 98.50 351 ALA A C 1
ATOM 2692 O O . ALA A 1 351 ? -7.285 5.687 9.267 1.00 98.50 351 ALA A O 1
ATOM 2693 N N . GLY A 1 352 ? -7.694 6.665 7.289 1.00 98.50 352 GLY A N 1
ATOM 2694 C CA . GLY A 1 352 ? -6.287 6.805 6.917 1.00 98.50 352 GLY A CA 1
ATOM 2695 C C . GLY A 1 352 ? -5.493 7.643 7.916 1.00 98.50 352 GLY A C 1
ATOM 2696 O O . GLY A 1 352 ? -4.405 7.240 8.322 1.00 98.50 352 GLY A O 1
ATOM 2697 N N . ARG A 1 353 ? -6.047 8.760 8.419 1.00 98.44 353 ARG A N 1
ATOM 2698 C CA . ARG A 1 353 ? -5.371 9.565 9.455 1.00 98.44 353 ARG A CA 1
ATOM 2699 C C . ARG A 1 353 ? -5.176 8.800 10.761 1.00 98.44 353 ARG A C 1
ATOM 2701 O O . ARG A 1 353 ? -4.162 9.026 11.419 1.00 98.44 353 ARG A O 1
ATOM 2708 N N . ILE A 1 354 ? -6.096 7.912 11.148 1.00 98.56 354 ILE A N 1
ATOM 2709 C CA . ILE A 1 354 ? -5.940 7.041 12.325 1.00 98.56 354 ILE A CA 1
ATOM 2710 C C . ILE A 1 354 ? -4.756 6.098 12.125 1.00 98.56 354 ILE A C 1
ATOM 2712 O O . ILE A 1 354 ? -3.892 6.042 13.000 1.00 98.56 354 ILE A O 1
ATOM 2716 N N . TRP A 1 355 ? -4.694 5.402 10.987 1.00 98.62 355 TRP A N 1
ATOM 2717 C CA . TRP A 1 355 ? -3.606 4.473 10.663 1.00 98.62 355 TRP A CA 1
ATOM 2718 C C . TRP A 1 355 ? -2.258 5.186 10.581 1.00 98.62 355 TRP A C 1
ATOM 2720 O O . TRP A 1 355 ? -1.304 4.803 11.258 1.00 98.62 355 TRP A O 1
ATOM 2730 N N . TYR A 1 356 ? -2.210 6.295 9.845 1.00 98.44 356 TYR A N 1
ATOM 2731 C CA . TYR A 1 356 ? -1.024 7.130 9.715 1.00 98.44 356 TYR A CA 1
ATOM 2732 C C . TYR A 1 356 ? -0.549 7.666 11.076 1.00 98.44 356 TYR A C 1
ATOM 2734 O O . TYR A 1 356 ? 0.638 7.603 11.398 1.00 98.44 356 TYR A O 1
ATOM 2742 N N . ALA A 1 357 ? -1.459 8.155 11.927 1.00 97.81 357 ALA A N 1
ATOM 2743 C CA . ALA A 1 357 ? -1.114 8.635 13.264 1.00 97.81 357 ALA A CA 1
ATOM 2744 C C . ALA A 1 357 ? -0.685 7.504 14.213 1.00 97.81 357 ALA A C 1
ATOM 2746 O O . ALA A 1 357 ? 0.176 7.727 15.065 1.00 97.81 357 ALA A O 1
ATOM 2747 N N . ALA A 1 358 ? -1.264 6.307 14.093 1.00 97.75 358 ALA A N 1
ATOM 2748 C CA . ALA A 1 358 ? -0.849 5.139 14.865 1.00 97.75 358 ALA A CA 1
ATOM 2749 C C . ALA A 1 358 ? 0.581 4.722 14.506 1.00 97.75 358 ALA A C 1
ATOM 2751 O O . ALA A 1 358 ? 1.392 4.518 15.407 1.00 97.75 358 ALA A O 1
ATOM 2752 N N . LEU A 1 359 ? 0.905 4.691 13.213 1.00 97.12 359 LEU A N 1
ATOM 2753 C CA . LEU A 1 359 ? 2.243 4.384 12.718 1.00 97.12 359 LEU A CA 1
ATOM 2754 C C . LEU A 1 359 ? 3.266 5.447 13.149 1.00 97.12 359 LEU A C 1
ATOM 2756 O O . LEU A 1 359 ? 4.258 5.137 13.800 1.00 97.12 359 LEU A O 1
ATOM 2760 N N . THR A 1 360 ? 2.997 6.722 12.857 1.00 95.44 360 THR A N 1
ATOM 2761 C CA . THR A 1 360 ? 3.986 7.807 13.017 1.00 95.44 360 THR A CA 1
ATOM 2762 C C . THR A 1 360 ? 4.104 8.374 14.429 1.00 95.44 360 THR A C 1
ATOM 2764 O O . THR A 1 360 ? 5.114 8.988 14.762 1.00 95.44 360 THR A O 1
ATOM 2767 N N . ARG A 1 361 ? 3.079 8.213 15.276 1.00 92.38 361 ARG A N 1
ATOM 2768 C CA . ARG A 1 361 ? 3.037 8.799 16.632 1.00 92.38 361 ARG A CA 1
ATOM 2769 C C . ARG A 1 361 ? 2.750 7.769 17.724 1.00 92.38 361 ARG A C 1
ATOM 2771 O O . ARG A 1 361 ? 2.739 8.122 18.901 1.00 92.38 361 ARG A O 1
ATOM 2778 N N . GLY A 1 362 ? 2.486 6.513 17.362 1.00 84.50 362 GLY A N 1
ATOM 2779 C CA . GLY A 1 362 ? 2.141 5.450 18.309 1.00 84.50 362 GLY A CA 1
ATOM 2780 C C . GLY A 1 362 ? 3.334 4.782 18.988 1.00 84.50 362 GLY A C 1
ATOM 2781 O O . GLY A 1 362 ? 3.111 3.995 19.909 1.00 84.50 362 GLY A O 1
ATOM 2782 N N . ALA A 1 363 ? 4.567 5.101 18.573 1.00 86.88 363 ALA A N 1
ATOM 2783 C CA . ALA A 1 363 ? 5.781 4.389 18.977 1.00 86.88 363 ALA A CA 1
ATOM 2784 C C . ALA A 1 363 ? 5.637 2.875 18.725 1.00 86.88 363 ALA A C 1
ATOM 2786 O O . ALA A 1 363 ? 5.638 2.063 19.655 1.00 86.88 363 ALA A O 1
ATOM 2787 N N . VAL A 1 364 ? 5.418 2.524 17.453 1.00 93.69 364 VAL A N 1
ATOM 2788 C CA . VAL A 1 364 ? 5.415 1.136 16.977 1.00 93.69 364 VAL A CA 1
ATOM 2789 C C . VAL A 1 364 ? 6.824 0.575 17.164 1.00 93.69 364 VAL A C 1
ATOM 2791 O O . VAL A 1 364 ? 7.785 1.160 16.675 1.00 93.69 364 VAL A O 1
ATOM 2794 N N . ALA A 1 365 ? 6.945 -0.515 17.917 1.00 92.50 365 ALA A N 1
ATOM 2795 C CA . ALA A 1 365 ? 8.214 -1.213 18.090 1.00 92.50 365 ALA A CA 1
ATOM 2796 C C . ALA A 1 365 ? 8.456 -2.183 16.916 1.00 92.50 365 ALA A C 1
ATOM 2798 O O . ALA A 1 365 ? 7.473 -2.683 16.363 1.00 92.50 365 ALA A O 1
ATOM 2799 N N . PRO A 1 366 ? 9.717 -2.500 16.569 1.00 92.25 366 PRO A N 1
ATOM 2800 C CA . PRO A 1 366 ? 10.040 -3.454 15.503 1.00 92.25 366 PRO A CA 1
ATOM 2801 C C . PRO A 1 366 ? 9.383 -4.836 15.651 1.00 92.25 366 PRO A C 1
ATOM 2803 O O . PRO A 1 366 ? 9.111 -5.500 14.656 1.00 92.25 366 PRO A O 1
ATOM 2806 N N . ASP A 1 367 ? 9.103 -5.260 16.885 1.00 94.19 367 ASP A N 1
ATOM 2807 C CA . ASP A 1 367 ? 8.469 -6.531 17.253 1.00 94.19 367 ASP A CA 1
ATOM 2808 C C . ASP A 1 367 ? 6.962 -6.398 17.556 1.00 94.19 367 ASP A C 1
ATOM 2810 O O . ASP A 1 367 ? 6.365 -7.269 18.192 1.00 94.19 367 ASP A O 1
ATOM 2814 N N . CYS A 1 368 ? 6.322 -5.303 17.129 1.00 96.75 368 CYS A N 1
ATOM 2815 C CA . CYS A 1 368 ? 4.911 -5.050 17.410 1.00 96.75 368 CYS A CA 1
ATOM 2816 C C . CYS A 1 368 ? 4.012 -6.186 16.896 1.00 96.75 368 CYS A C 1
ATOM 2818 O O . CYS A 1 368 ? 4.011 -6.496 15.711 1.00 96.75 368 CYS A O 1
ATOM 2820 N N . GLY A 1 369 ? 3.184 -6.744 17.783 1.00 97.25 369 GLY A N 1
ATOM 2821 C CA . GLY A 1 369 ? 2.126 -7.695 17.427 1.00 97.25 369 GLY A CA 1
ATOM 2822 C C . GLY A 1 369 ? 0.793 -7.031 17.061 1.00 97.25 369 GLY A C 1
ATOM 2823 O O . GLY A 1 369 ? 0.578 -5.835 17.301 1.00 97.25 369 GLY A O 1
ATOM 2824 N N . LEU A 1 370 ? -0.137 -7.822 16.528 1.00 98.06 370 LEU A N 1
ATOM 2825 C CA . LEU A 1 370 ? -1.442 -7.395 16.014 1.00 98.06 370 LEU A CA 1
ATOM 2826 C C . LEU A 1 370 ? -2.326 -6.749 17.088 1.00 98.06 370 LEU A C 1
ATOM 2828 O O . LEU A 1 370 ? -2.949 -5.716 16.841 1.00 98.06 370 LEU A O 1
ATOM 2832 N N . GLU A 1 371 ? -2.358 -7.304 18.303 1.00 97.62 371 GLU A N 1
ATOM 2833 C CA . GLU A 1 371 ? -3.124 -6.716 19.413 1.00 97.62 371 GLU A CA 1
ATOM 2834 C C . GLU A 1 371 ? -2.578 -5.333 19.794 1.00 97.62 371 GLU A C 1
ATOM 2836 O O . GLU A 1 371 ? -3.331 -4.373 19.999 1.00 97.62 371 GLU A O 1
ATOM 2841 N N . ARG A 1 372 ? -1.245 -5.199 19.834 1.00 97.69 372 ARG A N 1
ATOM 2842 C CA . ARG A 1 372 ? -0.596 -3.918 20.113 1.00 97.69 372 ARG A CA 1
ATOM 2843 C C . ARG A 1 372 ? -0.890 -2.914 19.004 1.00 97.69 372 ARG A C 1
ATOM 2845 O O . ARG A 1 372 ? -1.221 -1.772 19.323 1.00 97.69 372 ARG A O 1
ATOM 2852 N N . TRP A 1 373 ? -0.819 -3.327 17.744 1.00 98.44 373 TRP A N 1
ATOM 2853 C CA . TRP A 1 373 ? -1.173 -2.489 16.602 1.00 98.44 373 TRP A CA 1
ATOM 2854 C C . TRP A 1 373 ? -2.620 -1.985 16.691 1.00 98.44 373 TRP A C 1
ATOM 2856 O O . TRP A 1 373 ? -2.859 -0.773 16.674 1.00 98.44 373 TRP A O 1
ATOM 2866 N N . ALA A 1 374 ? -3.579 -2.883 16.928 1.00 98.38 374 ALA A N 1
ATOM 2867 C CA . ALA A 1 374 ? -4.982 -2.532 17.131 1.00 98.38 374 ALA A CA 1
ATOM 2868 C C . ALA A 1 374 ? -5.160 -1.507 18.265 1.00 98.38 374 ALA A C 1
ATOM 2870 O O . ALA A 1 374 ? -5.841 -0.488 18.107 1.00 98.38 374 ALA A O 1
ATOM 2871 N N . MET A 1 375 ? -4.465 -1.696 19.388 1.00 97.12 375 MET A N 1
ATOM 2872 C CA . MET A 1 375 ? -4.459 -0.738 20.492 1.00 97.12 375 MET A CA 1
ATOM 2873 C C . MET A 1 375 ? -3.898 0.642 20.092 1.00 97.12 375 MET A C 1
ATOM 2875 O O . MET A 1 375 ? -4.403 1.669 20.561 1.00 97.12 375 MET A O 1
ATOM 2879 N N . LEU A 1 376 ? -2.860 0.701 19.253 1.00 97.31 376 LEU A N 1
ATOM 2880 C CA . LEU A 1 376 ? -2.280 1.963 18.781 1.00 97.31 376 LEU A CA 1
ATOM 2881 C C . LEU A 1 376 ? -3.251 2.741 17.886 1.00 97.31 376 LEU A C 1
ATOM 2883 O O . LEU A 1 376 ? -3.377 3.953 18.069 1.00 97.31 376 LEU A O 1
ATOM 2887 N N . THR A 1 377 ? -4.013 2.070 17.017 1.00 98.19 377 THR A N 1
ATOM 2888 C CA . THR A 1 377 ? -5.068 2.727 16.213 1.00 98.19 377 THR A CA 1
ATOM 2889 C C . THR A 1 377 ? -6.176 3.326 17.090 1.00 98.19 377 THR A C 1
ATOM 2891 O O . THR A 1 377 ? -6.586 4.478 16.908 1.00 98.19 377 THR A O 1
ATOM 2894 N N . LEU A 1 378 ? -6.599 2.617 18.141 1.00 96.12 378 LEU A N 1
ATOM 2895 C CA . LEU A 1 378 ? -7.592 3.124 19.090 1.00 96.12 378 LEU A CA 1
ATOM 2896 C C . LEU A 1 378 ? -7.057 4.326 19.891 1.00 96.12 378 LEU A C 1
ATOM 2898 O O . LEU A 1 378 ? -7.758 5.322 20.096 1.00 96.12 378 LEU A O 1
ATOM 2902 N N . ARG A 1 379 ? -5.782 4.282 20.301 1.00 95.00 379 ARG A N 1
ATOM 2903 C CA . ARG A 1 379 ? -5.106 5.415 20.958 1.00 95.00 379 ARG A CA 1
ATOM 2904 C C . ARG A 1 379 ? -4.972 6.621 20.032 1.00 95.00 379 ARG A C 1
ATOM 2906 O O . ARG A 1 379 ? -5.207 7.738 20.494 1.00 95.00 379 ARG A O 1
ATOM 2913 N N . ALA A 1 380 ? -4.628 6.414 18.761 1.00 96.31 380 ALA A N 1
ATOM 2914 C CA . ALA A 1 380 ? -4.536 7.479 17.766 1.00 96.31 380 ALA A CA 1
ATOM 2915 C C . ALA A 1 380 ? -5.887 8.189 17.589 1.00 96.31 380 ALA A C 1
ATOM 2917 O O . ALA A 1 380 ? -5.949 9.419 17.651 1.00 96.31 380 ALA A O 1
ATOM 2918 N N . THR A 1 381 ? -6.968 7.410 17.509 1.00 95.94 381 THR A N 1
ATOM 2919 C CA . THR A 1 381 ? -8.354 7.901 17.451 1.00 95.94 381 THR A CA 1
ATOM 2920 C C . THR A 1 381 ? -8.688 8.801 18.647 1.00 95.94 381 THR A C 1
ATOM 2922 O O . THR A 1 381 ? -9.166 9.922 18.469 1.00 95.94 381 THR A O 1
ATOM 2925 N N . LYS A 1 382 ? -8.379 8.351 19.873 1.00 92.81 382 LYS A N 1
ATOM 2926 C CA . LYS A 1 382 ? -8.702 9.069 21.120 1.00 92.81 382 LYS A CA 1
ATOM 2927 C C . LYS A 1 382 ? -7.831 10.289 21.397 1.00 92.81 382 LYS A C 1
ATOM 2929 O O . LYS A 1 382 ? -8.333 11.351 21.745 1.00 92.81 382 LYS A O 1
ATOM 2934 N N . LYS A 1 383 ? -6.512 10.111 21.365 1.00 87.94 383 LYS A N 1
ATOM 2935 C CA . LYS A 1 383 ? -5.565 11.073 21.948 1.00 87.94 383 LYS A CA 1
ATOM 2936 C C . LYS A 1 383 ? -4.983 12.001 20.902 1.00 87.94 383 LYS A C 1
ATOM 2938 O O . LYS A 1 383 ? -4.931 13.210 21.110 1.00 87.94 383 LYS A O 1
ATOM 2943 N N . THR A 1 384 ? -4.544 11.422 19.793 1.00 84.06 384 THR A N 1
ATOM 2944 C CA . THR A 1 384 ? -3.796 12.143 18.767 1.00 84.06 384 THR A CA 1
ATOM 2945 C C . THR A 1 384 ? -4.719 12.960 17.879 1.00 84.06 384 THR A C 1
ATOM 2947 O O . THR A 1 384 ? -4.408 14.106 17.568 1.00 84.06 384 THR A O 1
ATOM 2950 N N . LEU A 1 385 ? -5.857 12.379 17.500 1.00 87.75 385 LEU A N 1
ATOM 2951 C CA . LEU A 1 385 ? -6.829 13.008 16.607 1.00 87.75 385 LEU A CA 1
ATOM 2952 C C . LEU A 1 385 ? -8.057 13.550 17.343 1.00 87.75 385 LEU A C 1
ATOM 2954 O O . LEU A 1 385 ? -8.772 14.384 16.796 1.00 87.75 385 LEU A O 1
ATOM 2958 N N . LYS A 1 386 ? -8.269 13.124 18.598 1.00 88.25 386 LYS A N 1
ATOM 2959 C CA . LYS A 1 386 ? -9.377 13.561 19.463 1.00 88.25 386 LYS A CA 1
ATOM 2960 C C . LYS A 1 386 ? -10.748 13.388 18.805 1.00 88.25 386 LYS A C 1
ATOM 2962 O O . LYS A 1 386 ? -11.612 14.257 18.914 1.00 88.25 386 LYS A O 1
ATOM 2967 N N . TYR A 1 387 ? -10.952 12.263 18.124 1.00 89.69 387 TYR A N 1
ATOM 2968 C CA . TYR A 1 387 ? -12.256 11.943 17.559 1.00 89.69 387 TYR A CA 1
ATOM 2969 C C . TYR A 1 387 ? -13.249 11.531 18.647 1.00 89.69 387 TYR A C 1
ATOM 2971 O O . TYR A 1 387 ? -12.879 11.020 19.705 1.00 89.69 387 TYR A O 1
ATOM 2979 N N . GLY A 1 388 ? -14.531 11.795 18.384 1.00 89.19 388 GLY A N 1
ATOM 2980 C CA . GLY A 1 388 ? -15.612 11.538 19.330 1.00 89.19 388 GLY A CA 1
ATOM 2981 C C . GLY A 1 388 ? -15.835 10.046 19.623 1.00 89.19 388 GLY A C 1
ATOM 2982 O O . GLY A 1 388 ? -15.334 9.181 18.898 1.00 89.19 388 GLY A O 1
ATOM 2983 N N . PRO A 1 389 ? -16.648 9.728 20.647 1.00 92.00 389 PRO A N 1
ATOM 2984 C CA . PRO A 1 389 ? -16.869 8.356 21.118 1.00 92.00 389 PRO A CA 1
ATOM 2985 C C . PRO A 1 389 ? -17.405 7.411 20.033 1.00 92.00 389 PRO A C 1
ATOM 2987 O O . PRO A 1 389 ? -17.097 6.224 20.050 1.00 92.00 389 PRO A O 1
ATOM 2990 N N . VAL A 1 390 ? -18.143 7.931 19.046 1.00 94.00 390 VAL A N 1
ATOM 2991 C CA . VAL A 1 390 ? -18.622 7.143 17.899 1.00 94.00 390 VAL A CA 1
ATOM 2992 C C . VAL A 1 390 ? -17.457 6.582 17.080 1.00 94.00 390 VAL A C 1
ATOM 2994 O O . VAL A 1 390 ? -17.440 5.392 16.788 1.00 94.00 390 VAL A O 1
ATOM 2997 N N . ALA A 1 391 ? -16.449 7.399 16.758 1.00 96.44 391 ALA A N 1
ATOM 2998 C CA . ALA A 1 391 ? -15.294 6.947 15.979 1.00 96.44 391 ALA A CA 1
ATOM 2999 C C . ALA A 1 391 ? -14.465 5.908 16.747 1.00 96.44 391 ALA A C 1
ATOM 3001 O O . ALA A 1 391 ? -14.038 4.905 16.183 1.00 96.44 391 ALA A O 1
ATOM 3002 N N . VAL A 1 392 ? -14.296 6.113 18.057 1.00 96.31 392 VAL A N 1
ATOM 3003 C CA . VAL A 1 392 ? -13.640 5.149 18.953 1.00 96.31 392 VAL A CA 1
ATOM 3004 C C . VAL A 1 392 ? -14.375 3.807 18.938 1.00 96.31 392 VAL A C 1
ATOM 3006 O O . VAL A 1 392 ? -13.740 2.761 18.813 1.00 96.31 392 VAL A O 1
ATOM 3009 N N . GLN A 1 393 ? -15.706 3.832 19.031 1.00 96.56 393 GLN A N 1
ATOM 3010 C CA . GLN A 1 393 ? -16.530 2.628 19.006 1.00 96.56 393 GLN A CA 1
ATOM 3011 C C . GLN A 1 393 ? -16.437 1.895 17.662 1.00 96.56 393 GLN A C 1
ATOM 3013 O O . GLN A 1 393 ? -16.368 0.668 17.655 1.00 96.56 393 GLN A O 1
ATOM 3018 N N . VAL A 1 394 ? -16.402 2.622 16.539 1.00 98.12 394 VAL A N 1
ATOM 3019 C CA . VAL A 1 394 ? -16.215 2.043 15.197 1.00 98.12 394 VAL A CA 1
ATOM 3020 C C . VAL A 1 394 ? -14.880 1.307 15.105 1.00 98.12 394 VA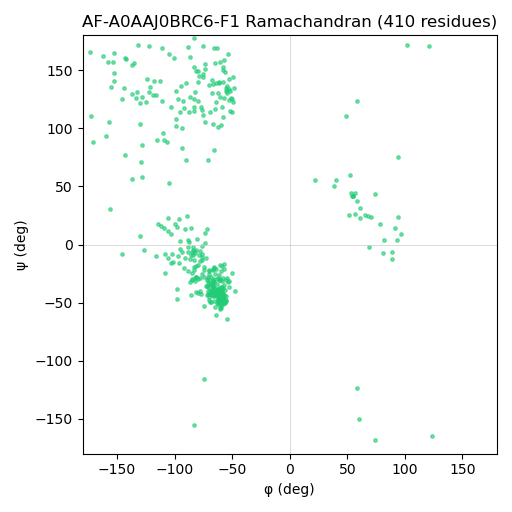L A C 1
ATOM 3022 O O . VAL A 1 394 ? -14.863 0.134 14.739 1.00 98.12 394 VAL A O 1
ATOM 3025 N N . VAL A 1 395 ? -13.777 1.952 15.502 1.00 98.25 395 VAL A N 1
ATOM 3026 C CA . VAL A 1 395 ? -12.437 1.340 15.474 1.00 98.25 395 VAL A CA 1
ATOM 3027 C C . VAL A 1 395 ? -12.376 0.100 16.359 1.00 98.25 395 VAL A C 1
ATOM 3029 O O . VAL A 1 395 ? -11.888 -0.945 15.935 1.00 98.25 395 VAL A O 1
ATOM 3032 N N . TRP A 1 396 ? -12.918 0.178 17.574 1.00 97.88 396 TRP A N 1
ATOM 3033 C CA . TRP A 1 396 ? -12.952 -0.967 18.481 1.00 97.88 396 TRP A CA 1
ATOM 3034 C C . TRP A 1 396 ? -13.808 -2.124 17.939 1.00 97.88 396 TRP A C 1
ATOM 3036 O O . TRP A 1 396 ? -13.388 -3.280 18.000 1.00 97.88 396 TRP A O 1
ATOM 3046 N N . ASN A 1 397 ? -14.980 -1.830 17.363 1.00 98.31 397 ASN A N 1
ATOM 3047 C CA . ASN A 1 397 ? -15.850 -2.842 16.759 1.00 98.31 397 ASN A CA 1
ATOM 3048 C C . ASN A 1 397 ? -15.184 -3.531 15.560 1.00 98.31 397 ASN A C 1
ATOM 3050 O O . ASN A 1 397 ? -15.308 -4.745 15.432 1.00 98.31 397 ASN A O 1
ATOM 3054 N N . ALA A 1 398 ? -14.465 -2.788 14.715 1.00 98.69 398 ALA A N 1
ATOM 3055 C CA . ALA A 1 398 ? -13.770 -3.341 13.554 1.00 98.69 398 ALA A CA 1
ATOM 3056 C C . ALA A 1 398 ? -12.691 -4.363 13.953 1.00 98.69 398 ALA A C 1
ATOM 3058 O O . ALA A 1 398 ? -12.650 -5.463 13.405 1.00 98.69 398 ALA A O 1
ATOM 3059 N N . TRP A 1 399 ? -11.870 -4.051 14.962 1.00 98.69 399 TRP A N 1
ATOM 3060 C CA . TRP A 1 399 ? -10.882 -5.002 15.485 1.00 98.69 399 TRP A CA 1
ATOM 3061 C C . TRP A 1 399 ? -11.531 -6.230 16.125 1.00 98.69 399 TRP A C 1
ATOM 3063 O O . TRP A 1 399 ? -11.108 -7.364 15.884 1.00 98.69 399 TRP A O 1
ATOM 3073 N N . LYS A 1 400 ? -12.616 -6.024 16.879 1.00 98.44 400 LYS A N 1
ATOM 3074 C CA . LYS A 1 400 ? -13.392 -7.119 17.470 1.00 98.44 400 LYS A CA 1
ATOM 3075 C C . LYS A 1 400 ? -13.973 -8.055 16.403 1.00 98.44 400 LYS A C 1
ATOM 3077 O O . LYS A 1 400 ? -13.946 -9.269 16.592 1.00 98.44 400 LYS A O 1
ATOM 3082 N N . GLU A 1 401 ? -14.464 -7.511 15.293 1.00 98.56 401 GLU A N 1
ATOM 3083 C CA . GLU A 1 401 ? -15.069 -8.251 14.175 1.00 98.56 401 GLU A CA 1
ATOM 3084 C C . GLU A 1 401 ? -14.073 -9.168 13.440 1.00 98.56 401 GLU A C 1
ATOM 3086 O O . GLU A 1 401 ? -14.462 -10.189 12.868 1.00 98.56 401 GLU A O 1
ATOM 3091 N N . VAL A 1 402 ? -12.776 -8.850 13.482 1.00 98.69 402 VAL A N 1
ATOM 3092 C CA . VAL A 1 402 ? -11.705 -9.720 12.958 1.00 98.69 402 VAL A CA 1
ATOM 3093 C C . VAL A 1 402 ? -11.078 -10.611 14.040 1.00 98.69 402 VAL A C 1
ATOM 3095 O O . VAL A 1 402 ? -10.168 -11.396 13.767 1.00 98.69 402 VAL A O 1
ATOM 3098 N N . GLY A 1 403 ? -11.593 -10.555 15.271 1.00 98.31 403 GLY A N 1
ATOM 3099 C CA . GLY A 1 403 ? -11.192 -11.418 16.379 1.00 98.31 403 GLY A CA 1
ATOM 3100 C C . GLY A 1 403 ? -10.075 -10.882 17.271 1.00 98.31 403 GLY A C 1
ATOM 3101 O O . GLY A 1 403 ? -9.541 -11.661 18.055 1.00 98.31 403 GLY A O 1
ATOM 3102 N N . ILE A 1 404 ? -9.734 -9.593 17.184 1.00 98.06 404 ILE A N 1
ATOM 3103 C CA . ILE A 1 404 ? -8.793 -8.932 18.098 1.00 98.06 404 ILE A CA 1
ATOM 3104 C C . ILE A 1 404 ? -9.605 -8.181 19.156 1.00 98.06 404 ILE A C 1
ATOM 3106 O O . ILE A 1 404 ? -10.186 -7.125 18.905 1.00 98.06 404 ILE A O 1
ATOM 3110 N N . ILE A 1 405 ? -9.695 -8.766 20.350 1.00 94.44 405 ILE A N 1
ATOM 3111 C CA . ILE A 1 405 ? -10.557 -8.273 21.427 1.00 94.44 405 ILE A CA 1
ATOM 3112 C C . ILE A 1 405 ? -9.747 -7.350 22.336 1.00 94.44 405 ILE A C 1
ATOM 3114 O O . ILE A 1 405 ? -9.027 -7.810 23.215 1.00 94.44 405 ILE A O 1
ATOM 3118 N N . LEU A 1 406 ? -9.900 -6.041 22.143 1.00 93.56 406 LEU A N 1
ATOM 3119 C CA . LEU A 1 406 ? -9.296 -5.042 23.025 1.00 93.56 406 LEU A CA 1
ATOM 3120 C C . LEU A 1 406 ? -10.147 -4.829 24.293 1.00 93.56 406 LEU A C 1
ATOM 3122 O O . LEU A 1 406 ? -11.380 -4.902 24.207 1.00 93.56 406 LEU A O 1
ATOM 3126 N N . PRO A 1 407 ? -9.537 -4.493 25.445 1.00 89.94 407 PRO A N 1
ATOM 3127 C CA . PRO A 1 407 ? -10.274 -4.267 26.688 1.00 89.94 407 PRO A CA 1
ATOM 3128 C C . PRO A 1 407 ? -11.334 -3.159 26.563 1.00 89.94 407 PRO A C 1
ATOM 3130 O O . PRO A 1 407 ? -11.107 -2.132 25.918 1.00 89.94 407 PRO A O 1
ATOM 3133 N N . ALA A 1 408 ? -12.507 -3.354 27.170 1.00 85.31 408 ALA A N 1
ATOM 3134 C CA . ALA A 1 408 ? -13.656 -2.452 27.011 1.00 85.31 408 ALA A CA 1
ATOM 3135 C C . ALA A 1 408 ? -13.412 -1.060 27.625 1.00 85.31 408 ALA A C 1
ATOM 3137 O O . ALA A 1 408 ? -13.898 -0.053 27.111 1.00 85.31 408 ALA A O 1
ATOM 3138 N N . GLU A 1 409 ? -12.594 -0.983 28.673 1.00 86.19 409 GLU A N 1
ATOM 3139 C CA . GLU A 1 409 ? -12.120 0.258 29.291 1.00 86.19 409 GLU A CA 1
ATOM 3140 C C . GLU A 1 409 ? -11.310 1.137 28.327 1.00 86.19 409 GLU A C 1
ATOM 3142 O O . GLU A 1 409 ? -11.151 2.337 28.542 1.00 86.19 409 GLU A O 1
ATOM 3147 N N . MET A 1 410 ? -10.817 0.570 27.221 1.00 80.62 410 MET A N 1
ATOM 3148 C CA . MET A 1 410 ? -10.167 1.350 26.176 1.00 80.62 410 MET A CA 1
ATOM 3149 C C . MET A 1 410 ? -11.154 2.112 25.295 1.00 80.62 410 MET A C 1
ATOM 3151 O O . MET A 1 410 ? -10.702 2.941 24.505 1.00 80.62 410 MET A O 1
ATOM 3155 N N . VAL A 1 411 ? -12.464 1.886 25.427 1.00 79.50 411 VAL A N 1
ATOM 3156 C CA . VAL A 1 411 ? -13.524 2.552 24.652 1.00 79.50 411 VAL A CA 1
ATOM 3157 C C . VAL A 1 411 ? -14.140 3.717 25.426 1.00 79.50 411 VAL A C 1
ATOM 3159 O O . VAL A 1 411 ? -14.311 4.781 24.834 1.00 79.50 411 VAL A O 1
ATOM 3162 N N . SER A 1 412 ? -14.329 3.577 26.744 1.00 66.31 412 SER A N 1
ATOM 3163 C CA . SER A 1 412 ? -14.729 4.665 27.663 1.00 66.31 412 SER A CA 1
ATOM 3164 C C . SER A 1 412 ? -13.731 5.813 27.685 1.00 66.31 412 SER A C 1
ATOM 3166 O O . SER A 1 412 ? -14.164 6.979 27.626 1.00 66.31 412 SER A O 1
#

Radius of gyration: 22.69 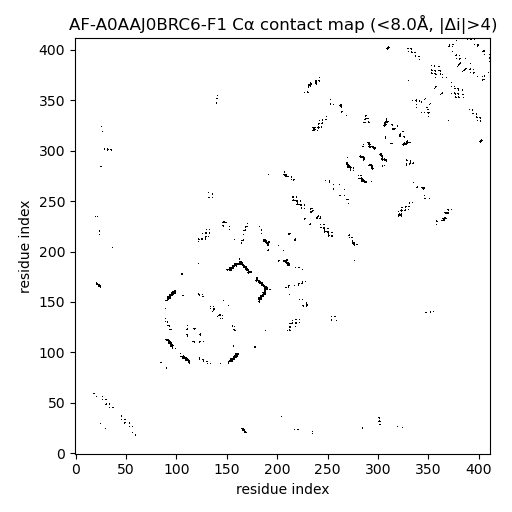Å; Cα contacts (8 Å, |Δi|>4): 729; chains: 1; bounding box: 71×50×75 Å

Nearest PDB structures (foldseek):
  2vqx-assembly1_A  TM=9.051E-01  e=1.132E-24  Serratia proteamaculans
  4ow3-assembly1_A  TM=8.554E-01  e=3.258E-17  Bacillus thermoproteolyticus
  4tnl-assembly1_A  TM=8.550E-01  e=1.167E-16  Bacillus thermoproteolyticus
  2a7g-assembly1_E  TM=8.537E-01  e=1.645E-16  Bacillus thermoproteolyticus
  6zhj-assembly1_A  TM=8.488E-01  e=2.209E-16  Bacillus thermoproteolyticus

Foldseek 3Di:
DDDDDDPDDPPDDPPDPPFPDWDWLFFLLLLVQLLVLLVVPDDDPDSPVSVVVNCVNVDRDDDPPPDPVPPVLVVVVVVPPDDPDDPDALFEWEAECPQVPDVLQPVHHTQDTPPDDDSPDPLRNLLRVLSVLLLVLCCVLPVDNDLLPPADRAYEYESNHPQDQTWTWDAADPDPDPSNRGTYTYWYQHQQDDPPPPDPPSVSSVSFFGTQSNQSLSSQLRVLLSSLCSQANADCADQSVLVSNLSSNLRSQQSVCVVVVAWLVRRPQFACQVTTDPVQHQAGSAHLQQGFANDACVVSRSHTRLADQAPVSQQQDPPSRRCSVRDNSNVSVLLSQLSVQVPDGGSSHLSVQLLVCLSRPVNAHNHDGPLSSLLSSLCCCCPVVNHDLSSSVSSQVSNVVRPNHDDPVSSD

Mean predicted aligned error: 11.32 Å